Protein AF-A0A7Y5BXG5-F1 (afdb_monomer_lite)

Sequence (725 aa):
MNYRPAPFFRILPLLGALAFLAFAVLGFLVAVVEKDAFGWWFCGGALLPVGYFIFNAWQVAYTVTLHPEHLTVRRLGRETILPYTQITTATLRQNTLTLHASSLTSHVSRLTLYGDPPGLTALYAALRPRIPILQQAQQAARTRALPFVYRRNSTSETVSALAIMGLGVFMGFVPLMGWQTGSFENALDSWLMTLCLGGMGLLLLPLGFFMLGDVVRAITFDVDRITVQRLWRALTYSTLDLQTFDVQAETRRTRAGPRTFYTLHLKFDGTTLDIPPTFDDTFGTRQEQARLELEDLRATLLHNYPMVLIERPATTTYAPQNEWGRGWILRIFHIKPYHLTIQEEDYGEIHRSAASIHYVFSRPVVEGLTRLQTVDGALLYTPEGRYLIFHDMGQLIVFDLQEERAFHRETRDGYLRGVRLDGTTLHAQLLPLGKPASTFIDLPSIPLDHVADHLQPGTGIAPPTPRKAPPPPATPADRVNALLDHARSLGDRLPEEMETLRDTLGDLGPDAFPALHAAARLYSTARATQDHTLLELLVTVLVDSAYPPAFPDFVTWLDHPNDEIRYFCASALDQIADKRFGIDRMIDRGWVQHDQIRTTIPAIKDWWAKGGQHRVPTLATWHKHASAPPIPDLHKWFNFVELNPGWVKFGDGVVAQKERRFTLPRNQGTHIVGGQVWFADAGPVFAAFVMDSDLGWVREVYVKEEGKWEDVSARMARAEPNFRF

Foldseek 3Di:
DKFAFDPCLQPVLVVVLVVLLVVLVVLLVVCVVVVPPVSVVVSVVSVVVSVVSVVVSQLAAWMWDDDLFWIWIDRPPDIDTGGLAQFQDWDDDQQWIWTFGDDPPRDGDIDIHGHHRVRVVVVCVVSQVRRVNSVVVVVVVLVDLDWDKDFQPCVVLLVVLVVLLVQLCVLLVVLVVVVPVPDDPPPPVSVVSNCVSNVSSVVSNVVSVVSQQPAFGMWIHHLFWTWGDGPPDIDIDGLVQFPDWDWDWDFDQDPVGTATFTWTWGDGVVDIDTHGFNDDPPPRPCRVVRVVRSVVVVVVCCSSNVDPPPPDPDDDDDDDDDDDPKDWDWDWDDDDDFWTFTFIDIDDDDDDDSPRPGDGPDDDPDPDWDWDDDPFWIWGAAPVRQWIWTDGFFKTWIAGPVVRFIFMDGPPFFTWPDWDDDHQKIKTWGDGPPDDPVDIDIDPIAGNVCRPVVTHTDPDDPDPDPDDPDDPPQALLSVVVVLVVVLVVCPVCNVVCLVVSLVVQLPSFPRNLVNLLVVLVVVQPPPPDPPVVSNLSSLLSCLVLLQLVCLVVLLVQCPPPDLSSVLSSLNSLCVLVVVPLVSVVCQDPNDHVSVSSNVSSVVSNVCVVVCSSVSRDDNVRSNVVRPPPDDPVVVVLFVVCVVVQQWKQFLQGDIDGDDDDDAHAADSAWMKHKWWFAAPPDDTAIWIFTAGRHVFDTDWIWGQDPNDTDTCPPGTPDIDTPHGD

pLDDT: mean 75.02, std 19.27, range [23.25, 98.44]

Structure (mmCIF, N/CA/C/O backbone):
data_AF-A0A7Y5BXG5-F1
#
_entry.id   AF-A0A7Y5BXG5-F1
#
loop_
_atom_site.group_PDB
_atom_site.id
_atom_site.type_symbol
_atom_site.label_atom_id
_atom_site.label_alt_id
_atom_site.label_comp_id
_atom_site.label_asym_id
_atom_site.label_entity_id
_atom_site.label_seq_id
_atom_site.pdbx_PDB_ins_code
_atom_site.Cartn_x
_atom_site.Cartn_y
_atom_site.Cartn_z
_atom_site.occupancy
_atom_site.B_iso_or_equiv
_atom_site.auth_seq_id
_atom_site.auth_comp_id
_atom_site.auth_asym_id
_atom_site.auth_atom_id
_atom_site.pdbx_PDB_model_num
ATOM 1 N N . MET A 1 1 ? 20.177 25.056 31.584 1.00 78.56 1 MET A N 1
ATOM 2 C CA . MET A 1 1 ? 20.244 23.865 32.464 1.00 78.56 1 MET A CA 1
ATOM 3 C C . MET A 1 1 ? 21.585 23.190 32.231 1.00 78.56 1 MET A C 1
ATOM 5 O O . MET A 1 1 ? 21.919 22.961 31.072 1.00 78.56 1 MET A O 1
ATOM 9 N N . ASN A 1 2 ? 22.337 22.921 33.301 1.00 79.19 2 ASN A N 1
ATOM 10 C CA . ASN A 1 2 ? 23.610 22.199 33.247 1.00 79.19 2 ASN A CA 1
ATOM 11 C C . ASN A 1 2 ? 23.386 20.794 33.801 1.00 79.19 2 ASN A C 1
ATOM 13 O O . ASN A 1 2 ? 23.132 20.649 34.994 1.00 79.19 2 ASN A O 1
ATOM 17 N N . TYR A 1 3 ? 23.477 19.772 32.955 1.00 78.12 3 TYR A N 1
ATOM 18 C CA . TYR A 1 3 ? 23.412 18.383 33.396 1.00 78.12 3 TYR A CA 1
ATOM 19 C C . TYR A 1 3 ? 24.828 17.825 33.574 1.00 78.12 3 TYR A C 1
ATOM 21 O O . TYR A 1 3 ? 25.665 17.875 32.663 1.00 78.12 3 TYR A O 1
ATOM 29 N N . ARG A 1 4 ? 25.098 17.310 34.778 1.00 73.44 4 ARG A N 1
ATOM 30 C CA . ARG A 1 4 ? 26.331 16.607 35.140 1.00 73.44 4 ARG A CA 1
ATOM 31 C C . ARG A 1 4 ? 25.935 15.266 35.776 1.00 73.44 4 ARG A C 1
ATOM 33 O O . ARG A 1 4 ? 25.224 15.309 36.777 1.00 73.44 4 ARG A O 1
ATOM 40 N N . PRO A 1 5 ? 26.378 14.108 35.252 1.00 65.38 5 PRO A N 1
ATOM 41 C CA . PRO A 1 5 ? 26.165 12.831 35.931 1.00 65.38 5 PRO A CA 1
ATOM 42 C C . PRO A 1 5 ? 26.814 12.860 37.322 1.00 65.38 5 PRO A C 1
ATOM 44 O O . PRO A 1 5 ? 27.857 13.500 37.504 1.00 65.38 5 PRO A O 1
ATOM 47 N N . ALA A 1 6 ? 26.187 12.199 38.300 1.00 66.62 6 ALA A N 1
ATOM 48 C CA . ALA A 1 6 ? 26.596 12.265 39.703 1.00 66.62 6 ALA A CA 1
ATOM 49 C C . ALA A 1 6 ? 28.081 11.875 39.901 1.00 66.62 6 ALA A C 1
ATOM 51 O O . ALA A 1 6 ? 28.571 10.949 39.248 1.00 66.62 6 ALA A O 1
ATOM 52 N N . PRO A 1 7 ? 28.816 12.544 40.814 1.00 53.94 7 PRO A N 1
ATOM 53 C CA . PRO A 1 7 ? 30.262 12.354 40.987 1.00 53.94 7 PRO A CA 1
ATOM 54 C C . PRO A 1 7 ? 30.643 10.911 41.351 1.00 53.94 7 PRO A C 1
ATOM 56 O O . PRO A 1 7 ? 31.703 10.432 40.948 1.00 53.94 7 PRO A O 1
ATOM 59 N N . PHE A 1 8 ? 29.748 10.193 42.033 1.00 50.31 8 PHE A N 1
ATOM 60 C CA . PHE A 1 8 ? 29.939 8.796 42.421 1.00 50.31 8 PHE A CA 1
ATOM 61 C C . PHE A 1 8 ? 30.108 7.856 41.210 1.00 50.31 8 PHE A C 1
ATOM 63 O O . PHE A 1 8 ? 30.941 6.954 41.242 1.00 50.31 8 PHE A O 1
ATOM 70 N N . PHE A 1 9 ? 29.413 8.129 40.096 1.00 50.75 9 PHE A N 1
ATOM 71 C CA . PHE A 1 9 ? 29.525 7.356 38.850 1.00 50.75 9 PHE A CA 1
ATOM 72 C C . PHE A 1 9 ? 30.819 7.622 38.068 1.00 50.75 9 PHE A C 1
ATOM 74 O O . PHE A 1 9 ? 31.141 6.869 37.154 1.00 50.75 9 PHE A O 1
ATOM 81 N N . ARG A 1 10 ? 31.575 8.675 38.406 1.00 55.19 10 ARG A N 1
ATOM 82 C CA . ARG A 1 10 ? 32.816 9.036 37.699 1.00 55.19 10 ARG A CA 1
ATOM 83 C C . ARG A 1 10 ? 34.057 8.405 38.316 1.00 55.19 10 ARG A C 1
ATOM 85 O O . ARG A 1 10 ? 34.978 8.048 37.592 1.00 55.19 10 ARG A O 1
ATOM 92 N N . ILE A 1 11 ? 34.097 8.313 39.644 1.00 59.09 11 ILE A N 1
ATOM 93 C CA . ILE A 1 11 ? 35.336 8.023 40.375 1.00 59.09 11 ILE A CA 1
ATOM 94 C C . ILE A 1 11 ? 35.424 6.545 40.757 1.00 59.09 11 ILE A C 1
ATOM 96 O O . ILE A 1 11 ? 36.470 5.936 40.563 1.00 59.09 11 ILE A O 1
ATOM 100 N N . LEU A 1 12 ? 34.336 5.937 41.238 1.00 57.19 12 LEU A N 1
ATOM 101 C CA . LEU A 1 12 ? 34.374 4.561 41.744 1.00 57.19 12 LEU A CA 1
ATOM 102 C C . LEU A 1 12 ? 34.671 3.509 40.654 1.00 57.19 12 LEU A C 1
ATOM 104 O O . LEU A 1 12 ? 35.539 2.670 40.881 1.00 57.19 12 LEU A O 1
ATOM 108 N N . PRO A 1 13 ? 34.036 3.551 39.460 1.00 56.66 13 PRO A N 1
ATOM 109 C CA . PRO A 1 13 ? 34.332 2.595 38.391 1.00 56.66 13 PRO A CA 1
ATOM 110 C C . PRO A 1 13 ? 35.738 2.783 37.819 1.00 56.66 13 PRO A C 1
ATOM 112 O O . PRO A 1 13 ? 36.382 1.811 37.445 1.00 56.66 13 PRO A O 1
ATOM 115 N N . LEU A 1 14 ? 36.227 4.027 37.785 1.00 63.34 14 LEU A N 1
ATOM 116 C CA . LEU A 1 14 ? 37.578 4.345 37.334 1.00 63.34 14 LEU A CA 1
ATOM 117 C C . LEU A 1 14 ? 38.624 3.816 38.323 1.00 63.34 14 LEU A C 1
ATOM 119 O O . LEU A 1 14 ? 39.566 3.151 37.909 1.00 63.34 14 LEU A O 1
ATOM 123 N N . LEU A 1 15 ? 38.438 4.054 39.626 1.00 69.19 15 LEU A N 1
ATOM 124 C CA . LEU A 1 15 ? 39.307 3.504 40.670 1.00 69.19 15 LEU A CA 1
ATOM 125 C C . LEU A 1 15 ? 39.251 1.972 40.701 1.00 69.19 15 LEU A C 1
ATOM 127 O O . LEU A 1 15 ? 40.292 1.335 40.818 1.00 69.19 15 LEU A O 1
ATOM 131 N N . GLY A 1 16 ? 38.065 1.379 40.531 1.00 64.44 16 GLY A N 1
ATOM 132 C CA . GLY A 1 16 ? 37.893 -0.070 40.419 1.00 64.44 16 GLY A CA 1
ATOM 133 C C . GLY A 1 16 ? 38.600 -0.655 39.195 1.00 64.44 16 GLY A C 1
ATOM 134 O O . GLY A 1 16 ? 39.307 -1.650 39.318 1.00 64.44 16 GLY A O 1
ATOM 135 N N . ALA A 1 17 ? 38.488 -0.005 38.033 1.00 62.62 17 ALA A N 1
ATOM 136 C CA . ALA A 1 17 ? 39.186 -0.412 36.816 1.00 62.62 17 ALA A CA 1
ATOM 137 C C . ALA A 1 17 ? 40.709 -0.278 36.949 1.00 62.62 17 ALA A C 1
ATOM 139 O O . ALA A 1 17 ? 41.431 -1.166 36.510 1.00 62.62 17 ALA A O 1
ATOM 140 N N . LEU A 1 18 ? 41.199 0.793 37.584 1.00 72.19 18 LEU A N 1
ATOM 141 C CA . LEU A 1 18 ? 42.627 0.994 37.848 1.00 72.19 18 LEU A CA 1
ATOM 142 C C . LEU A 1 18 ? 43.177 -0.038 38.840 1.00 72.19 18 LEU A C 1
ATOM 144 O O . LEU A 1 18 ? 44.248 -0.589 38.605 1.00 72.19 18 LEU A O 1
ATOM 148 N N . ALA A 1 19 ? 42.440 -0.342 39.912 1.00 67.94 19 ALA A N 1
ATOM 149 C CA . ALA A 1 19 ? 42.818 -1.380 40.865 1.00 67.94 19 ALA A CA 1
ATOM 150 C C . ALA A 1 19 ? 42.841 -2.764 40.200 1.00 67.94 19 ALA A C 1
ATOM 152 O O . ALA A 1 19 ? 43.807 -3.506 40.348 1.00 67.94 19 ALA A O 1
ATOM 153 N N . PHE A 1 20 ? 41.817 -3.097 39.411 1.00 63.31 20 PHE A N 1
ATOM 154 C CA . PHE A 1 20 ? 41.755 -4.369 38.694 1.00 63.31 20 PHE A CA 1
ATOM 155 C C . PHE A 1 20 ? 42.847 -4.474 37.620 1.00 63.31 20 PHE A C 1
ATOM 157 O O . PHE A 1 20 ? 43.463 -5.526 37.486 1.00 63.31 20 PHE A O 1
ATOM 164 N N . LEU A 1 21 ? 43.150 -3.387 36.900 1.00 70.00 21 LEU A N 1
ATOM 165 C CA . LEU A 1 21 ? 44.285 -3.328 35.975 1.00 70.00 21 LEU A CA 1
ATOM 166 C C . LEU A 1 21 ? 45.603 -3.591 36.710 1.00 70.00 21 LEU A C 1
ATOM 168 O O . LEU A 1 21 ? 46.418 -4.367 36.224 1.00 70.00 21 LEU A O 1
ATOM 172 N N . ALA A 1 22 ? 45.798 -2.992 37.888 1.00 72.56 22 ALA A N 1
ATOM 173 C CA . ALA A 1 22 ? 46.984 -3.229 38.705 1.00 72.56 22 ALA A CA 1
ATOM 174 C C . ALA A 1 22 ? 47.098 -4.702 39.137 1.00 72.56 22 ALA A C 1
ATOM 176 O O . ALA A 1 22 ? 48.176 -5.280 39.021 1.00 72.56 22 ALA A O 1
ATOM 177 N N . PHE A 1 23 ? 45.995 -5.340 39.551 1.00 65.75 23 PHE A N 1
ATOM 178 C CA . PHE A 1 23 ? 45.973 -6.773 39.873 1.00 65.75 23 PHE A CA 1
ATOM 179 C C . PHE A 1 23 ? 46.204 -7.668 38.648 1.00 65.75 23 PHE A C 1
ATOM 181 O O . PHE A 1 23 ? 46.924 -8.657 38.756 1.00 65.75 23 PHE A O 1
ATOM 188 N N . ALA A 1 24 ? 45.654 -7.318 37.482 1.00 65.19 24 ALA A N 1
ATOM 189 C CA . ALA A 1 24 ? 45.875 -8.053 36.237 1.00 65.19 24 ALA A CA 1
ATOM 190 C C . ALA A 1 24 ? 47.337 -7.956 35.772 1.00 65.19 24 ALA A C 1
ATOM 192 O O . ALA A 1 24 ? 47.923 -8.957 35.373 1.00 65.19 24 ALA A O 1
ATOM 193 N N . VAL A 1 25 ? 47.952 -6.773 35.878 1.00 71.31 25 VAL A N 1
ATOM 194 C CA . VAL A 1 25 ? 49.383 -6.575 35.595 1.00 71.31 25 VAL A CA 1
ATOM 195 C C . VAL A 1 25 ? 50.248 -7.339 36.597 1.00 71.31 25 VAL A C 1
ATOM 197 O O . VAL A 1 25 ? 51.220 -7.972 36.195 1.00 71.31 25 VAL A O 1
ATOM 200 N N . LEU A 1 26 ? 49.891 -7.339 37.884 1.00 71.06 26 LEU A N 1
ATOM 201 C CA . LEU A 1 26 ? 50.608 -8.105 38.903 1.00 71.06 26 LEU A CA 1
ATOM 202 C C . LEU A 1 26 ? 50.527 -9.617 38.634 1.00 71.06 26 LEU A C 1
ATOM 204 O O . LEU A 1 26 ? 51.555 -10.286 38.639 1.00 71.06 26 LEU A O 1
ATOM 208 N N . GLY A 1 27 ? 49.335 -10.140 38.332 1.00 65.44 27 GLY A N 1
ATOM 209 C CA . GLY A 1 27 ? 49.137 -11.542 37.955 1.00 65.44 27 GLY A CA 1
ATOM 210 C C . GLY A 1 27 ? 49.893 -11.919 36.680 1.00 65.44 27 GLY A C 1
ATOM 211 O O . GLY A 1 27 ? 50.483 -12.994 36.610 1.00 65.44 27 GLY A O 1
ATOM 212 N N . PHE A 1 28 ? 49.962 -11.004 35.709 1.00 67.75 28 PHE A N 1
ATOM 213 C CA . PHE A 1 28 ? 50.733 -11.196 34.483 1.00 67.75 28 PHE A CA 1
ATOM 214 C C . PHE A 1 28 ? 52.229 -11.298 34.776 1.00 67.75 28 PHE A C 1
ATOM 216 O O . PHE A 1 28 ? 52.896 -12.198 34.276 1.00 67.75 28 PHE A O 1
ATOM 223 N N . LEU A 1 29 ? 52.757 -10.411 35.622 1.00 71.06 29 LEU A N 1
ATOM 224 C CA . LEU A 1 29 ? 54.161 -10.442 36.026 1.00 71.06 29 LEU A CA 1
ATOM 225 C C . LEU A 1 29 ? 54.509 -11.741 36.769 1.00 71.06 29 LEU A C 1
ATOM 227 O O . LEU A 1 29 ? 55.549 -12.326 36.483 1.00 71.06 29 LEU A O 1
ATOM 231 N N . VAL A 1 30 ? 53.632 -12.227 37.655 1.00 68.69 30 VAL A N 1
ATOM 232 C CA . VAL A 1 30 ? 53.808 -13.524 38.337 1.00 68.69 30 VAL A CA 1
ATOM 233 C C . VAL A 1 30 ? 53.799 -14.680 37.330 1.00 68.69 30 VAL A C 1
ATOM 235 O O . VAL A 1 30 ? 54.720 -15.492 37.329 1.00 68.69 30 VAL A O 1
ATOM 238 N N . ALA A 1 31 ? 52.842 -14.705 36.398 1.00 65.69 31 ALA A N 1
ATOM 239 C CA . ALA A 1 31 ? 52.743 -15.737 35.362 1.00 65.69 31 ALA A CA 1
ATOM 240 C C . ALA A 1 31 ? 53.964 -15.779 34.424 1.00 65.69 31 ALA A C 1
ATOM 242 O O . ALA A 1 31 ? 54.414 -16.851 34.015 1.00 65.69 31 ALA A O 1
ATOM 243 N N . VAL A 1 32 ? 54.523 -14.612 34.087 1.00 68.62 32 VAL A N 1
ATOM 244 C CA . VAL A 1 32 ? 55.759 -14.493 33.299 1.00 68.62 32 VAL A CA 1
ATOM 245 C C . VAL A 1 32 ? 56.951 -15.075 34.063 1.00 68.62 32 VAL A C 1
ATOM 247 O O . VAL A 1 32 ? 57.770 -15.772 33.464 1.00 68.62 32 VAL A O 1
ATOM 250 N N . VAL A 1 33 ? 57.047 -14.810 35.369 1.00 73.94 33 VAL A N 1
ATOM 251 C CA . VAL A 1 33 ? 58.129 -15.319 36.228 1.00 73.94 33 VAL A CA 1
ATOM 252 C C . VAL A 1 33 ? 58.031 -16.836 36.407 1.00 73.94 33 VAL A C 1
ATOM 254 O O . VAL A 1 33 ? 59.045 -17.525 36.309 1.00 73.94 33 VAL A O 1
ATOM 257 N N . GLU A 1 34 ? 56.824 -17.365 36.601 1.00 73.88 34 GLU A N 1
ATOM 258 C CA . GLU A 1 34 ? 56.589 -18.795 36.845 1.00 73.88 34 GLU A CA 1
ATOM 259 C C . GLU A 1 34 ? 56.484 -19.636 35.560 1.00 73.88 34 GLU A C 1
ATOM 261 O O . GLU A 1 34 ? 56.480 -20.863 35.626 1.00 73.88 34 GLU A O 1
ATOM 266 N N . LYS A 1 35 ? 56.467 -18.997 34.379 1.00 77.19 35 LYS A N 1
ATOM 267 C CA . LYS A 1 35 ? 56.277 -19.638 33.060 1.00 77.19 35 LYS A CA 1
ATOM 268 C C . LYS A 1 35 ? 54.992 -20.473 32.966 1.00 77.19 35 LYS A C 1
ATOM 270 O O . LYS A 1 35 ? 54.933 -21.440 32.207 1.00 77.19 35 LYS A O 1
ATOM 275 N N . ASP A 1 36 ? 53.958 -20.082 33.702 1.00 69.00 36 ASP A N 1
ATOM 276 C CA . ASP A 1 36 ? 52.681 -20.787 33.727 1.00 69.00 36 ASP A CA 1
ATOM 277 C C . ASP A 1 36 ? 51.752 -20.284 32.612 1.00 69.00 36 ASP A C 1
ATOM 279 O O . ASP A 1 36 ? 51.281 -19.143 32.624 1.00 69.00 36 ASP A O 1
ATOM 283 N N . ALA A 1 37 ? 51.465 -21.155 31.642 1.00 59.31 37 ALA A N 1
ATOM 284 C CA . ALA A 1 37 ? 50.555 -20.874 30.534 1.00 59.31 37 ALA A CA 1
ATOM 285 C C . ALA A 1 37 ? 49.125 -20.545 31.006 1.00 59.31 37 ALA A C 1
ATOM 287 O O . ALA A 1 37 ? 48.418 -19.797 30.326 1.00 59.31 37 ALA A O 1
ATOM 288 N N . PHE A 1 38 ? 48.704 -21.046 32.173 1.00 62.03 38 PHE A N 1
ATOM 289 C CA . PHE A 1 38 ? 47.398 -20.738 32.756 1.00 62.03 38 PHE A CA 1
ATOM 290 C C . PHE A 1 38 ? 47.305 -19.266 33.190 1.00 62.03 38 PHE A C 1
ATOM 292 O O . PHE A 1 38 ? 46.308 -18.594 32.911 1.00 62.03 38 PHE A O 1
ATOM 299 N N . GLY A 1 39 ? 48.380 -18.715 33.760 1.00 61.09 39 GLY A N 1
ATOM 300 C CA . GLY A 1 39 ? 48.456 -17.305 34.141 1.00 61.09 39 GLY A CA 1
ATOM 301 C C . GLY A 1 39 ? 48.354 -16.334 32.954 1.00 61.09 39 GLY A C 1
ATOM 302 O O . GLY A 1 39 ? 47.710 -15.289 33.070 1.00 61.09 39 GLY A O 1
ATOM 303 N N . TRP A 1 40 ? 48.881 -16.695 31.778 1.00 60.75 40 TRP A N 1
ATOM 304 C CA . TRP A 1 40 ? 48.741 -15.888 30.552 1.00 60.75 40 TRP A CA 1
ATOM 305 C C . TRP A 1 40 ? 47.286 -15.785 30.078 1.00 60.75 40 TRP A C 1
ATOM 307 O O . TRP A 1 40 ? 46.823 -14.698 29.720 1.00 60.75 40 TRP A O 1
ATOM 317 N N . TRP A 1 41 ? 46.544 -16.894 30.126 1.00 60.91 41 TRP A N 1
ATOM 318 C CA . TRP A 1 41 ? 45.124 -16.923 29.767 1.00 60.91 41 TRP A CA 1
ATOM 319 C C . TRP A 1 41 ? 44.251 -16.197 30.786 1.00 60.91 41 TRP A C 1
ATOM 321 O O . TRP A 1 41 ? 43.355 -15.448 30.394 1.00 60.91 41 TRP A O 1
ATOM 331 N N . PHE A 1 42 ? 44.542 -16.347 32.081 1.00 62.62 42 PHE A N 1
ATOM 332 C CA . PHE A 1 42 ? 43.831 -15.628 33.135 1.00 62.62 42 PHE A CA 1
ATOM 333 C C . PHE A 1 42 ? 44.004 -14.107 32.992 1.00 62.62 42 PHE A C 1
ATOM 335 O O . PHE A 1 42 ? 43.032 -13.357 33.084 1.00 62.62 42 PHE A O 1
ATOM 342 N N . CYS A 1 43 ? 45.212 -13.644 32.660 1.00 61.91 43 CYS A N 1
ATOM 343 C CA . CYS A 1 43 ? 45.486 -12.223 32.437 1.00 61.91 43 CYS A CA 1
ATOM 344 C C . CYS A 1 43 ? 44.836 -11.689 31.152 1.00 61.91 43 CYS A C 1
ATOM 346 O O . CYS A 1 43 ? 44.254 -10.605 31.169 1.00 61.91 43 CYS A O 1
ATOM 348 N N . GLY A 1 44 ? 44.852 -12.460 30.058 1.00 59.28 44 GLY A N 1
ATOM 349 C CA . GLY A 1 44 ? 44.128 -12.111 28.829 1.00 59.28 44 GLY A CA 1
ATOM 350 C C . GLY A 1 44 ? 42.610 -12.023 29.039 1.00 59.28 44 GLY A C 1
ATOM 351 O O . GLY A 1 44 ? 41.970 -11.081 28.569 1.00 59.28 44 GLY A O 1
ATOM 352 N N . GLY A 1 45 ? 42.046 -12.952 29.818 1.00 59.75 45 GLY A N 1
ATOM 353 C CA . GLY A 1 45 ? 40.635 -12.952 30.211 1.00 59.75 45 GLY A CA 1
ATOM 354 C C . GLY A 1 45 ? 40.261 -11.809 31.158 1.00 59.75 45 GLY A C 1
ATOM 355 O O . GLY A 1 45 ? 39.153 -11.289 31.070 1.00 59.75 45 GLY A O 1
ATOM 356 N N . ALA A 1 46 ? 41.187 -11.368 32.014 1.00 58.78 46 ALA A N 1
ATOM 357 C CA . ALA A 1 46 ? 41.003 -10.265 32.958 1.00 58.78 46 ALA A CA 1
ATOM 358 C C . ALA A 1 46 ? 41.101 -8.871 32.299 1.00 58.78 46 ALA A C 1
ATOM 360 O O . ALA A 1 46 ? 40.409 -7.936 32.708 1.00 58.78 46 ALA A O 1
ATOM 361 N N . LEU A 1 47 ? 41.906 -8.711 31.244 1.00 60.81 47 LEU A N 1
ATOM 362 C CA . LEU A 1 47 ? 42.068 -7.425 30.550 1.00 60.81 47 LEU A CA 1
ATOM 363 C C . LEU A 1 47 ? 40.829 -7.004 29.741 1.00 60.81 47 LEU A C 1
ATOM 365 O O . LEU A 1 47 ? 40.571 -5.808 29.599 1.00 60.81 47 LEU A O 1
ATOM 369 N N . LEU A 1 48 ? 40.028 -7.959 29.258 1.00 57.22 48 LEU A N 1
ATOM 370 C CA . LEU A 1 48 ? 38.775 -7.687 28.540 1.00 57.22 48 LEU A CA 1
ATOM 371 C C . LEU A 1 48 ? 37.732 -6.947 29.411 1.00 57.22 48 LEU A C 1
ATOM 373 O O . LEU A 1 48 ? 37.260 -5.887 28.986 1.00 57.22 48 LEU A O 1
ATOM 377 N N . PRO A 1 49 ? 37.409 -7.409 30.637 1.00 56.56 49 PRO A N 1
ATOM 378 C CA . PRO A 1 49 ? 36.588 -6.670 31.593 1.00 56.56 49 PRO A CA 1
ATOM 379 C C . PRO A 1 49 ? 37.124 -5.269 31.889 1.00 56.56 49 PRO A C 1
ATOM 381 O O . PRO A 1 49 ? 36.348 -4.319 31.905 1.00 56.56 49 PRO A O 1
ATOM 384 N N . VAL A 1 50 ? 38.439 -5.102 32.073 1.00 61.16 50 VAL A N 1
ATOM 385 C CA . VAL A 1 50 ? 39.040 -3.785 32.361 1.00 61.16 50 VAL A CA 1
ATOM 386 C C . VAL A 1 50 ? 38.889 -2.831 31.189 1.00 61.16 50 VAL A C 1
ATOM 388 O O . VAL A 1 50 ? 38.455 -1.697 31.381 1.00 61.16 50 VAL A O 1
ATOM 391 N N . GLY A 1 51 ? 39.207 -3.284 29.974 1.00 61.28 51 GLY A N 1
ATOM 392 C CA . GLY A 1 51 ? 39.009 -2.496 28.761 1.00 61.28 51 GLY A CA 1
ATOM 393 C C . GLY A 1 51 ? 37.547 -2.079 28.603 1.00 61.28 51 GLY A C 1
ATOM 394 O O . GLY A 1 51 ? 37.261 -0.919 28.309 1.00 61.28 51 GLY A O 1
ATOM 395 N N . TYR A 1 52 ? 36.618 -2.989 28.907 1.00 60.75 52 TYR A N 1
ATOM 396 C CA . TYR A 1 52 ? 35.186 -2.706 28.937 1.00 60.75 52 TYR A CA 1
ATOM 397 C C . TYR A 1 52 ? 34.810 -1.680 30.022 1.00 60.75 52 TYR A C 1
ATOM 399 O O . TYR A 1 52 ? 34.054 -0.748 29.746 1.00 60.75 52 TYR A O 1
ATOM 407 N N . PHE A 1 53 ? 35.356 -1.775 31.237 1.00 59.81 53 PHE A N 1
ATOM 408 C CA . PHE A 1 53 ? 35.104 -0.810 32.315 1.00 59.81 53 PHE A CA 1
ATOM 409 C C . PHE A 1 53 ? 35.665 0.582 32.004 1.00 59.81 53 PHE A C 1
ATOM 411 O O . PHE A 1 53 ? 34.963 1.573 32.203 1.00 59.81 53 PHE A O 1
ATOM 418 N N . ILE A 1 54 ? 36.886 0.673 31.469 1.00 64.44 54 ILE A N 1
ATOM 419 C CA . ILE A 1 54 ? 37.503 1.941 31.050 1.00 64.44 54 ILE A CA 1
ATOM 420 C C . ILE A 1 54 ? 36.698 2.567 29.908 1.00 64.44 54 ILE A C 1
ATOM 422 O O . ILE A 1 54 ? 36.397 3.761 29.950 1.00 64.44 54 ILE A O 1
ATOM 426 N N . PHE A 1 55 ? 36.285 1.766 28.921 1.00 62.81 55 PHE A N 1
ATOM 427 C CA . PHE A 1 55 ? 35.427 2.225 27.831 1.00 62.81 55 PHE A CA 1
ATOM 428 C C . PHE A 1 55 ? 34.094 2.779 28.357 1.00 62.81 55 PHE A C 1
ATOM 430 O O . PHE A 1 55 ? 33.685 3.870 27.960 1.00 62.81 55 PHE A O 1
ATOM 437 N N . ASN A 1 56 ? 33.447 2.096 29.306 1.00 59.62 56 ASN A N 1
ATOM 438 C CA . ASN A 1 56 ? 32.212 2.580 29.926 1.00 59.62 56 ASN A CA 1
ATOM 439 C C . ASN A 1 56 ? 32.428 3.850 30.764 1.00 59.62 56 ASN A C 1
ATOM 441 O O . ASN A 1 56 ? 31.644 4.791 30.650 1.00 59.62 56 ASN A O 1
ATOM 445 N N . ALA A 1 57 ? 33.506 3.934 31.550 1.00 63.19 57 ALA A N 1
ATOM 446 C CA . ALA A 1 57 ? 33.841 5.139 32.311 1.00 63.19 57 ALA A CA 1
ATOM 447 C C . ALA A 1 57 ? 34.061 6.348 31.384 1.00 63.19 57 ALA A C 1
ATOM 449 O O . ALA A 1 57 ? 33.591 7.454 31.665 1.00 63.19 57 ALA A O 1
ATOM 450 N N . TRP A 1 58 ? 34.706 6.126 30.235 1.00 67.31 58 TRP A N 1
ATOM 451 C CA . TRP A 1 58 ? 34.909 7.149 29.212 1.00 67.31 58 TRP A CA 1
ATOM 452 C C . TRP A 1 58 ? 33.591 7.623 28.576 1.00 67.31 58 TRP A C 1
ATOM 454 O O . TRP A 1 58 ? 33.410 8.822 28.359 1.00 67.31 58 TRP A O 1
ATOM 464 N N . GLN A 1 59 ? 32.627 6.723 28.350 1.00 63.09 59 GLN A N 1
ATOM 465 C CA . GLN A 1 59 ? 31.304 7.067 27.802 1.00 63.09 59 GLN A CA 1
ATOM 466 C C . GLN A 1 59 ? 30.436 7.920 28.749 1.00 63.09 59 GLN A C 1
ATOM 468 O O . GLN A 1 59 ? 29.558 8.650 28.282 1.00 63.09 59 GLN A O 1
ATOM 473 N N . VAL A 1 60 ? 30.682 7.866 30.062 1.00 63.56 60 VAL A N 1
ATOM 474 C CA . VAL A 1 60 ? 29.878 8.554 31.097 1.00 63.56 60 VAL A CA 1
ATOM 475 C C . VAL A 1 60 ? 30.478 9.920 31.496 1.00 63.56 60 VAL A C 1
ATOM 477 O O . VAL A 1 60 ? 29.825 10.751 32.133 1.00 63.56 60 VAL A O 1
ATOM 480 N N . ALA A 1 61 ? 31.712 10.226 31.082 1.00 72.69 61 ALA A N 1
ATOM 481 C CA . ALA A 1 61 ? 32.413 11.463 31.433 1.00 72.69 61 ALA A CA 1
ATOM 482 C C . ALA A 1 61 ? 32.082 12.639 30.488 1.00 72.69 61 ALA A C 1
ATOM 484 O O . ALA A 1 61 ? 32.904 13.065 29.673 1.00 72.69 61 ALA A O 1
ATOM 485 N N . TYR A 1 62 ? 30.880 13.208 30.622 1.00 81.00 62 TYR A N 1
ATOM 486 C CA . TYR A 1 62 ? 30.473 14.399 29.868 1.00 81.00 62 TYR A CA 1
ATOM 487 C C . TYR A 1 62 ? 29.724 15.442 30.710 1.00 81.00 62 TYR A C 1
ATOM 489 O O . TYR A 1 62 ? 29.244 15.167 31.814 1.00 81.00 62 TYR A O 1
ATOM 497 N N . THR A 1 63 ? 29.630 16.667 30.189 1.00 84.88 63 THR A N 1
ATOM 498 C CA . THR A 1 63 ? 28.730 17.717 30.687 1.00 84.88 63 THR A CA 1
ATOM 499 C C . THR A 1 63 ? 27.872 18.247 29.553 1.00 84.88 63 THR A C 1
ATOM 501 O O . THR A 1 63 ? 28.394 18.527 28.472 1.00 84.88 63 THR A O 1
ATOM 504 N N . VAL A 1 64 ? 26.577 18.404 29.814 1.00 87.12 64 VAL A N 1
ATOM 505 C CA . VAL A 1 64 ? 25.612 18.910 28.836 1.00 87.12 64 VAL A CA 1
ATOM 506 C C . VAL A 1 64 ? 25.099 20.273 29.275 1.00 87.12 64 VAL A C 1
ATOM 508 O O . VAL A 1 64 ? 24.595 20.415 30.391 1.00 87.12 64 VAL A O 1
ATOM 511 N N . THR A 1 65 ? 25.189 21.251 28.381 1.00 90.50 65 THR A N 1
ATOM 512 C CA . THR A 1 65 ? 24.681 22.609 28.580 1.00 90.50 65 THR A CA 1
ATOM 513 C C . THR A 1 65 ? 23.608 22.896 27.538 1.00 90.50 65 THR A C 1
ATOM 515 O O . THR A 1 65 ? 23.851 22.803 26.336 1.00 90.50 65 THR A O 1
ATOM 518 N N . LEU A 1 66 ? 22.405 23.239 28.001 1.00 90.50 66 LEU A N 1
ATOM 519 C CA . LEU A 1 66 ? 21.297 23.641 27.135 1.00 90.50 66 LEU A CA 1
ATOM 520 C C . LEU A 1 66 ? 21.280 25.161 26.930 1.00 90.50 66 LEU A C 1
ATOM 522 O O . LEU A 1 66 ? 20.937 25.888 27.868 1.00 90.50 66 LEU A O 1
ATOM 526 N N . HIS A 1 67 ? 21.568 25.618 25.710 1.00 91.00 67 HIS A N 1
ATOM 527 C CA . HIS A 1 67 ? 21.409 27.012 25.275 1.00 91.00 67 HIS A CA 1
ATOM 528 C C . HIS A 1 67 ? 20.025 27.230 24.625 1.00 91.00 67 HIS A C 1
ATOM 530 O O . HIS A 1 67 ? 19.307 26.250 24.397 1.00 91.00 67 HIS A O 1
ATOM 536 N N . PRO A 1 68 ? 19.596 28.481 24.358 1.00 90.38 68 PRO A N 1
ATOM 537 C CA . PRO A 1 68 ? 18.319 28.754 23.688 1.00 90.38 68 PRO A CA 1
ATOM 538 C C . PRO A 1 68 ? 18.218 28.182 22.267 1.00 90.38 68 PRO A C 1
ATOM 540 O O . PRO A 1 68 ? 17.148 27.730 21.883 1.00 90.38 68 PRO A O 1
ATOM 543 N N . GLU A 1 69 ? 19.329 28.129 21.526 1.00 92.06 69 GLU A N 1
ATOM 544 C CA . GLU A 1 69 ? 19.339 27.744 20.100 1.00 92.06 69 GLU A CA 1
ATOM 545 C C . GLU A 1 69 ? 20.042 26.403 19.821 1.00 92.06 69 GLU A C 1
ATOM 547 O O . GLU A 1 69 ? 19.875 25.804 18.757 1.00 92.06 69 GLU A O 1
ATOM 552 N N . HIS A 1 70 ? 20.840 25.913 20.772 1.00 90.81 70 HIS A N 1
ATOM 553 C CA . HIS A 1 70 ? 21.657 24.718 20.591 1.00 90.81 70 HIS A CA 1
ATOM 554 C C . HIS A 1 70 ? 21.926 23.969 21.902 1.00 90.81 70 HIS A C 1
ATOM 556 O O . HIS A 1 70 ? 21.745 24.474 23.014 1.00 90.81 70 HIS A O 1
ATOM 562 N N . LEU A 1 71 ? 22.403 22.740 21.748 1.00 92.88 71 LEU A N 1
ATOM 563 C CA . LEU A 1 71 ? 22.901 21.859 22.790 1.00 92.88 71 LEU A CA 1
ATOM 564 C C . LEU A 1 71 ? 24.429 21.804 22.720 1.00 92.88 71 LEU A C 1
ATOM 566 O O . LEU A 1 71 ? 24.982 21.483 21.672 1.00 92.88 71 LEU A O 1
ATOM 570 N N . THR A 1 72 ? 25.109 22.018 23.841 1.00 91.25 72 THR A N 1
ATOM 571 C CA . THR A 1 72 ? 26.565 21.853 23.935 1.00 91.25 72 THR A CA 1
ATOM 572 C C . THR A 1 72 ? 26.888 20.632 24.783 1.00 91.25 72 THR A C 1
ATOM 574 O O . THR A 1 72 ? 26.466 20.538 25.938 1.00 91.25 72 THR A O 1
ATOM 577 N N . VAL A 1 73 ? 27.660 19.692 24.236 1.00 90.50 73 VAL A N 1
ATOM 578 C CA . VAL A 1 73 ? 28.138 18.500 24.946 1.00 90.50 73 VAL A CA 1
ATOM 579 C C . VAL A 1 73 ? 29.656 18.516 25.003 1.00 90.50 73 VAL A C 1
ATOM 581 O O . VAL A 1 73 ? 30.329 18.433 23.980 1.00 90.50 73 VAL A O 1
ATOM 584 N N . ARG A 1 74 ? 30.207 18.595 26.216 1.00 86.94 74 ARG A N 1
ATOM 585 C CA . ARG A 1 74 ? 31.653 18.527 26.459 1.00 86.94 74 ARG A CA 1
ATOM 586 C C . ARG A 1 74 ? 32.028 17.147 26.989 1.00 86.94 74 ARG A C 1
ATOM 588 O O . ARG A 1 74 ? 31.525 16.745 28.037 1.00 86.94 74 ARG A O 1
ATOM 595 N N . ARG A 1 75 ? 32.911 16.439 26.284 1.00 84.00 75 ARG A N 1
ATOM 596 C CA . ARG A 1 75 ? 33.517 15.147 26.661 1.00 84.00 75 ARG A CA 1
ATOM 597 C C . ARG A 1 75 ? 35.023 15.335 26.727 1.00 84.00 75 ARG A C 1
ATOM 599 O O . ARG A 1 75 ? 35.587 15.641 25.689 1.00 84.00 75 ARG A O 1
ATOM 606 N N . LEU A 1 76 ? 35.646 15.178 27.900 1.00 71.94 76 LEU A N 1
ATOM 607 C CA . LEU A 1 76 ? 37.111 15.157 28.119 1.00 71.94 76 LEU A CA 1
ATOM 608 C C . LEU A 1 76 ? 37.953 15.770 26.966 1.00 71.94 76 LEU A C 1
ATOM 610 O O . LEU A 1 76 ? 38.554 15.049 26.176 1.00 71.94 76 LEU A O 1
ATOM 614 N N . GLY A 1 77 ? 37.948 17.105 26.840 1.00 69.31 77 GLY A N 1
ATOM 615 C CA . GLY A 1 77 ? 38.750 17.847 25.849 1.00 69.31 77 GLY A CA 1
ATOM 616 C C . GLY A 1 77 ? 38.114 18.089 24.469 1.00 69.31 77 GLY A C 1
ATOM 617 O O . GLY A 1 77 ? 38.692 18.813 23.666 1.00 69.31 77 GLY A O 1
ATOM 618 N N . ARG A 1 78 ? 36.927 17.543 24.182 1.00 77.25 78 ARG A N 1
ATOM 619 C CA . ARG A 1 78 ? 36.137 17.821 22.970 1.00 77.25 78 ARG A CA 1
ATOM 620 C C . ARG A 1 78 ? 34.802 18.470 23.320 1.00 77.25 78 ARG A C 1
ATOM 622 O O . ARG A 1 78 ? 34.079 17.996 24.197 1.00 77.25 78 ARG A O 1
ATOM 629 N N . GLU A 1 79 ? 34.468 19.536 22.606 1.00 87.12 79 GLU A N 1
ATOM 630 C CA . GLU A 1 79 ? 33.189 20.239 22.689 1.00 87.12 79 GLU A CA 1
ATOM 631 C C . GLU A 1 79 ? 32.413 20.020 21.389 1.00 87.12 79 GLU A C 1
ATOM 633 O O . GLU A 1 79 ? 32.938 20.229 20.298 1.00 87.12 79 GLU A O 1
ATOM 638 N N . THR A 1 80 ? 31.175 19.544 21.498 1.00 87.31 80 THR A N 1
ATOM 639 C CA . THR A 1 80 ? 30.269 19.333 20.365 1.00 87.31 80 THR A CA 1
ATOM 640 C C . THR A 1 80 ? 29.061 20.241 20.533 1.00 87.31 80 THR A C 1
ATOM 642 O O . THR A 1 80 ? 28.348 20.133 21.531 1.00 87.31 80 THR A O 1
ATOM 645 N N . ILE A 1 81 ? 28.839 21.125 19.562 1.00 90.31 81 ILE A N 1
ATOM 646 C CA . ILE A 1 81 ? 27.705 22.051 19.518 1.00 90.31 81 ILE A CA 1
ATOM 647 C C . ILE A 1 81 ? 26.697 21.512 18.499 1.00 90.31 81 ILE A C 1
ATOM 649 O O . ILE A 1 81 ? 27.054 21.266 17.350 1.00 90.31 81 ILE A O 1
ATOM 653 N N . LEU A 1 82 ? 25.451 21.309 18.923 1.00 89.19 82 LEU A N 1
ATOM 654 C CA . LEU A 1 82 ? 24.360 20.749 18.123 1.00 89.19 82 LEU A CA 1
ATOM 655 C C . LEU A 1 82 ? 23.171 21.723 18.104 1.00 89.19 82 LEU A C 1
ATOM 657 O O . LEU A 1 82 ? 22.435 21.790 19.093 1.00 89.19 82 LEU A O 1
ATOM 661 N N . PRO A 1 83 ? 22.961 22.481 17.013 1.00 92.00 83 PRO A N 1
ATOM 662 C CA . PRO A 1 83 ? 21.751 23.279 16.816 1.00 92.00 83 PRO A CA 1
ATOM 663 C C . PRO A 1 83 ? 20.490 22.415 16.912 1.00 92.00 83 PRO A C 1
ATOM 665 O O . PRO A 1 83 ? 20.456 21.318 16.353 1.00 92.00 83 PRO A O 1
ATOM 668 N N . TYR A 1 84 ? 19.431 22.897 17.575 1.00 91.12 84 TYR A N 1
ATOM 669 C CA . TYR A 1 84 ? 18.199 22.103 17.722 1.00 91.12 84 TYR A CA 1
ATOM 670 C C . TYR A 1 84 ? 17.535 21.781 16.378 1.00 91.12 84 TYR A C 1
ATOM 672 O O . TYR A 1 84 ? 16.933 20.720 16.235 1.00 91.12 84 TYR A O 1
ATOM 680 N N . THR A 1 85 ? 17.702 22.657 15.385 1.00 87.88 85 THR A N 1
ATOM 681 C CA . THR A 1 85 ? 17.220 22.470 14.007 1.00 87.88 85 THR A CA 1
ATOM 682 C C . THR A 1 85 ? 17.897 21.312 13.278 1.00 87.88 85 THR A C 1
ATOM 684 O O . THR A 1 85 ? 17.331 20.788 12.327 1.00 87.88 85 THR A O 1
ATOM 687 N N . GLN A 1 86 ? 19.086 20.893 13.717 1.00 88.75 86 GLN A N 1
ATOM 688 C CA . GLN A 1 86 ? 19.806 19.766 13.125 1.00 88.75 86 GLN A CA 1
ATOM 689 C C . GLN A 1 86 ? 19.453 18.433 13.785 1.00 88.75 86 GLN A C 1
ATOM 691 O O . GLN A 1 86 ? 19.785 17.393 13.225 1.00 88.75 86 GLN A O 1
ATOM 696 N N . ILE A 1 87 ? 18.808 18.430 14.958 1.00 89.50 87 ILE A N 1
ATOM 697 C CA . ILE A 1 87 ? 18.441 17.200 15.667 1.00 89.50 87 ILE A CA 1
ATOM 698 C C . ILE A 1 87 ? 17.183 16.619 15.018 1.00 89.50 87 ILE A C 1
ATOM 700 O O . ILE A 1 87 ? 16.072 17.091 15.250 1.00 89.50 87 ILE A O 1
ATOM 704 N N . THR A 1 88 ? 17.366 15.572 14.217 1.00 84.31 88 THR A N 1
ATOM 705 C CA . THR A 1 88 ? 16.286 14.904 13.483 1.00 84.31 88 THR A CA 1
ATOM 706 C C . THR A 1 88 ? 15.510 13.936 14.362 1.00 84.31 88 THR A C 1
ATOM 708 O O . THR A 1 88 ? 14.303 13.796 14.207 1.00 84.31 88 THR A O 1
ATOM 711 N N . THR A 1 89 ? 16.170 13.268 15.312 1.00 83.44 89 THR A N 1
ATOM 712 C CA . THR A 1 89 ? 15.487 12.405 16.285 1.00 83.44 89 THR A CA 1
ATOM 713 C C . THR A 1 89 ? 16.182 12.423 17.642 1.00 83.44 89 THR A C 1
ATOM 715 O O . THR A 1 89 ? 17.405 12.545 17.744 1.00 83.44 89 THR A O 1
ATOM 718 N N . ALA A 1 90 ? 15.394 12.266 18.705 1.00 85.62 90 ALA A N 1
ATOM 719 C CA . ALA A 1 90 ? 15.889 12.068 20.060 1.00 85.62 90 ALA A CA 1
ATOM 720 C C . ALA A 1 90 ? 15.160 10.887 20.701 1.00 85.62 90 ALA A C 1
ATOM 722 O O . ALA A 1 90 ? 13.938 10.905 20.845 1.00 85.62 90 ALA A O 1
ATOM 723 N N . THR A 1 91 ? 15.911 9.867 21.103 1.00 81.62 91 THR A N 1
ATOM 724 C CA . THR A 1 91 ? 15.379 8.671 21.761 1.00 81.62 91 THR A CA 1
ATOM 725 C C . THR A 1 91 ? 15.982 8.523 23.149 1.00 81.62 91 THR A C 1
ATOM 727 O O . THR A 1 91 ? 17.192 8.360 23.304 1.00 81.62 91 THR A O 1
ATOM 730 N N . LEU A 1 92 ? 15.126 8.569 24.169 1.00 78.81 92 LEU A N 1
ATOM 731 C CA . LEU A 1 92 ? 15.485 8.252 25.547 1.00 78.81 92 LEU A CA 1
ATOM 732 C C . LEU A 1 92 ? 15.205 6.765 25.810 1.00 78.81 92 LEU A C 1
ATOM 734 O O . LEU A 1 92 ? 14.103 6.282 25.561 1.00 78.81 92 LEU A O 1
ATOM 738 N N . ARG A 1 93 ? 16.203 6.029 26.300 1.00 72.62 93 ARG A N 1
ATOM 739 C CA . ARG A 1 93 ? 16.097 4.626 26.727 1.00 72.62 93 ARG A CA 1
ATOM 740 C C . ARG A 1 93 ? 16.838 4.453 28.051 1.00 72.62 93 ARG A C 1
ATOM 742 O O . ARG A 1 93 ? 18.060 4.419 28.035 1.00 72.62 93 ARG A O 1
ATOM 749 N N . GLN A 1 94 ? 16.112 4.352 29.170 1.00 69.81 94 GLN A N 1
ATOM 750 C CA . GLN A 1 94 ? 16.622 4.236 30.554 1.00 69.81 94 GLN A CA 1
ATOM 751 C C . GLN A 1 94 ? 17.849 5.104 30.886 1.00 69.81 94 GLN A C 1
ATOM 753 O O . GLN A 1 94 ? 17.697 6.214 31.384 1.00 69.81 94 GLN A O 1
ATOM 758 N N . ASN A 1 95 ? 19.053 4.593 30.613 1.00 71.81 95 ASN A N 1
ATOM 759 C CA . ASN A 1 95 ? 20.334 5.210 30.957 1.00 71.81 95 ASN A CA 1
ATOM 760 C C . ASN A 1 95 ? 20.997 5.874 29.748 1.00 71.81 95 ASN A C 1
ATOM 762 O O . ASN A 1 95 ? 22.176 6.215 29.805 1.00 71.81 95 ASN A O 1
ATOM 766 N N . THR A 1 96 ? 20.283 5.997 28.630 1.00 76.88 96 THR A N 1
ATOM 767 C CA . THR A 1 96 ? 20.838 6.448 27.362 1.00 76.88 96 THR A CA 1
ATOM 768 C C . THR A 1 96 ? 19.904 7.418 26.651 1.00 76.88 96 THR A C 1
ATOM 770 O O . THR A 1 96 ? 18.784 7.066 26.294 1.00 76.88 96 THR A O 1
ATOM 773 N N . LEU A 1 97 ? 20.382 8.628 26.374 1.00 85.69 97 LEU A N 1
ATOM 774 C CA . LEU A 1 97 ? 19.729 9.580 25.479 1.00 85.69 97 LEU A CA 1
ATOM 775 C C . LEU A 1 97 ? 20.505 9.632 24.160 1.00 85.69 97 LEU A C 1
ATOM 777 O O . LEU A 1 97 ? 21.640 10.103 24.123 1.00 85.69 97 LEU A O 1
ATOM 781 N N . THR A 1 98 ? 19.905 9.130 23.081 1.00 86.44 98 THR A N 1
ATOM 782 C CA . THR A 1 98 ? 20.494 9.161 21.735 1.00 86.44 98 THR A CA 1
ATOM 783 C C . THR A 1 98 ? 19.896 10.310 20.935 1.00 86.44 98 THR A C 1
ATOM 785 O O . THR A 1 98 ? 18.682 10.384 20.775 1.00 86.44 98 THR A O 1
ATOM 788 N N . LEU A 1 99 ? 20.749 11.188 20.421 1.00 88.75 99 LEU A N 1
ATOM 789 C CA . LEU A 1 99 ? 20.403 12.296 19.541 1.00 88.75 99 LEU A CA 1
ATOM 790 C C . LEU A 1 99 ? 20.988 12.006 18.160 1.00 88.75 99 LEU A C 1
ATOM 792 O O . LEU A 1 99 ? 22.197 11.805 18.031 1.00 88.75 99 LEU A O 1
ATOM 796 N N . HIS A 1 100 ? 20.141 11.967 17.140 1.00 84.69 100 HIS A N 1
ATOM 797 C CA . HIS A 1 100 ? 20.575 11.911 15.751 1.00 84.69 100 HIS A CA 1
ATOM 798 C C . HIS A 1 100 ? 20.507 13.316 15.181 1.00 84.69 100 HIS A C 1
ATOM 800 O O . HIS A 1 100 ? 19.463 13.962 15.269 1.00 84.69 100 HIS A O 1
ATOM 806 N N . ALA A 1 101 ? 21.615 13.779 14.615 1.00 85.69 101 ALA A N 1
ATOM 807 C CA . ALA A 1 101 ? 21.678 15.068 13.957 1.00 85.69 101 ALA A CA 1
ATOM 808 C C . ALA A 1 101 ? 22.088 14.919 12.493 1.00 85.69 101 ALA A C 1
ATOM 810 O O . ALA A 1 101 ? 23.037 14.196 12.187 1.00 85.69 101 ALA A O 1
ATOM 811 N N . SER A 1 102 ? 21.392 15.600 11.587 1.00 78.50 102 SER A N 1
ATOM 812 C CA . SER A 1 102 ? 21.823 15.731 10.197 1.00 78.50 102 SER A CA 1
ATOM 813 C C . SER A 1 102 ? 22.894 16.817 10.125 1.00 78.50 102 SER A C 1
ATOM 815 O O . SER A 1 102 ? 22.585 17.993 10.334 1.00 78.50 102 SER A O 1
ATOM 817 N N . SER A 1 103 ? 24.152 16.458 9.851 1.00 68.38 103 SER A N 1
ATOM 818 C CA . SER A 1 103 ? 25.122 17.479 9.449 1.00 68.38 103 SER A CA 1
ATOM 819 C C . SER A 1 103 ? 24.834 17.908 8.005 1.00 68.38 103 SER A C 1
ATOM 821 O O . SER A 1 103 ? 24.338 17.121 7.200 1.00 68.38 103 SER A O 1
ATOM 823 N N . LEU A 1 104 ? 25.203 19.143 7.654 1.00 51.28 104 LEU A N 1
ATOM 824 C CA . LEU A 1 104 ? 25.240 19.624 6.261 1.00 51.28 104 LEU A CA 1
ATOM 825 C C . LEU A 1 104 ? 26.196 18.800 5.370 1.00 51.28 104 LEU A C 1
ATOM 827 O O . LEU A 1 104 ? 26.173 18.920 4.152 1.00 51.28 104 LEU A O 1
ATOM 831 N N . THR A 1 105 ? 27.033 17.958 5.975 1.00 49.31 105 THR A N 1
ATOM 832 C CA . THR A 1 105 ? 28.046 17.119 5.333 1.00 49.31 105 THR A CA 1
ATOM 833 C C . THR A 1 105 ? 27.670 15.638 5.428 1.00 49.31 105 THR A C 1
ATOM 835 O O . THR A 1 105 ? 28.405 14.859 6.023 1.00 49.31 105 THR A O 1
ATOM 838 N N . SER A 1 106 ? 26.498 15.261 4.899 1.00 40.59 106 SER A N 1
ATOM 839 C CA . SER A 1 106 ? 26.065 13.882 4.558 1.00 40.59 106 SER A CA 1
ATOM 840 C C . SER A 1 106 ? 26.229 12.755 5.602 1.00 40.59 106 SER A C 1
ATOM 842 O O . SER A 1 106 ? 25.955 11.594 5.301 1.00 40.59 106 SER A O 1
ATOM 844 N N . HIS A 1 107 ? 26.626 13.045 6.839 1.00 47.75 107 HIS A N 1
ATOM 845 C CA . HIS A 1 107 ? 26.805 12.060 7.896 1.00 47.75 107 HIS A CA 1
ATOM 846 C C . HIS A 1 107 ? 25.855 12.377 9.045 1.00 47.75 107 HIS A C 1
ATOM 848 O O . HIS A 1 107 ? 25.985 13.384 9.745 1.00 47.75 107 HIS A O 1
ATOM 854 N N . VAL A 1 108 ? 24.890 11.477 9.258 1.00 51.28 108 VAL A N 1
ATOM 855 C CA . VAL A 1 108 ? 24.042 11.502 10.450 1.00 51.28 108 VAL A CA 1
ATOM 856 C C . VAL A 1 108 ? 24.944 11.301 11.663 1.00 51.28 108 VAL A C 1
ATOM 858 O O . VAL A 1 108 ? 25.452 10.211 11.927 1.00 51.28 108 VAL A O 1
ATOM 861 N N . SER A 1 109 ? 25.163 12.380 12.402 1.00 72.00 109 SER A N 1
ATOM 862 C CA . SER A 1 109 ? 25.970 12.381 13.610 1.00 72.00 109 SER A CA 1
ATOM 863 C C . SER A 1 109 ? 25.123 11.803 14.739 1.00 72.00 109 SER A C 1
ATOM 865 O O . SER A 1 109 ? 24.128 12.400 15.149 1.00 72.00 109 SER A O 1
ATOM 867 N N . ARG A 1 110 ? 25.486 10.614 15.229 1.00 84.50 110 ARG A N 1
ATOM 868 C CA . ARG A 1 110 ? 24.819 9.969 16.368 1.00 84.50 110 ARG A CA 1
ATOM 869 C C . ARG A 1 110 ? 25.542 10.327 17.664 1.00 84.50 110 ARG A C 1
ATOM 871 O O . ARG A 1 110 ? 26.653 9.861 17.905 1.00 84.50 110 ARG A O 1
ATOM 878 N N . LEU A 1 111 ? 24.890 11.089 18.538 1.00 84.25 111 LEU A N 1
ATOM 879 C CA . LEU A 1 111 ? 25.383 11.394 19.879 1.00 84.25 111 LEU A CA 1
ATOM 880 C C . LEU A 1 111 ? 24.620 10.573 20.920 1.00 84.25 111 LEU A C 1
ATOM 882 O O . LEU A 1 111 ? 23.412 10.704 21.057 1.00 84.25 111 LEU A O 1
ATOM 886 N N . THR A 1 112 ? 25.326 9.735 21.677 1.00 83.69 112 THR A N 1
ATOM 887 C CA . THR A 1 112 ? 24.719 8.842 22.679 1.00 83.69 112 THR A CA 1
ATOM 888 C C . THR A 1 112 ? 25.194 9.227 24.078 1.00 83.69 112 THR A C 1
ATOM 890 O O . THR A 1 112 ? 26.378 9.086 24.372 1.00 83.69 112 THR A O 1
ATOM 893 N N . LEU A 1 113 ? 24.307 9.759 24.917 1.00 82.81 113 LEU A N 1
ATOM 894 C CA . LEU A 1 113 ? 24.593 10.254 26.267 1.00 82.81 113 LEU A CA 1
ATOM 895 C C . LEU A 1 113 ? 24.213 9.201 27.314 1.00 82.81 113 LEU A C 1
ATOM 897 O O . LEU A 1 113 ? 23.055 8.798 27.347 1.00 82.81 113 LEU A O 1
ATOM 901 N N . TYR A 1 114 ? 25.158 8.788 28.163 1.00 79.62 114 TYR A N 1
ATOM 902 C CA . TYR A 1 114 ? 24.948 7.815 29.243 1.00 79.62 114 TYR A CA 1
ATOM 903 C C . TYR A 1 114 ? 24.906 8.453 30.635 1.00 79.62 114 TYR A C 1
ATOM 905 O O . TYR A 1 114 ? 25.887 9.047 31.078 1.00 79.62 114 TYR A O 1
ATOM 913 N N . GLY A 1 115 ? 23.805 8.301 31.362 1.00 77.38 115 GLY A N 1
ATOM 914 C CA . GLY A 1 115 ? 23.612 8.996 32.632 1.00 77.38 115 GLY A CA 1
ATOM 915 C C . GLY A 1 115 ? 22.566 8.351 33.525 1.00 77.38 115 GLY A C 1
ATOM 916 O O . GLY A 1 115 ? 21.953 7.345 33.169 1.00 77.38 115 GLY A O 1
ATOM 917 N N . ASP A 1 116 ? 22.375 8.939 34.703 1.00 73.88 116 ASP A N 1
ATOM 918 C CA . ASP A 1 116 ? 21.307 8.532 35.605 1.00 73.88 116 ASP A CA 1
ATOM 919 C C . ASP A 1 116 ? 19.934 8.831 34.968 1.00 73.88 116 ASP A C 1
ATOM 921 O O . ASP A 1 116 ? 19.749 9.911 34.395 1.00 73.88 116 ASP A O 1
ATOM 925 N N . PRO A 1 117 ? 18.959 7.907 35.061 1.00 69.88 117 PRO A N 1
ATOM 926 C CA . PRO A 1 117 ? 17.648 8.097 34.452 1.00 69.88 117 PRO A CA 1
ATOM 927 C C . PRO A 1 117 ? 16.944 9.401 34.829 1.00 69.88 117 PRO A C 1
ATOM 929 O O . PRO A 1 117 ? 16.418 10.036 33.918 1.00 69.88 117 PRO A O 1
ATOM 932 N N . PRO A 1 118 ? 16.936 9.864 36.099 1.00 72.44 118 PRO A N 1
ATOM 933 C CA . PRO A 1 118 ? 16.292 11.130 36.450 1.00 72.44 118 PRO A CA 1
ATOM 934 C C . PRO A 1 118 ? 16.927 12.310 35.718 1.00 72.44 118 PRO A C 1
ATOM 936 O O . PRO A 1 118 ? 16.231 13.128 35.120 1.00 72.44 118 PRO A O 1
ATOM 939 N N . GLY A 1 119 ? 18.256 12.354 35.694 1.00 75.31 119 GLY A N 1
ATOM 940 C CA . GLY A 1 119 ? 19.032 13.352 34.985 1.00 75.31 119 GLY A CA 1
ATOM 941 C C . GLY A 1 119 ? 18.795 13.371 33.479 1.00 75.31 119 GLY A C 1
ATOM 942 O O . GLY A 1 119 ? 18.552 14.432 32.900 1.00 75.31 119 GLY A O 1
ATOM 943 N N . LEU A 1 120 ? 18.814 12.199 32.840 1.00 80.25 120 LEU A N 1
ATOM 944 C CA . LEU A 1 120 ? 18.534 12.073 31.409 1.00 80.25 120 LEU A CA 1
ATOM 945 C C . LEU A 1 120 ? 17.070 12.351 31.063 1.00 80.25 120 LEU A C 1
ATOM 947 O O . LEU A 1 120 ? 16.803 12.939 30.019 1.00 80.25 120 LEU A O 1
ATOM 951 N N . THR A 1 121 ? 16.134 11.978 31.933 1.00 73.56 121 THR A N 1
ATOM 952 C CA . THR A 1 121 ? 14.703 12.267 31.770 1.00 73.56 121 THR A CA 1
ATOM 953 C C . THR A 1 121 ? 14.449 13.763 31.878 1.00 73.56 121 THR A C 1
ATOM 955 O O . THR A 1 121 ? 13.783 14.330 31.017 1.00 73.56 121 THR A O 1
ATOM 958 N N . ALA A 1 122 ? 15.047 14.434 32.866 1.00 77.50 122 ALA A N 1
ATOM 959 C CA . ALA A 1 122 ? 14.968 15.884 33.006 1.00 77.50 122 ALA A CA 1
ATOM 960 C C . ALA A 1 122 ? 15.609 16.602 31.806 1.00 77.50 122 ALA A C 1
ATOM 962 O O . ALA A 1 122 ? 15.052 17.568 31.285 1.00 77.50 122 ALA A O 1
ATOM 963 N N . LEU A 1 123 ? 16.750 16.101 31.319 1.00 85.00 123 LEU A N 1
ATOM 964 C CA . LEU A 1 123 ? 17.398 16.611 30.113 1.00 85.00 123 LEU A CA 1
ATOM 965 C C . LEU A 1 123 ? 16.516 16.421 28.868 1.00 85.00 123 LEU A C 1
ATOM 967 O O . LEU A 1 123 ? 16.362 17.355 28.085 1.00 85.00 123 LEU A O 1
ATOM 971 N N . TYR A 1 124 ? 15.911 15.244 28.694 1.00 88.06 124 TYR A N 1
ATOM 972 C CA . TYR A 1 124 ? 15.003 14.955 27.585 1.00 88.06 124 TYR A CA 1
ATOM 973 C C . TYR A 1 124 ? 13.743 15.823 27.643 1.00 88.06 124 TYR A C 1
ATOM 975 O O . TYR A 1 124 ? 13.371 16.421 26.638 1.00 88.06 124 TYR A O 1
ATOM 983 N N . ALA A 1 125 ? 13.134 15.977 28.821 1.00 81.12 125 ALA A N 1
ATOM 984 C CA . ALA A 1 125 ? 11.983 16.849 29.035 1.00 81.12 125 ALA A CA 1
ATOM 985 C C . ALA A 1 125 ? 12.305 18.318 28.715 1.00 81.12 125 ALA A C 1
ATOM 987 O O . ALA A 1 125 ? 11.490 19.002 28.103 1.00 81.12 125 ALA A O 1
ATOM 988 N N . ALA A 1 126 ? 13.508 18.789 29.056 1.00 86.12 126 ALA A N 1
ATOM 989 C CA . ALA A 1 126 ? 13.963 20.138 28.724 1.00 86.12 126 ALA A CA 1
ATOM 990 C C . ALA A 1 126 ? 14.291 20.326 27.228 1.00 86.12 126 ALA A C 1
ATOM 992 O O . ALA A 1 126 ? 14.154 21.435 26.707 1.00 86.12 126 ALA A O 1
ATOM 993 N N . LEU A 1 127 ? 14.713 19.260 26.536 1.00 88.31 127 LEU A N 1
ATOM 994 C CA . LEU A 1 127 ? 14.974 19.246 25.091 1.00 88.31 127 LEU A CA 1
ATOM 995 C C . LEU A 1 127 ? 13.693 19.176 24.257 1.00 88.31 127 LEU A C 1
ATOM 997 O O . LEU A 1 127 ? 13.608 19.811 23.209 1.00 88.31 127 LEU A O 1
ATOM 1001 N N . ARG A 1 128 ? 12.693 18.429 24.729 1.00 83.81 128 ARG A N 1
ATOM 1002 C CA . ARG A 1 128 ? 11.434 18.151 24.029 1.00 83.81 128 ARG A CA 1
ATOM 1003 C C . ARG A 1 128 ? 10.736 19.398 23.459 1.00 83.81 128 ARG A C 1
ATOM 1005 O O . ARG A 1 128 ? 10.405 19.363 22.279 1.00 83.81 128 ARG A O 1
ATOM 1012 N N . PRO A 1 129 ? 10.554 20.513 24.198 1.00 84.25 129 PRO A N 1
ATOM 1013 C CA . PRO A 1 129 ? 9.913 21.712 23.652 1.00 84.25 129 PRO A CA 1
ATOM 1014 C C . PRO A 1 129 ? 10.827 22.563 22.755 1.00 84.25 129 PRO A C 1
ATOM 1016 O O . PRO A 1 129 ? 10.378 23.565 22.216 1.00 84.25 129 PRO A O 1
ATOM 1019 N N . ARG A 1 130 ? 12.113 22.221 22.627 1.00 88.69 130 ARG A N 1
ATOM 1020 C CA . ARG A 1 130 ? 13.100 23.000 21.858 1.00 88.69 130 ARG A CA 1
ATOM 1021 C C . ARG A 1 130 ? 13.414 22.385 20.500 1.00 88.69 130 ARG A C 1
ATOM 1023 O O . ARG A 1 130 ? 14.049 23.037 19.681 1.00 88.69 130 ARG A O 1
ATOM 1030 N N . ILE A 1 131 ? 12.994 21.140 20.275 1.00 87.12 131 ILE A N 1
ATOM 1031 C CA . ILE A 1 131 ? 13.233 20.391 19.042 1.00 87.12 131 ILE A CA 1
ATOM 1032 C C . ILE A 1 131 ? 11.907 20.321 18.259 1.00 87.12 131 ILE A C 1
ATOM 1034 O O . ILE A 1 131 ? 11.022 19.553 18.649 1.00 87.12 131 ILE A O 1
ATOM 1038 N N . PRO A 1 132 ? 11.756 21.075 17.150 1.00 77.06 132 PRO A N 1
ATOM 1039 C CA . PRO A 1 132 ? 10.486 21.194 16.424 1.00 77.06 132 PRO A CA 1
ATOM 1040 C C . PRO A 1 132 ? 9.906 19.852 15.959 1.00 77.06 132 PRO A C 1
ATOM 1042 O O . PRO A 1 132 ? 8.705 19.613 16.068 1.00 77.06 132 PRO A O 1
ATOM 1045 N N . ILE A 1 133 ? 10.764 18.931 15.510 1.00 72.19 133 ILE A N 1
ATOM 1046 C CA . ILE A 1 133 ? 10.325 17.630 14.988 1.00 72.19 133 ILE A CA 1
ATOM 1047 C C . ILE A 1 133 ? 9.760 16.714 16.085 1.00 72.19 133 ILE A C 1
ATOM 1049 O O . ILE A 1 133 ? 8.859 15.921 15.830 1.00 72.19 133 ILE A O 1
ATOM 1053 N N . LEU A 1 134 ? 10.221 16.855 17.336 1.00 71.56 134 LEU A N 1
ATOM 1054 C CA . LEU A 1 134 ? 9.665 16.109 18.470 1.00 71.56 134 LEU A CA 1
ATOM 1055 C C . LEU A 1 134 ? 8.306 16.662 18.900 1.00 71.56 134 LEU A C 1
ATOM 1057 O O . LEU A 1 134 ? 7.456 15.893 19.345 1.00 71.56 134 LEU A O 1
ATOM 1061 N N . GLN A 1 135 ? 8.087 17.972 18.750 1.00 73.06 135 GLN A N 1
ATOM 1062 C CA . GLN A 1 135 ? 6.778 18.583 18.981 1.00 73.06 135 GLN A CA 1
ATOM 1063 C C . GLN A 1 135 ? 5.763 18.092 17.946 1.00 73.06 135 GLN A C 1
ATOM 1065 O O . GLN A 1 135 ? 4.679 17.652 18.322 1.00 73.06 135 GLN A O 1
ATOM 1070 N N . GLN A 1 136 ? 6.150 18.068 16.666 1.00 68.31 136 GLN A N 1
ATOM 1071 C CA . GLN A 1 136 ? 5.323 17.526 15.585 1.00 68.31 136 GLN A CA 1
ATOM 1072 C C . GLN A 1 136 ? 5.026 16.035 15.786 1.00 68.31 136 GLN A C 1
ATOM 1074 O O . GLN A 1 136 ? 3.867 15.633 15.731 1.00 68.31 136 GLN A O 1
ATOM 1079 N N . ALA A 1 137 ? 6.037 15.220 16.107 1.00 56.97 137 ALA A N 1
ATOM 1080 C CA . ALA A 1 137 ? 5.853 13.792 16.371 1.00 56.97 137 ALA A CA 1
ATOM 1081 C C . ALA A 1 137 ? 4.943 13.524 17.581 1.00 56.97 137 ALA A C 1
ATOM 1083 O O . ALA A 1 137 ? 4.170 12.573 17.572 1.00 56.97 137 ALA A O 1
ATOM 1084 N N . GLN A 1 138 ? 4.990 14.362 18.619 1.00 60.16 138 GLN A N 1
ATOM 1085 C CA . GLN A 1 138 ? 4.099 14.243 19.773 1.00 60.16 138 GLN A CA 1
ATOM 1086 C C . GLN A 1 138 ? 2.666 14.666 19.447 1.00 60.16 138 GLN A C 1
ATOM 1088 O O . GLN A 1 138 ? 1.723 14.060 19.950 1.00 60.16 138 GLN A O 1
ATOM 1093 N N . GLN A 1 139 ? 2.493 15.696 18.623 1.00 55.88 139 GLN A N 1
ATOM 1094 C CA . GLN A 1 139 ? 1.177 16.127 18.168 1.00 55.88 139 GLN A CA 1
ATOM 1095 C C . GLN A 1 139 ? 0.548 15.074 17.242 1.00 55.88 139 GLN A C 1
ATOM 1097 O O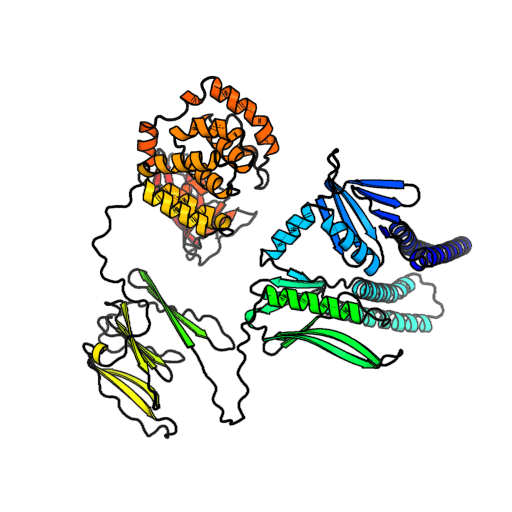 . GLN A 1 139 ? -0.637 14.786 17.380 1.00 55.88 139 GLN A O 1
ATOM 1102 N N . ALA A 1 140 ? 1.361 14.410 16.414 1.00 52.56 140 ALA A N 1
ATOM 1103 C CA . ALA A 1 140 ? 0.973 13.247 15.615 1.00 52.56 140 ALA A CA 1
ATOM 1104 C C . ALA A 1 140 ? 0.680 11.999 16.475 1.00 52.56 140 ALA A C 1
ATOM 1106 O O . ALA A 1 140 ? -0.291 11.294 16.243 1.00 52.56 140 ALA A O 1
ATOM 1107 N N . ALA A 1 141 ? 1.478 11.724 17.511 1.00 50.31 141 ALA A N 1
ATOM 1108 C CA . ALA A 1 141 ? 1.246 10.589 18.410 1.00 50.31 141 ALA A CA 1
ATOM 1109 C C . ALA A 1 141 ? 0.008 10.776 19.303 1.00 50.31 141 ALA A C 1
ATOM 1111 O O . ALA A 1 141 ? -0.622 9.799 19.677 1.00 50.31 141 ALA A O 1
ATOM 1112 N N . ARG A 1 142 ? -0.357 12.021 19.635 1.00 50.06 142 ARG A N 1
ATOM 1113 C CA . ARG A 1 142 ? -1.602 12.345 20.354 1.00 50.06 142 ARG A CA 1
ATOM 1114 C C . ARG A 1 142 ? -2.851 12.262 19.479 1.00 50.06 142 ARG A C 1
ATOM 1116 O O . ARG A 1 142 ? -3.947 12.247 20.016 1.00 50.06 142 ARG A O 1
ATOM 1123 N N . THR A 1 143 ? -2.690 12.272 18.159 1.00 45.34 143 THR A N 1
ATOM 1124 C CA . THR A 1 143 ? -3.799 12.230 17.195 1.00 45.34 143 THR A CA 1
ATOM 1125 C C . THR A 1 143 ? -3.987 10.852 16.565 1.00 45.34 143 THR A C 1
ATOM 1127 O O . THR A 1 143 ? -4.992 10.635 15.902 1.00 45.34 143 THR A O 1
ATOM 1130 N N . ARG A 1 144 ? -3.075 9.900 16.806 1.00 47.44 144 ARG A N 1
ATOM 1131 C CA . ARG A 1 144 ? -3.141 8.539 16.264 1.00 47.44 144 ARG A CA 1
ATOM 1132 C C . ARG A 1 144 ? -3.280 7.496 17.374 1.00 47.44 144 ARG A C 1
ATOM 1134 O O . ARG A 1 144 ? -2.501 7.510 18.323 1.00 47.44 144 ARG A O 1
ATOM 1141 N N . ALA A 1 145 ? -4.152 6.510 17.175 1.00 48.69 145 ALA A N 1
ATOM 1142 C CA . ALA A 1 145 ? -4.159 5.246 17.918 1.00 48.69 145 ALA A CA 1
ATOM 1143 C C . ALA A 1 145 ? -3.011 4.325 17.443 1.00 48.69 145 ALA A C 1
ATOM 1145 O O . ALA A 1 145 ? -3.233 3.223 16.953 1.00 48.69 145 ALA A O 1
ATOM 1146 N N . LEU A 1 146 ? -1.763 4.807 17.487 1.00 50.66 146 LEU A N 1
ATOM 1147 C CA . LEU A 1 146 ? -0.607 4.000 17.086 1.00 50.66 146 LEU A CA 1
ATOM 1148 C C . LEU A 1 146 ? -0.292 2.927 18.137 1.00 50.66 146 LEU A C 1
ATOM 1150 O O . LEU A 1 146 ? -0.467 3.179 19.334 1.00 50.66 146 LEU A O 1
ATOM 1154 N N . PRO A 1 147 ? 0.290 1.787 17.719 1.00 54.62 147 PRO A N 1
ATOM 1155 C CA . PRO A 1 147 ? 0.750 0.773 18.647 1.00 54.62 147 PRO A CA 1
ATOM 1156 C C . PRO A 1 147 ? 1.803 1.355 19.602 1.00 54.62 147 PRO A C 1
ATOM 1158 O O . PRO A 1 147 ? 2.876 1.815 19.196 1.00 54.62 147 PRO A O 1
ATOM 1161 N N . PHE A 1 148 ? 1.493 1.346 20.895 1.00 73.94 148 PHE A N 1
ATOM 1162 C CA . PHE A 1 148 ? 2.348 1.869 21.954 1.00 73.94 148 PHE A CA 1
ATOM 1163 C C . PHE A 1 148 ? 3.266 0.757 22.471 1.00 73.94 148 PHE A C 1
ATOM 1165 O O . PHE A 1 148 ? 2.804 -0.295 22.902 1.00 73.94 148 PHE A O 1
ATOM 1172 N N . VAL A 1 149 ? 4.587 0.960 22.443 1.00 76.44 149 VAL A N 1
ATOM 1173 C CA . VAL A 1 149 ? 5.556 -0.048 22.910 1.00 76.44 149 VAL A CA 1
ATOM 1174 C C . VAL A 1 149 ? 6.171 0.378 24.240 1.00 76.44 149 VAL A C 1
ATOM 1176 O O . VAL A 1 149 ? 7.087 1.200 24.281 1.00 76.44 149 VAL A O 1
ATOM 1179 N N . TYR A 1 150 ? 5.738 -0.255 25.325 1.00 78.50 150 TYR A N 1
ATOM 1180 C CA . TYR A 1 150 ? 6.362 -0.159 26.638 1.00 78.50 150 TYR A CA 1
ATOM 1181 C C . TYR A 1 150 ? 7.567 -1.101 26.717 1.00 78.50 150 TYR A C 1
ATOM 1183 O O . TYR A 1 150 ? 7.426 -2.322 26.729 1.00 78.50 150 TYR A O 1
ATOM 1191 N N . ARG 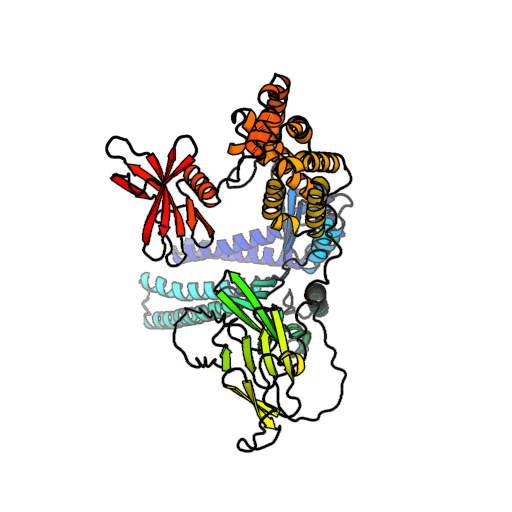A 1 151 ? 8.792 -0.569 26.742 1.00 71.75 151 ARG A N 1
ATOM 1192 C CA . ARG A 1 151 ? 10.006 -1.396 26.854 1.00 71.75 151 ARG A CA 1
ATOM 1193 C C . ARG A 1 151 ? 10.517 -1.402 28.283 1.00 71.75 151 ARG A C 1
ATOM 1195 O O . ARG A 1 151 ? 11.111 -0.419 28.720 1.00 71.75 151 ARG A O 1
ATOM 1202 N N . ARG A 1 152 ? 10.380 -2.539 28.967 1.00 68.50 152 ARG A N 1
ATOM 1203 C CA . ARG A 1 152 ? 11.093 -2.788 30.222 1.00 68.50 152 ARG A CA 1
ATOM 1204 C C . ARG A 1 152 ? 12.564 -2.975 29.883 1.00 68.50 152 ARG A C 1
ATOM 1206 O O . ARG A 1 152 ? 12.920 -3.899 29.154 1.00 68.50 152 ARG A O 1
ATOM 1213 N N . ASN A 1 153 ? 13.433 -2.088 30.358 1.00 57.97 153 ASN A N 1
ATOM 1214 C CA . ASN A 1 153 ? 14.857 -2.295 30.147 1.00 57.97 153 ASN A CA 1
ATOM 1215 C C . ASN A 1 153 ? 15.429 -3.151 31.284 1.00 57.97 153 ASN A C 1
ATOM 1217 O O . ASN A 1 153 ? 15.858 -2.706 32.344 1.00 57.97 153 ASN A O 1
ATOM 1221 N N . SER A 1 154 ? 15.384 -4.446 31.012 1.00 57.94 154 SER A N 1
ATOM 1222 C CA . SER A 1 154 ? 15.915 -5.524 31.826 1.00 57.94 154 SER A CA 1
ATOM 1223 C C . SER A 1 154 ? 17.434 -5.661 31.702 1.00 57.94 154 SER A C 1
ATOM 1225 O O . SER A 1 154 ? 17.959 -6.749 31.912 1.00 57.94 154 SER A O 1
ATOM 1227 N N . THR A 1 155 ? 18.180 -4.606 31.337 1.00 56.34 155 THR A N 1
ATOM 1228 C CA . THR A 1 155 ? 19.643 -4.705 31.187 1.00 56.34 155 THR A CA 1
ATOM 1229 C C . THR A 1 155 ? 20.327 -5.247 32.436 1.00 56.34 155 THR A C 1
ATOM 1231 O O . THR A 1 155 ? 21.252 -6.030 32.287 1.00 56.34 155 THR A O 1
ATOM 1234 N N . SER A 1 156 ? 19.875 -4.907 33.647 1.00 57.28 156 SER A N 1
ATOM 1235 C CA . SER A 1 156 ? 20.429 -5.484 34.879 1.00 57.28 156 SER A CA 1
ATOM 1236 C C . SER A 1 156 ? 20.124 -6.977 34.996 1.00 57.28 156 SER A C 1
ATOM 1238 O O . SER A 1 156 ? 21.049 -7.755 35.170 1.00 57.28 156 SER A O 1
ATOM 1240 N N . GLU A 1 157 ? 18.868 -7.394 34.821 1.00 60.66 157 GLU A N 1
ATOM 1241 C CA . GLU A 1 157 ? 18.452 -8.807 34.875 1.00 60.66 157 GLU A CA 1
ATOM 1242 C C . GLU A 1 157 ? 19.134 -9.645 33.782 1.00 60.66 157 GLU A C 1
ATOM 1244 O O . GLU A 1 157 ? 19.623 -10.739 34.043 1.00 60.66 157 GLU A O 1
ATOM 1249 N N . THR A 1 158 ? 19.247 -9.098 32.569 1.00 62.91 158 THR A N 1
ATOM 1250 C CA . THR A 1 158 ? 19.900 -9.739 31.420 1.00 62.91 158 THR A CA 1
ATOM 1251 C C . THR A 1 158 ? 21.407 -9.843 31.637 1.00 62.91 158 THR A C 1
ATOM 1253 O O . THR A 1 158 ? 21.984 -10.892 31.375 1.00 62.91 158 THR A O 1
ATOM 1256 N N . VAL A 1 159 ? 22.059 -8.789 32.146 1.00 66.56 159 VAL A N 1
ATOM 1257 C CA . VAL A 1 159 ? 23.495 -8.812 32.474 1.00 66.56 159 VAL A CA 1
ATOM 1258 C C . VAL A 1 159 ? 23.768 -9.753 33.642 1.00 66.56 159 VAL A C 1
ATOM 1260 O O . VAL A 1 159 ? 24.718 -10.522 33.568 1.00 66.56 159 VAL A O 1
ATOM 1263 N N . SER A 1 160 ? 22.936 -9.756 34.685 1.00 62.25 160 SER A N 1
ATOM 1264 C CA . SER A 1 160 ? 23.050 -10.692 35.806 1.00 62.25 160 SER A CA 1
ATOM 1265 C C . SER A 1 160 ? 22.862 -12.136 35.348 1.00 62.25 160 SER A C 1
ATOM 1267 O O . SER A 1 160 ? 23.667 -12.986 35.712 1.00 62.25 160 SER A O 1
ATOM 1269 N N . ALA A 1 161 ? 21.873 -12.422 34.500 1.00 66.00 161 ALA A N 1
ATOM 1270 C CA . ALA A 1 161 ? 21.665 -13.765 33.973 1.00 66.00 161 ALA A CA 1
ATOM 1271 C C . ALA A 1 161 ? 22.789 -14.203 33.020 1.00 66.00 161 ALA A C 1
ATOM 1273 O O . ALA A 1 161 ? 23.264 -15.331 33.117 1.00 66.00 161 ALA A O 1
ATOM 1274 N N . LEU A 1 162 ? 23.284 -13.309 32.154 1.00 68.31 162 LEU A N 1
ATOM 1275 C CA . LEU A 1 162 ? 24.462 -13.567 31.317 1.00 68.31 162 LEU A CA 1
ATOM 1276 C C . LEU A 1 162 ? 25.726 -13.775 32.157 1.00 68.31 162 LEU A C 1
ATOM 1278 O O . LEU A 1 162 ? 26.531 -14.635 31.821 1.00 68.31 162 LEU A O 1
ATOM 1282 N N . ALA A 1 163 ? 25.896 -13.035 33.254 1.00 69.25 163 ALA A N 1
ATOM 1283 C CA . ALA A 1 163 ? 27.010 -13.215 34.179 1.00 69.25 163 ALA A CA 1
ATOM 1284 C C . ALA A 1 163 ? 26.913 -14.552 34.927 1.00 69.25 163 ALA A C 1
ATOM 1286 O O . ALA A 1 163 ? 27.920 -15.240 35.054 1.00 69.25 163 ALA A O 1
ATOM 1287 N N . ILE A 1 164 ? 25.714 -14.957 35.362 1.00 69.12 164 ILE A N 1
ATOM 1288 C CA . ILE A 1 164 ? 25.466 -16.265 35.989 1.00 69.12 164 ILE A CA 1
ATOM 1289 C C . ILE A 1 164 ? 25.735 -17.400 34.995 1.00 69.12 164 ILE A C 1
ATOM 1291 O O . ILE A 1 164 ? 26.416 -18.361 35.344 1.00 69.12 164 ILE A O 1
ATOM 1295 N N . MET A 1 165 ? 25.270 -17.281 33.748 1.00 67.88 165 MET A N 1
ATOM 1296 C CA . MET A 1 165 ? 25.561 -18.267 32.703 1.00 67.88 165 MET A CA 1
ATOM 1297 C C . MET A 1 165 ? 27.047 -18.291 32.348 1.00 67.88 165 MET A C 1
ATOM 1299 O O . MET A 1 165 ? 27.618 -19.368 32.233 1.00 67.88 165 MET A O 1
ATOM 1303 N N . GLY A 1 166 ? 27.696 -17.131 32.223 1.00 69.12 166 GLY A N 1
ATOM 1304 C CA . GLY A 1 166 ? 29.133 -17.028 31.973 1.00 69.12 166 GLY A CA 1
ATOM 1305 C C . GLY A 1 166 ? 29.959 -17.653 33.097 1.00 69.12 166 GLY A C 1
ATOM 1306 O O . GLY A 1 166 ? 30.896 -18.397 32.820 1.00 69.12 166 GLY A O 1
ATOM 1307 N N . LEU A 1 167 ? 29.565 -17.432 34.355 1.00 70.94 167 LEU A N 1
ATOM 1308 C CA . LEU A 1 167 ? 30.158 -18.088 35.519 1.00 70.94 167 LEU A CA 1
ATOM 1309 C C . LEU A 1 167 ? 29.911 -19.601 35.492 1.00 70.94 167 LEU A C 1
ATOM 1311 O O . LEU A 1 167 ? 30.830 -20.361 35.767 1.00 70.94 167 LEU A O 1
ATOM 1315 N N . GLY A 1 168 ? 28.707 -20.040 35.114 1.00 69.06 168 GLY A N 1
ATOM 1316 C CA . GLY A 1 168 ? 28.363 -21.455 34.971 1.00 69.06 168 GLY A CA 1
ATOM 1317 C C . GLY A 1 168 ? 29.181 -22.161 33.887 1.00 69.06 168 GLY A C 1
ATOM 1318 O O . GLY A 1 168 ? 29.731 -23.231 34.139 1.00 69.06 168 GLY A O 1
ATOM 1319 N N . VAL A 1 169 ? 29.339 -21.538 32.712 1.00 69.88 169 VAL A N 1
ATOM 1320 C CA . VAL A 1 169 ? 30.214 -22.032 31.634 1.00 69.88 169 VAL A CA 1
ATOM 1321 C C . VAL A 1 169 ? 31.661 -22.069 32.108 1.00 69.88 169 VAL A C 1
ATOM 1323 O O . VAL A 1 169 ? 32.319 -23.089 31.948 1.00 69.88 169 VAL A O 1
ATOM 1326 N N . PHE A 1 170 ? 32.154 -20.999 32.736 1.00 71.56 170 PHE A N 1
ATOM 1327 C CA . PHE A 1 170 ? 33.521 -20.939 33.252 1.00 71.56 170 PHE A CA 1
ATOM 1328 C C . PHE A 1 170 ? 33.788 -22.040 34.289 1.00 71.56 170 PHE A C 1
ATOM 1330 O O . PHE A 1 170 ? 34.755 -22.788 34.157 1.00 71.56 170 PHE A O 1
ATOM 1337 N N . MET A 1 171 ? 32.898 -22.204 35.272 1.00 70.12 171 MET A N 1
ATOM 1338 C CA . MET A 1 171 ? 33.003 -23.242 36.303 1.00 70.12 171 MET A CA 1
ATOM 1339 C C . MET A 1 171 ? 32.861 -24.661 35.741 1.00 70.12 171 MET A C 1
ATOM 1341 O O . MET A 1 171 ? 33.482 -25.575 36.273 1.00 70.12 171 MET A O 1
ATOM 1345 N N . GLY A 1 172 ? 32.102 -24.851 34.658 1.00 68.69 172 GLY A N 1
ATOM 1346 C CA . GLY A 1 172 ? 32.019 -26.131 33.954 1.00 68.69 172 GLY A CA 1
ATOM 1347 C C . GLY A 1 172 ? 33.248 -26.440 33.090 1.00 68.69 172 GLY A C 1
ATOM 1348 O O . GLY A 1 172 ? 33.634 -27.599 32.972 1.00 68.69 172 GLY A O 1
ATOM 1349 N N . PHE A 1 173 ? 33.885 -25.422 32.503 1.00 68.62 173 PHE A N 1
ATOM 1350 C CA . PHE A 1 173 ? 34.966 -25.596 31.524 1.00 68.62 173 PHE A CA 1
ATOM 1351 C C . PHE A 1 173 ? 36.362 -25.694 32.159 1.00 68.62 173 PHE A C 1
ATOM 1353 O O . PHE A 1 173 ? 37.208 -26.442 31.672 1.00 68.62 173 PHE A O 1
ATOM 1360 N N . VAL A 1 174 ? 36.609 -24.978 33.263 1.00 67.25 174 VAL A N 1
ATOM 1361 C CA . VAL A 1 174 ? 37.903 -24.992 33.978 1.00 67.25 174 VAL A CA 1
ATOM 1362 C C . VAL A 1 174 ? 38.320 -26.406 34.429 1.00 67.25 174 VAL A C 1
ATOM 1364 O O . VAL A 1 174 ? 39.464 -26.784 34.168 1.00 67.25 174 VAL A O 1
ATOM 1367 N N . PRO A 1 175 ? 37.435 -27.237 35.015 1.00 62.22 175 PRO A N 1
ATOM 1368 C CA . PRO A 1 175 ? 37.786 -28.606 35.398 1.00 62.22 175 PRO A CA 1
ATOM 1369 C C . PRO A 1 175 ? 38.073 -29.524 34.200 1.00 62.22 175 PRO A C 1
ATOM 1371 O O . PRO A 1 175 ? 38.990 -30.340 34.242 1.00 62.22 175 PRO A O 1
ATOM 1374 N N . LEU A 1 176 ? 37.326 -29.354 33.102 1.00 62.91 176 LEU A N 1
ATOM 1375 C CA . LEU A 1 176 ? 37.495 -30.111 31.854 1.00 62.91 176 LEU A CA 1
ATOM 1376 C C . LEU A 1 176 ? 38.869 -29.870 31.210 1.00 62.91 176 LEU A C 1
ATOM 1378 O O . LEU A 1 176 ? 39.469 -30.795 30.667 1.00 62.91 176 LEU A O 1
ATOM 1382 N N . MET A 1 177 ? 39.387 -28.644 31.314 1.00 61.62 177 MET A N 1
ATOM 1383 C CA . MET A 1 177 ? 40.718 -28.276 30.820 1.00 61.62 177 MET A CA 1
ATOM 1384 C C . MET A 1 177 ? 41.838 -28.739 31.765 1.00 61.62 177 MET A C 1
ATOM 1386 O O . MET A 1 177 ? 42.881 -29.191 31.296 1.00 61.62 177 MET A O 1
ATOM 1390 N N . GLY A 1 178 ? 41.615 -28.696 33.085 1.00 61.47 178 GLY A N 1
ATOM 1391 C CA . GLY A 1 178 ? 42.561 -29.220 34.083 1.00 61.47 178 GLY A CA 1
ATOM 1392 C C . GLY A 1 178 ? 42.784 -30.733 33.981 1.00 61.47 178 GLY A C 1
ATOM 1393 O O . GLY A 1 178 ? 43.854 -31.229 34.324 1.00 61.47 178 GLY A O 1
ATOM 1394 N N . TRP A 1 179 ? 41.813 -31.471 33.434 1.00 60.28 179 TRP A N 1
ATOM 1395 C CA . TRP A 1 179 ? 41.961 -32.900 33.150 1.00 60.28 179 TRP A CA 1
ATOM 1396 C C . TRP A 1 179 ? 42.983 -33.181 32.029 1.00 60.28 179 TRP A C 1
ATOM 1398 O O . TRP A 1 179 ? 43.626 -34.230 32.030 1.00 60.28 179 TRP A O 1
ATOM 1408 N N . GLN A 1 180 ? 43.194 -32.248 31.093 1.00 57.56 180 GLN A N 1
ATOM 1409 C CA . GLN A 1 180 ? 44.104 -32.451 29.958 1.00 57.56 180 GLN A CA 1
ATOM 1410 C C . GLN A 1 180 ? 45.580 -32.166 30.268 1.00 57.56 180 GLN A C 1
ATOM 1412 O O . GLN A 1 180 ? 46.447 -32.673 29.559 1.00 57.56 180 GLN A O 1
ATOM 1417 N N . THR A 1 181 ? 45.899 -31.387 31.305 1.00 57.91 181 THR A N 1
ATOM 1418 C CA . THR A 1 181 ? 47.286 -30.955 31.571 1.00 57.91 181 THR A CA 1
ATOM 1419 C C . THR A 1 181 ? 48.111 -31.940 32.405 1.00 57.91 181 THR A C 1
ATOM 1421 O O . THR A 1 181 ? 49.298 -31.711 32.614 1.00 57.91 181 THR A O 1
ATOM 1424 N N . GLY A 1 182 ? 47.535 -33.071 32.827 1.00 53.84 182 GLY A N 1
ATOM 1425 C CA . GLY A 1 182 ? 48.281 -34.260 33.267 1.00 53.84 182 GLY A CA 1
ATOM 1426 C C . GLY A 1 182 ? 49.094 -34.149 34.566 1.00 53.84 182 GLY A C 1
ATOM 1427 O O . GLY A 1 182 ? 49.705 -35.137 34.964 1.00 53.84 182 GLY A O 1
ATOM 1428 N N . SER A 1 183 ? 49.104 -33.008 35.259 1.00 54.53 183 SER A N 1
ATOM 1429 C CA . SER A 1 183 ? 49.868 -32.823 36.499 1.00 54.53 183 SER A CA 1
ATOM 1430 C C . SER A 1 183 ? 48.964 -32.838 37.736 1.00 54.53 183 SER A C 1
ATOM 1432 O O . SER A 1 183 ? 48.632 -31.782 38.267 1.00 54.53 183 SER A O 1
ATOM 1434 N N . PHE A 1 184 ? 48.550 -34.012 38.216 1.00 49.94 184 PHE A N 1
ATOM 1435 C CA . PHE A 1 184 ? 47.865 -34.114 39.513 1.00 49.94 184 PHE A CA 1
ATOM 1436 C C . PHE A 1 184 ? 48.213 -35.420 40.234 1.00 49.94 184 PHE A C 1
ATOM 1438 O O . PHE A 1 184 ? 47.601 -36.458 39.999 1.00 49.94 184 PHE A O 1
ATOM 1445 N N . GLU A 1 185 ? 49.159 -35.350 41.173 1.00 51.09 185 GLU A N 1
ATOM 1446 C CA . GLU A 1 185 ? 49.451 -36.436 42.124 1.00 51.09 185 GLU A CA 1
ATOM 1447 C C . GLU A 1 185 ? 48.331 -36.644 43.168 1.00 51.09 185 GLU A C 1
ATOM 1449 O O . GLU A 1 185 ? 48.313 -37.667 43.842 1.00 51.09 185 GLU A O 1
ATOM 1454 N N . ASN A 1 186 ? 47.319 -35.766 43.228 1.00 55.94 186 ASN A N 1
ATOM 1455 C CA . ASN A 1 186 ? 46.117 -35.938 44.057 1.00 55.94 186 ASN A CA 1
ATOM 1456 C C . ASN A 1 186 ? 44.859 -36.063 43.185 1.00 55.94 186 ASN A C 1
ATOM 1458 O O . ASN A 1 186 ? 44.046 -35.143 43.081 1.00 55.94 186 ASN A O 1
ATOM 1462 N N . ALA A 1 187 ? 44.693 -37.218 42.537 1.00 55.72 187 ALA A N 1
ATOM 1463 C CA . ALA A 1 187 ? 43.538 -37.486 41.680 1.00 55.72 187 ALA A CA 1
ATOM 1464 C C . ALA A 1 187 ? 42.202 -37.353 42.442 1.00 55.72 187 ALA A C 1
ATOM 1466 O O . ALA A 1 187 ? 41.247 -36.790 41.917 1.00 55.72 187 ALA A O 1
ATOM 1467 N N . LEU A 1 188 ? 42.129 -37.805 43.696 1.00 56.16 188 LEU A N 1
ATOM 1468 C CA . LEU A 1 188 ? 40.867 -37.865 44.442 1.00 56.16 188 LEU A CA 1
ATOM 1469 C C . LEU A 1 188 ? 40.296 -36.472 44.783 1.00 56.16 188 LEU A C 1
ATOM 1471 O O . LEU A 1 188 ? 39.096 -36.252 44.623 1.00 56.16 188 LEU A O 1
ATOM 1475 N N . ASP A 1 189 ? 41.155 -35.512 45.138 1.00 58.84 189 ASP A N 1
ATOM 1476 C CA . ASP A 1 189 ? 40.750 -34.122 45.406 1.00 58.84 189 ASP A CA 1
ATOM 1477 C C . ASP A 1 189 ? 40.342 -33.383 44.120 1.00 58.84 189 ASP A C 1
ATOM 1479 O O . ASP A 1 189 ? 39.396 -32.591 44.116 1.00 58.84 189 ASP A O 1
ATOM 1483 N N . SER A 1 190 ? 41.008 -33.689 43.001 1.00 59.31 190 SER A N 1
ATOM 1484 C CA . SER A 1 190 ? 40.715 -33.102 41.688 1.00 59.31 190 SER A CA 1
ATOM 1485 C C . SER A 1 190 ? 39.379 -33.593 41.114 1.00 59.31 190 SER A C 1
ATOM 1487 O O . SER A 1 190 ? 38.599 -32.801 40.577 1.00 59.31 190 SER A O 1
ATOM 1489 N N . TRP A 1 191 ? 39.043 -34.875 41.304 1.00 66.25 191 TRP A N 1
ATOM 1490 C CA . TRP A 1 191 ? 37.736 -35.423 40.924 1.00 66.25 191 TRP A CA 1
ATOM 1491 C C . TRP A 1 191 ? 36.596 -34.810 41.740 1.00 66.25 191 TRP A C 1
ATOM 1493 O O . TRP A 1 191 ? 35.556 -34.466 41.174 1.00 66.25 191 TRP A O 1
ATOM 1503 N N . LEU A 1 192 ? 36.792 -34.617 43.049 1.00 66.94 192 LEU A N 1
ATOM 1504 C CA . LEU A 1 192 ? 35.779 -34.008 43.911 1.00 66.94 192 LEU A CA 1
ATOM 1505 C C . LEU A 1 192 ? 35.553 -32.532 43.552 1.00 66.94 192 LEU A C 1
ATOM 1507 O O . LEU A 1 192 ? 34.411 -32.098 43.429 1.00 66.94 192 LEU A O 1
ATOM 1511 N N . MET A 1 193 ? 36.625 -31.774 43.296 1.00 64.44 193 MET A N 1
ATOM 1512 C CA . MET A 1 193 ? 36.534 -30.397 42.794 1.00 64.44 193 MET A CA 1
ATOM 1513 C C . MET A 1 193 ? 35.866 -30.319 41.417 1.00 64.44 193 MET A C 1
ATOM 1515 O O . MET A 1 193 ? 35.034 -29.442 41.196 1.00 64.44 193 MET A O 1
ATOM 1519 N N . THR A 1 194 ? 36.166 -31.256 40.516 1.00 70.88 194 THR A N 1
ATOM 1520 C CA . THR A 1 194 ? 35.551 -31.334 39.182 1.00 70.88 194 THR A CA 1
ATOM 1521 C C . THR A 1 194 ? 34.056 -31.624 39.263 1.00 70.88 194 THR A C 1
ATOM 1523 O O . THR A 1 194 ? 33.266 -30.959 38.595 1.00 70.88 194 THR A O 1
ATOM 1526 N N . LEU A 1 195 ? 33.645 -32.561 40.119 1.00 72.56 195 LEU A N 1
ATOM 1527 C CA . LEU A 1 195 ? 32.233 -32.862 40.359 1.00 72.56 195 LEU A CA 1
ATOM 1528 C C . LEU A 1 195 ? 31.505 -31.694 41.034 1.00 72.56 195 LEU A C 1
ATOM 1530 O O . LEU A 1 195 ? 30.390 -31.368 40.634 1.00 72.56 195 LEU A O 1
ATOM 1534 N N . CYS A 1 196 ? 32.130 -31.026 42.007 1.00 71.56 196 CYS A N 1
ATOM 1535 C CA . CYS A 1 196 ? 31.535 -29.879 42.693 1.00 71.56 196 CYS A CA 1
ATOM 1536 C C . CYS A 1 196 ? 31.387 -28.662 41.766 1.00 71.56 196 CYS A C 1
ATOM 1538 O O . CYS A 1 196 ? 30.298 -28.101 41.668 1.00 71.56 196 CYS A O 1
ATOM 1540 N N . LEU A 1 197 ? 32.445 -28.265 41.051 1.00 70.00 197 LEU A N 1
ATOM 1541 C CA . LEU A 1 197 ? 32.422 -27.103 40.153 1.00 70.00 197 LEU A CA 1
ATOM 1542 C C . LEU A 1 197 ? 31.623 -27.378 38.875 1.00 70.00 197 LEU A C 1
ATOM 1544 O O . LEU A 1 197 ? 30.822 -26.539 38.463 1.00 70.00 197 LEU A O 1
ATOM 1548 N N . GLY A 1 198 ? 31.767 -28.572 38.294 1.00 72.25 198 GLY A N 1
ATOM 1549 C CA . GLY A 1 198 ? 30.968 -29.018 37.153 1.00 72.25 198 GLY A CA 1
ATOM 1550 C C . GLY A 1 198 ? 29.487 -29.157 37.508 1.00 72.25 198 GLY A C 1
ATOM 1551 O O . GLY A 1 198 ? 28.631 -28.700 36.752 1.00 72.25 198 GLY A O 1
ATOM 1552 N N . GLY A 1 199 ? 29.177 -29.697 38.691 1.00 73.75 199 GLY A N 1
ATOM 1553 C CA . GLY A 1 199 ? 27.818 -29.777 39.229 1.00 73.75 199 GLY A CA 1
ATOM 1554 C C . GLY A 1 199 ? 27.204 -28.400 39.491 1.00 73.75 199 GLY A C 1
ATOM 1555 O O . GLY A 1 199 ? 26.063 -28.155 39.102 1.00 73.75 199 GLY A O 1
ATOM 1556 N N . MET A 1 200 ? 27.963 -27.462 40.068 1.00 69.38 200 MET A N 1
ATOM 1557 C CA . MET A 1 200 ? 27.519 -26.071 40.226 1.00 69.38 200 MET A CA 1
ATOM 1558 C C . MET A 1 200 ? 27.296 -25.385 38.872 1.00 69.38 200 MET A C 1
ATOM 1560 O O . MET A 1 200 ? 26.275 -24.726 38.697 1.00 69.38 200 MET A O 1
ATOM 1564 N N . GLY A 1 201 ? 28.184 -25.577 37.892 1.00 71.25 201 GLY A N 1
ATOM 1565 C CA . GLY A 1 201 ? 28.009 -25.052 36.534 1.00 71.25 201 GLY A CA 1
ATOM 1566 C C . GLY A 1 201 ? 26.742 -25.582 35.853 1.00 71.25 201 GLY A C 1
ATOM 1567 O O . GLY A 1 201 ? 25.962 -24.804 35.298 1.00 71.25 201 GLY A O 1
ATOM 1568 N N . LEU A 1 202 ? 26.483 -26.888 35.979 1.00 75.31 202 LEU A N 1
ATOM 1569 C CA . LEU A 1 202 ? 25.270 -27.549 35.484 1.00 75.31 202 LEU A CA 1
ATOM 1570 C C . LEU A 1 202 ? 23.986 -27.079 36.176 1.00 75.31 202 LEU A C 1
ATOM 1572 O O . LEU A 1 202 ? 22.932 -27.139 35.555 1.00 75.31 202 LEU A O 1
ATOM 1576 N N . LEU A 1 203 ? 24.050 -26.599 37.421 1.00 74.31 203 LEU A N 1
ATOM 1577 C CA . LEU A 1 203 ? 22.900 -26.024 38.130 1.00 74.31 203 LEU A CA 1
ATOM 1578 C C . LEU A 1 203 ? 22.684 -24.539 37.799 1.00 74.31 203 LEU A C 1
ATOM 1580 O O . LEU A 1 203 ? 21.542 -24.087 37.684 1.00 74.31 203 LEU A O 1
ATOM 1584 N N . LEU A 1 204 ? 23.764 -23.776 37.611 1.00 70.50 204 LEU A N 1
ATOM 1585 C CA . LEU A 1 204 ? 23.701 -22.344 37.301 1.00 70.50 204 LEU A CA 1
ATOM 1586 C C . LEU A 1 204 ? 23.209 -22.067 35.875 1.00 70.50 204 LEU A C 1
ATOM 1588 O O . LEU A 1 204 ? 22.564 -21.045 35.647 1.00 70.50 204 LEU A O 1
ATOM 1592 N N . LEU A 1 205 ? 23.464 -22.972 34.925 1.00 71.94 205 LEU A N 1
ATOM 1593 C CA . LEU A 1 205 ? 23.012 -22.830 33.538 1.00 71.94 205 LEU A CA 1
ATOM 1594 C C . LEU A 1 205 ? 21.475 -22.866 33.394 1.00 71.94 205 LEU A C 1
ATOM 1596 O O . LEU A 1 205 ? 20.925 -21.896 32.867 1.00 71.94 205 LEU A O 1
ATOM 1600 N N . PRO A 1 206 ? 20.748 -23.889 33.896 1.00 73.75 206 PRO A N 1
ATOM 1601 C CA . PRO A 1 206 ? 19.290 -23.885 33.932 1.00 73.75 206 PRO A CA 1
ATOM 1602 C C . PRO A 1 206 ? 18.744 -22.702 34.723 1.00 73.75 206 PRO A C 1
ATOM 1604 O O . PRO A 1 206 ? 17.784 -22.085 34.283 1.00 73.75 206 PRO A O 1
ATOM 1607 N N . LEU A 1 207 ? 19.362 -22.340 35.854 1.00 74.06 207 LEU A N 1
ATOM 1608 C CA . LEU A 1 207 ? 18.914 -21.203 36.660 1.00 74.06 207 LEU A CA 1
ATOM 1609 C C . LEU A 1 207 ? 18.991 -19.883 35.876 1.00 74.06 207 LEU A C 1
ATOM 1611 O O . LEU A 1 207 ? 18.016 -19.134 35.843 1.00 74.06 207 LEU A O 1
ATOM 1615 N N . GLY A 1 208 ? 20.113 -19.618 35.199 1.00 71.31 208 GLY A N 1
ATOM 1616 C CA . GLY A 1 208 ? 20.264 -18.458 34.319 1.00 71.31 208 GLY A CA 1
ATOM 1617 C C . GLY A 1 208 ? 19.290 -18.491 33.138 1.00 71.31 208 GLY A C 1
ATOM 1618 O O . GLY A 1 208 ? 18.714 -17.463 32.783 1.00 71.31 208 GLY A O 1
ATOM 1619 N N . PHE A 1 209 ? 19.037 -19.678 32.581 1.00 74.06 209 PHE A N 1
ATOM 1620 C CA . PHE A 1 209 ? 18.074 -19.881 31.500 1.00 74.06 209 PHE A CA 1
ATOM 1621 C C . PHE A 1 209 ? 16.624 -19.608 31.939 1.00 74.06 209 PHE A C 1
ATOM 1623 O O . PHE A 1 209 ? 15.904 -18.880 31.256 1.00 74.06 209 PHE A O 1
ATOM 1630 N N . PHE A 1 210 ? 16.208 -20.119 33.103 1.00 76.81 210 PHE A N 1
ATOM 1631 C CA . PHE A 1 210 ? 14.890 -19.856 33.688 1.00 76.81 210 PHE A CA 1
ATOM 1632 C C . PHE A 1 210 ? 14.717 -18.378 34.031 1.00 76.81 210 PHE A C 1
ATOM 1634 O O . PHE A 1 210 ? 13.695 -17.795 33.679 1.00 76.81 210 PHE A O 1
ATOM 1641 N N . MET A 1 211 ? 15.739 -17.743 34.618 1.00 72.44 211 MET A N 1
ATOM 1642 C CA . MET A 1 211 ? 15.703 -16.304 34.885 1.00 72.44 211 MET A CA 1
ATOM 1643 C C . MET A 1 211 ? 15.527 -15.490 33.601 1.00 72.44 211 MET A C 1
ATOM 1645 O O . MET A 1 211 ? 14.742 -14.550 33.596 1.00 72.44 211 MET A O 1
ATOM 1649 N N . LEU A 1 212 ? 16.166 -15.876 32.492 1.00 71.38 212 LEU A N 1
ATOM 1650 C CA . LEU A 1 212 ? 15.969 -15.234 31.185 1.00 71.38 212 LEU A CA 1
ATOM 1651 C C . LEU A 1 212 ? 14.579 -15.476 30.578 1.00 71.38 212 LEU A C 1
ATOM 1653 O O . LEU A 1 212 ? 14.101 -14.646 29.805 1.00 71.38 212 LEU A O 1
ATOM 1657 N N . GLY A 1 213 ? 13.931 -16.593 30.917 1.00 72.75 213 GLY A N 1
ATOM 1658 C CA . GLY A 1 213 ? 12.585 -16.958 30.465 1.00 72.75 213 GLY A CA 1
ATOM 1659 C C . GLY A 1 213 ? 11.498 -15.959 30.854 1.00 72.75 213 GLY A C 1
ATOM 1660 O O . GLY A 1 213 ? 10.578 -15.697 30.070 1.00 72.75 213 GLY A O 1
ATOM 1661 N N . ASP A 1 214 ? 11.637 -15.364 32.035 1.00 73.81 214 ASP A N 1
ATOM 1662 C CA . ASP A 1 214 ? 10.656 -14.439 32.604 1.00 73.81 214 ASP A CA 1
ATOM 1663 C C . ASP A 1 214 ? 10.978 -12.964 32.364 1.00 73.81 214 ASP A C 1
ATOM 1665 O O . ASP A 1 214 ? 10.153 -12.092 32.647 1.00 73.81 214 ASP A O 1
ATOM 1669 N N . VAL A 1 215 ? 12.122 -12.668 31.744 1.00 74.06 215 VAL A N 1
ATOM 1670 C CA . VAL A 1 215 ? 12.485 -11.301 31.374 1.00 74.06 215 VAL A CA 1
ATOM 1671 C C . VAL A 1 215 ? 11.560 -10.792 30.268 1.00 74.06 215 VAL A C 1
ATOM 1673 O O . VAL A 1 215 ? 11.693 -11.142 29.091 1.00 74.06 215 VAL A O 1
ATOM 1676 N N . VAL A 1 216 ? 10.632 -9.913 30.648 1.00 77.00 216 VAL A N 1
ATOM 1677 C CA . VAL A 1 216 ? 9.833 -9.109 29.717 1.00 77.00 216 VAL A CA 1
ATOM 1678 C C . VAL A 1 216 ? 10.741 -8.072 29.056 1.00 77.00 216 VAL A C 1
ATOM 1680 O O . VAL A 1 216 ? 11.321 -7.224 29.731 1.00 77.00 216 VAL A O 1
ATOM 1683 N N . ARG A 1 217 ? 10.863 -8.138 27.729 1.00 78.19 217 ARG A N 1
ATOM 1684 C CA . ARG A 1 217 ? 11.672 -7.235 26.896 1.00 78.19 217 ARG A CA 1
ATOM 1685 C C . ARG A 1 217 ? 10.862 -6.037 26.406 1.00 78.19 217 ARG A C 1
ATOM 1687 O O . ARG A 1 217 ? 11.370 -4.917 26.342 1.00 78.19 217 ARG A O 1
ATOM 1694 N N . ALA A 1 218 ? 9.620 -6.281 26.008 1.00 82.94 218 ALA A N 1
ATOM 1695 C CA . ALA A 1 218 ? 8.709 -5.255 25.529 1.00 82.94 218 ALA A CA 1
ATOM 1696 C C . ALA A 1 218 ? 7.259 -5.696 25.718 1.00 82.94 218 ALA A C 1
ATOM 1698 O O . ALA A 1 218 ? 6.951 -6.880 25.633 1.00 82.94 218 ALA A O 1
ATOM 1699 N N . ILE A 1 219 ? 6.377 -4.732 25.936 1.00 85.75 219 ILE A N 1
ATOM 1700 C CA . ILE A 1 219 ? 4.931 -4.889 25.905 1.00 85.75 219 ILE A CA 1
ATOM 1701 C C . ILE A 1 219 ? 4.436 -3.949 24.813 1.00 85.75 219 ILE A C 1
ATOM 1703 O O . ILE A 1 219 ? 4.692 -2.749 24.858 1.00 85.75 219 ILE A O 1
ATOM 1707 N N . THR A 1 220 ? 3.825 -4.499 23.776 1.00 86.38 220 THR A N 1
ATOM 1708 C CA . THR A 1 220 ? 3.253 -3.741 22.663 1.00 86.38 220 THR A CA 1
ATOM 1709 C C . THR A 1 220 ? 1.747 -3.731 22.816 1.00 86.38 220 THR A C 1
ATOM 1711 O O . THR A 1 220 ? 1.139 -4.793 22.850 1.00 86.38 220 THR A O 1
ATOM 1714 N N . PHE A 1 221 ? 1.171 -2.545 22.929 1.00 82.56 221 PHE A N 1
ATOM 1715 C CA . PHE A 1 221 ? -0.261 -2.306 22.974 1.00 82.56 221 PHE A CA 1
ATOM 1716 C C . PHE A 1 221 ? -0.691 -1.895 21.572 1.00 82.56 221 PHE A C 1
ATOM 1718 O O . PHE A 1 221 ? -0.324 -0.815 21.118 1.00 82.56 221 PHE A O 1
ATOM 1725 N N . ASP A 1 222 ? -1.384 -2.789 20.893 1.00 80.31 222 ASP A N 1
ATOM 1726 C CA . ASP A 1 222 ? -2.002 -2.618 19.582 1.00 80.31 222 ASP A CA 1
ATOM 1727 C C . ASP A 1 222 ? -3.521 -2.492 19.771 1.00 80.31 222 ASP A C 1
ATOM 1729 O O . ASP A 1 222 ? -4.030 -2.887 20.822 1.00 80.31 222 ASP A O 1
ATOM 1733 N N . VAL A 1 223 ? -4.243 -1.997 18.762 1.00 73.62 223 VAL A N 1
ATOM 1734 C CA . VAL A 1 223 ? -5.700 -1.771 18.835 1.00 73.62 223 VAL A CA 1
ATOM 1735 C C . VAL A 1 223 ? -6.432 -3.042 19.282 1.00 73.62 223 VAL A C 1
ATOM 1737 O O . VAL A 1 223 ? -7.263 -2.987 20.188 1.00 73.62 223 VAL A O 1
ATOM 1740 N N . ASP A 1 224 ? -6.024 -4.191 18.741 1.00 77.44 224 ASP A N 1
ATOM 1741 C CA . ASP A 1 224 ? -6.692 -5.479 18.963 1.00 77.44 224 ASP A CA 1
ATOM 1742 C C . ASP A 1 224 ? -5.979 -6.385 19.984 1.00 77.44 224 ASP A C 1
ATOM 1744 O O . ASP A 1 224 ? -6.501 -7.428 20.382 1.00 77.44 224 ASP A O 1
ATOM 1748 N N . ARG A 1 225 ? -4.746 -6.049 20.393 1.00 88.56 225 ARG A N 1
ATOM 1749 C CA . ARG A 1 225 ? -3.907 -6.974 21.175 1.00 88.56 225 ARG A CA 1
ATOM 1750 C C . ARG A 1 225 ? -2.829 -6.309 22.022 1.00 88.56 225 ARG A C 1
ATOM 1752 O O . ARG A 1 225 ? -2.129 -5.397 21.599 1.00 88.56 225 ARG A O 1
ATOM 1759 N N . ILE A 1 226 ? -2.575 -6.885 23.189 1.00 87.25 226 ILE A N 1
ATOM 1760 C CA . ILE A 1 226 ? -1.443 -6.579 24.061 1.00 87.25 226 ILE A CA 1
ATOM 1761 C C . ILE A 1 226 ? -0.441 -7.730 23.953 1.00 87.25 226 ILE A C 1
ATOM 1763 O O . ILE A 1 226 ? -0.686 -8.839 24.419 1.00 87.25 226 ILE A O 1
ATOM 1767 N N . THR A 1 227 ? 0.708 -7.488 23.324 1.00 88.81 227 THR A N 1
ATOM 1768 C CA . THR A 1 227 ? 1.766 -8.492 23.148 1.00 88.81 227 THR A CA 1
ATOM 1769 C C . THR A 1 227 ? 2.910 -8.262 24.127 1.00 88.81 227 THR A C 1
ATOM 1771 O O . THR A 1 227 ? 3.659 -7.295 24.011 1.00 88.81 227 THR A O 1
ATOM 1774 N N . VAL A 1 228 ? 3.098 -9.189 25.059 1.00 88.44 228 VAL A N 1
ATOM 1775 C CA . VAL A 1 228 ? 4.225 -9.248 25.992 1.00 88.44 228 VAL A CA 1
ATOM 1776 C C . VAL A 1 228 ? 5.336 -10.092 25.373 1.00 88.44 228 VAL A C 1
ATOM 1778 O O . VAL A 1 228 ? 5.319 -11.324 25.417 1.00 88.44 228 VAL A O 1
ATOM 1781 N N . GLN A 1 229 ? 6.336 -9.430 24.801 1.00 84.44 229 GLN A N 1
ATOM 1782 C CA . GLN A 1 229 ? 7.556 -10.071 24.326 1.00 84.44 229 GLN A CA 1
ATOM 1783 C C . GLN A 1 229 ? 8.469 -10.391 25.510 1.00 84.44 229 GLN A C 1
ATOM 1785 O O . GLN A 1 229 ? 9.066 -9.494 26.110 1.00 84.44 229 GLN A O 1
ATOM 1790 N N . ARG A 1 230 ? 8.615 -11.678 25.822 1.00 84.44 230 ARG A N 1
ATOM 1791 C CA . ARG A 1 230 ? 9.688 -12.205 26.675 1.00 84.44 230 ARG A CA 1
ATOM 1792 C C . ARG A 1 230 ? 10.875 -12.625 25.810 1.00 84.44 230 ARG A C 1
ATOM 1794 O O . ARG A 1 230 ? 10.790 -12.599 24.583 1.00 84.44 230 ARG A O 1
ATOM 1801 N N . LEU A 1 231 ? 11.993 -13.003 26.427 1.00 75.31 231 LEU A N 1
ATOM 1802 C CA . LEU A 1 231 ? 13.223 -13.293 25.681 1.00 75.31 231 LEU A CA 1
ATOM 1803 C C . LEU A 1 231 ? 13.069 -14.435 24.652 1.00 75.31 231 LEU A C 1
ATOM 1805 O O . LEU A 1 231 ? 13.656 -14.352 23.578 1.00 75.31 231 LEU A O 1
ATOM 1809 N N . TRP A 1 232 ? 12.250 -15.451 24.956 1.00 78.56 232 TRP A N 1
ATOM 1810 C CA . TRP A 1 232 ? 12.085 -16.656 24.120 1.00 78.56 232 TRP A CA 1
ATOM 1811 C C . TRP A 1 232 ? 10.636 -16.955 23.707 1.00 78.56 232 TRP A C 1
ATOM 1813 O O . TRP A 1 232 ? 10.392 -17.916 22.985 1.00 78.56 232 TRP A O 1
ATOM 1823 N N . ARG A 1 233 ? 9.661 -16.168 24.180 1.00 82.00 233 ARG A N 1
ATOM 1824 C CA . ARG A 1 233 ? 8.238 -16.336 23.847 1.00 82.00 233 ARG A CA 1
ATOM 1825 C C . ARG A 1 233 ? 7.522 -14.994 23.810 1.00 82.00 233 ARG A C 1
ATOM 1827 O O . ARG A 1 233 ? 7.851 -14.101 24.588 1.00 82.00 233 ARG A O 1
ATOM 1834 N N . ALA A 1 234 ? 6.520 -14.874 22.952 1.00 86.31 234 ALA A N 1
ATOM 1835 C CA . ALA A 1 234 ? 5.558 -13.781 22.997 1.00 86.31 234 ALA A CA 1
ATOM 1836 C C . ALA A 1 234 ? 4.251 -14.313 23.591 1.00 86.31 234 ALA A C 1
ATOM 1838 O O . ALA A 1 234 ? 3.769 -15.360 23.166 1.00 86.31 234 ALA A O 1
ATOM 1839 N N . LEU A 1 235 ? 3.715 -13.622 24.595 1.00 89.31 235 LEU A N 1
ATOM 1840 C CA . LEU A 1 235 ? 2.353 -13.845 25.075 1.00 89.31 235 LEU A CA 1
ATOM 1841 C C . LEU A 1 235 ? 1.484 -12.739 24.491 1.00 89.31 235 LEU A C 1
ATOM 1843 O O . LEU A 1 235 ? 1.841 -11.569 24.608 1.00 89.31 235 LEU A O 1
ATOM 1847 N N . THR A 1 236 ? 0.377 -13.098 23.858 1.00 89.44 236 THR A N 1
ATOM 1848 C CA . THR A 1 236 ? -0.545 -12.137 23.254 1.00 89.44 236 THR A CA 1
ATOM 1849 C C . THR A 1 236 ? -1.883 -12.247 23.961 1.00 89.44 236 THR A C 1
ATOM 1851 O O . THR A 1 236 ? -2.424 -13.341 24.079 1.00 89.44 236 THR A O 1
ATOM 1854 N N . TYR A 1 237 ? -2.380 -11.113 24.437 1.00 89.12 237 TYR A N 1
ATOM 1855 C CA . TYR A 1 237 ? -3.677 -10.958 25.083 1.00 89.12 237 TYR A CA 1
ATOM 1856 C C . TYR A 1 237 ? -4.560 -10.108 24.172 1.00 89.12 237 TYR A C 1
ATOM 1858 O O . TYR A 1 237 ? -4.057 -9.152 23.582 1.00 89.12 237 TYR A O 1
ATOM 1866 N N . SER A 1 238 ? -5.843 -10.432 24.031 1.00 84.06 238 SER A N 1
ATOM 1867 C CA . SER A 1 238 ? -6.777 -9.560 23.311 1.00 84.06 238 SER A CA 1
ATOM 1868 C C . SER A 1 238 ? -7.026 -8.294 24.130 1.00 84.06 238 SER A C 1
ATOM 1870 O O . SER A 1 238 ? -7.176 -8.369 25.350 1.00 84.06 238 SER A O 1
ATOM 1872 N N . THR A 1 239 ? -7.083 -7.124 23.491 1.00 79.56 239 THR A N 1
ATOM 1873 C CA . THR A 1 239 ? -7.546 -5.899 24.173 1.00 79.56 239 THR A CA 1
ATOM 1874 C C . THR A 1 239 ? -9.026 -5.981 24.539 1.00 79.56 239 THR A C 1
ATOM 1876 O O . THR A 1 239 ? -9.433 -5.334 25.498 1.00 79.56 239 THR A O 1
ATOM 1879 N N . LEU A 1 240 ? -9.812 -6.809 23.838 1.00 76.81 240 LEU A N 1
ATOM 1880 C CA . LEU A 1 240 ? -11.226 -7.054 24.146 1.00 76.81 240 LEU A CA 1
ATOM 1881 C C . LEU A 1 240 ? -11.421 -7.825 25.458 1.00 76.81 240 LEU A C 1
ATOM 1883 O O . LEU A 1 240 ? -12.422 -7.619 26.135 1.00 76.81 240 LEU A O 1
ATOM 1887 N N . ASP A 1 241 ? -10.452 -8.663 25.840 1.00 81.19 241 ASP A N 1
ATOM 1888 C CA . ASP A 1 241 ? -10.513 -9.441 27.085 1.00 81.19 241 ASP A CA 1
ATOM 1889 C C . ASP A 1 241 ? -10.089 -8.604 28.301 1.00 81.19 241 ASP A C 1
ATOM 1891 O O . ASP A 1 241 ? -10.164 -9.078 29.434 1.00 81.19 241 ASP A O 1
ATOM 1895 N N . LEU A 1 242 ? -9.589 -7.379 28.091 1.00 82.38 242 LEU A N 1
ATOM 1896 C CA . LEU A 1 242 ? -9.084 -6.519 29.153 1.00 82.38 242 LEU A CA 1
ATOM 1897 C C . LEU A 1 242 ? -10.249 -5.965 29.988 1.00 82.38 242 LEU A C 1
ATOM 1899 O O . LEU A 1 242 ? -10.939 -5.036 29.585 1.00 82.38 242 LEU A O 1
ATOM 1903 N N . GLN A 1 243 ? -10.440 -6.518 31.184 1.00 85.06 243 GLN A N 1
ATOM 1904 C CA . GLN A 1 243 ? -11.531 -6.162 32.096 1.00 85.06 243 GLN A CA 1
ATOM 1905 C C . GLN A 1 243 ? -11.223 -4.894 32.892 1.00 85.06 243 GLN A C 1
ATOM 1907 O O . GLN A 1 243 ? -12.068 -4.019 33.074 1.00 85.06 243 GLN A O 1
ATOM 1912 N N . THR A 1 244 ? -10.012 -4.822 33.442 1.00 85.69 244 THR A N 1
ATOM 1913 C CA . THR A 1 244 ? -9.591 -3.717 34.305 1.00 85.69 244 THR A CA 1
ATOM 1914 C C . THR A 1 244 ? -8.109 -3.483 34.167 1.00 85.69 244 THR A C 1
ATOM 1916 O O . THR A 1 244 ? -7.344 -4.437 34.015 1.00 85.69 244 THR A O 1
ATOM 1919 N N . PHE A 1 245 ? -7.688 -2.236 34.343 1.00 86.44 245 PHE A N 1
ATOM 1920 C CA . PHE A 1 245 ? -6.287 -1.952 34.572 1.00 86.44 245 PHE A CA 1
ATOM 1921 C C . PHE A 1 245 ? -6.076 -0.859 35.606 1.00 86.44 245 PHE A C 1
ATOM 1923 O O . PHE A 1 245 ? -6.523 0.281 35.453 1.00 86.44 245 PHE A O 1
ATOM 1930 N N . ASP A 1 246 ? -5.422 -1.245 36.695 1.00 92.19 246 ASP A N 1
ATOM 1931 C CA . ASP A 1 246 ? -5.285 -0.413 37.881 1.00 92.19 246 ASP A CA 1
ATOM 1932 C C . ASP A 1 246 ? -3.872 -0.485 38.448 1.00 92.19 246 ASP A C 1
ATOM 1934 O O . ASP A 1 246 ? -3.184 -1.504 38.340 1.00 92.19 246 ASP A O 1
ATOM 1938 N N . VAL A 1 247 ? -3.433 0.622 39.038 1.00 91.75 247 VAL A N 1
ATOM 1939 C CA . VAL A 1 247 ? -2.129 0.700 39.691 1.00 91.75 247 VAL A CA 1
ATOM 1940 C C . VAL A 1 247 ? -2.320 0.263 41.136 1.00 91.75 247 VAL A C 1
ATOM 1942 O O . VAL A 1 247 ? -2.844 1.016 41.954 1.00 91.75 247 VAL A O 1
ATOM 1945 N N . GLN A 1 248 ? -1.893 -0.954 41.466 1.00 92.75 248 GLN A N 1
ATOM 1946 C CA . GLN A 1 248 ? -1.953 -1.453 42.835 1.00 92.75 248 GLN A CA 1
ATOM 1947 C C . GLN A 1 248 ? -0.664 -1.147 43.582 1.00 92.75 248 GLN A C 1
ATOM 1949 O O . GLN A 1 248 ? 0.434 -1.189 43.027 1.00 92.75 248 GLN A O 1
ATOM 1954 N N . ALA A 1 249 ? -0.822 -0.853 44.867 1.00 91.81 249 ALA A N 1
ATOM 1955 C CA . ALA A 1 249 ? 0.258 -0.622 45.804 1.00 91.81 249 ALA A CA 1
ATOM 1956 C C . ALA A 1 249 ? 0.349 -1.810 46.770 1.00 91.81 249 ALA A C 1
ATOM 1958 O O . ALA A 1 249 ? -0.568 -2.051 47.554 1.00 91.81 249 ALA A O 1
ATOM 1959 N N . GLU A 1 250 ? 1.461 -2.539 46.748 1.00 91.06 250 GLU A N 1
ATOM 1960 C CA . GLU A 1 250 ? 1.720 -3.655 47.654 1.00 91.06 250 GLU A CA 1
ATOM 1961 C C . GLU A 1 250 ? 2.835 -3.288 48.639 1.00 91.06 250 GLU A C 1
ATOM 1963 O O . GLU A 1 250 ? 3.987 -3.066 48.259 1.00 91.06 250 GLU A O 1
ATOM 1968 N N . THR A 1 251 ? 2.516 -3.237 49.933 1.00 90.25 251 THR A N 1
ATOM 1969 C CA . THR A 1 251 ? 3.523 -2.996 50.975 1.00 90.25 251 THR A CA 1
ATOM 1970 C C . THR A 1 251 ? 4.205 -4.307 51.357 1.00 90.25 251 THR A C 1
ATOM 1972 O O . THR A 1 251 ? 3.637 -5.124 52.079 1.00 90.25 251 THR A O 1
ATOM 1975 N N . ARG A 1 252 ? 5.458 -4.498 50.934 1.00 87.62 252 ARG A N 1
ATOM 1976 C CA . ARG A 1 252 ? 6.278 -5.667 51.288 1.00 87.62 252 ARG A CA 1
ATOM 1977 C C . ARG A 1 252 ? 7.297 -5.318 52.366 1.00 87.62 252 ARG A C 1
ATOM 1979 O O . ARG A 1 252 ? 7.928 -4.260 52.343 1.00 87.62 252 ARG A O 1
ATOM 1986 N N . ARG A 1 253 ? 7.516 -6.233 53.314 1.00 83.88 253 ARG A N 1
ATOM 1987 C CA . ARG A 1 253 ? 8.548 -6.081 54.350 1.00 83.88 253 ARG A CA 1
ATOM 1988 C C . ARG A 1 253 ? 9.901 -6.529 53.794 1.00 83.88 253 ARG A C 1
ATOM 1990 O O . ARG A 1 253 ? 10.138 -7.715 53.602 1.00 83.88 253 ARG A O 1
ATOM 1997 N N . THR A 1 254 ? 10.789 -5.576 53.530 1.00 81.50 254 THR A N 1
ATOM 1998 C CA . THR A 1 254 ? 12.163 -5.837 53.067 1.00 81.50 254 THR A CA 1
ATOM 1999 C C . THR A 1 254 ? 13.149 -5.807 54.238 1.00 81.50 254 THR A C 1
ATOM 2001 O O . THR A 1 254 ? 12.804 -5.369 55.338 1.00 81.50 254 THR A O 1
ATOM 2004 N N . ARG A 1 255 ? 14.412 -6.204 54.012 1.00 72.00 255 ARG A N 1
ATOM 2005 C CA . ARG A 1 255 ? 15.490 -6.041 55.013 1.00 72.00 255 ARG A CA 1
ATOM 2006 C C . ARG A 1 255 ? 15.684 -4.583 55.458 1.00 72.00 255 ARG A C 1
ATOM 2008 O O . ARG A 1 255 ? 16.172 -4.354 56.555 1.00 72.00 255 ARG A O 1
ATOM 2015 N N . ALA A 1 256 ? 15.280 -3.617 54.631 1.00 76.94 256 ALA A N 1
ATOM 2016 C CA . ALA A 1 256 ? 15.356 -2.187 54.919 1.00 76.94 256 ALA A CA 1
ATOM 2017 C C . ALA A 1 256 ? 14.059 -1.608 55.529 1.00 76.94 256 ALA A C 1
ATOM 2019 O O . ALA A 1 256 ? 13.927 -0.391 55.616 1.00 76.94 256 ALA A O 1
ATOM 2020 N N . GLY A 1 257 ? 13.096 -2.454 55.922 1.00 81.56 257 GLY A N 1
ATOM 2021 C CA . GLY A 1 257 ? 11.786 -2.041 56.437 1.00 81.56 257 GLY A CA 1
ATOM 2022 C C . GLY A 1 257 ? 10.630 -2.249 55.444 1.00 81.56 257 GLY A C 1
ATOM 2023 O O . GLY A 1 257 ? 10.838 -2.792 54.350 1.00 81.56 257 GLY A O 1
ATOM 2024 N N . PRO A 1 258 ? 9.392 -1.883 55.830 1.00 82.12 258 PRO A N 1
ATOM 2025 C CA . PRO A 1 258 ? 8.229 -1.931 54.945 1.00 82.12 258 PRO A CA 1
ATOM 2026 C C . PRO A 1 258 ? 8.407 -0.960 53.773 1.00 82.12 258 PRO A C 1
ATOM 2028 O O . PRO A 1 258 ? 8.808 0.186 53.964 1.00 82.12 258 PRO A O 1
ATOM 2031 N N . ARG A 1 259 ? 8.134 -1.430 52.555 1.00 81.81 259 ARG A N 1
ATOM 2032 C CA . ARG A 1 259 ? 8.231 -0.649 51.319 1.00 81.81 259 ARG A CA 1
ATOM 2033 C C . ARG A 1 259 ? 7.032 -0.918 50.426 1.00 81.81 259 ARG A C 1
ATOM 2035 O O . ARG A 1 259 ? 6.656 -2.073 50.257 1.00 81.81 259 ARG A O 1
ATOM 2042 N N . THR A 1 260 ? 6.484 0.137 49.839 1.00 85.38 260 THR A N 1
ATOM 2043 C CA . THR A 1 260 ? 5.386 0.064 48.875 1.00 85.38 260 THR A CA 1
ATOM 2044 C C . THR A 1 260 ? 5.943 -0.136 47.472 1.00 85.38 260 THR A C 1
ATOM 2046 O O . THR A 1 260 ? 6.798 0.631 47.025 1.00 85.38 260 THR A O 1
ATOM 2049 N N . PHE A 1 261 ? 5.468 -1.171 46.792 1.00 85.62 261 PHE A N 1
ATOM 2050 C CA . PHE A 1 261 ? 5.757 -1.471 45.397 1.00 85.62 261 PHE A CA 1
ATOM 2051 C C . PHE A 1 261 ? 4.503 -1.186 44.582 1.00 85.62 261 PHE A C 1
ATOM 2053 O O . PHE A 1 261 ? 3.418 -1.605 44.973 1.00 85.62 261 PHE A O 1
ATOM 2060 N N . TYR A 1 262 ? 4.651 -0.462 43.478 1.00 88.31 262 TYR A N 1
ATOM 2061 C CA . TYR A 1 262 ? 3.544 -0.183 42.572 1.00 88.31 262 TYR A CA 1
ATOM 2062 C C . TYR A 1 262 ? 3.621 -1.116 41.369 1.00 88.31 262 TYR A C 1
ATOM 2064 O O . TYR A 1 262 ? 4.705 -1.309 40.819 1.00 88.31 262 TYR A O 1
ATOM 2072 N N . THR A 1 263 ? 2.481 -1.658 40.960 1.00 90.75 263 THR A N 1
ATOM 2073 C CA . THR A 1 263 ? 2.350 -2.547 39.802 1.00 90.75 263 THR A CA 1
ATOM 2074 C C . THR A 1 263 ? 1.100 -2.148 39.034 1.00 90.75 263 THR A C 1
ATOM 2076 O O . THR A 1 263 ? 0.050 -1.937 39.637 1.00 90.75 263 THR A O 1
ATOM 2079 N N . LEU A 1 264 ? 1.186 -2.036 37.710 1.00 92.56 264 LEU A N 1
ATOM 2080 C CA . LEU A 1 264 ? 0.003 -1.899 36.866 1.00 92.56 264 LEU A CA 1
ATOM 2081 C C . LEU A 1 264 ? -0.539 -3.301 36.579 1.00 92.56 264 LEU A C 1
ATOM 2083 O O . LEU A 1 264 ? 0.078 -4.067 35.841 1.00 92.56 264 LEU A O 1
ATOM 2087 N N . HIS A 1 265 ? -1.676 -3.633 37.177 1.00 92.50 265 HIS A N 1
ATOM 2088 C CA . HIS A 1 265 ? -2.366 -4.897 36.950 1.00 92.50 265 HIS A CA 1
ATOM 2089 C C . HIS A 1 265 ? -3.276 -4.747 35.743 1.00 92.50 265 HIS A C 1
ATOM 2091 O O . HIS A 1 265 ? -4.207 -3.956 35.801 1.00 92.50 265 HIS A O 1
ATOM 2097 N N . LEU A 1 266 ? -3.037 -5.505 34.678 1.00 91.81 266 LEU A N 1
ATOM 2098 C CA . LEU A 1 266 ? -3.965 -5.679 33.562 1.00 91.81 266 LEU A CA 1
ATOM 2099 C C . LEU A 1 266 ? -4.705 -6.999 33.794 1.00 91.81 266 LEU A C 1
ATOM 2101 O O . LEU A 1 266 ? -4.102 -8.071 33.730 1.00 91.81 266 LEU A O 1
ATOM 2105 N N . LYS A 1 267 ? -5.995 -6.932 34.112 1.00 90.75 267 LYS A N 1
ATOM 2106 C CA . LYS A 1 267 ? -6.821 -8.119 34.327 1.00 90.75 267 LYS A CA 1
ATOM 2107 C C . LYS A 1 267 ? -7.524 -8.483 33.028 1.00 90.75 267 LYS A C 1
ATOM 2109 O O . LYS A 1 267 ? -8.269 -7.666 32.496 1.00 90.75 267 LYS A O 1
ATOM 2114 N N . PHE A 1 268 ? -7.296 -9.701 32.568 1.00 89.25 268 PHE A N 1
ATOM 2115 C CA . PHE A 1 268 ? -7.987 -10.328 31.452 1.00 89.25 268 PHE A CA 1
ATOM 2116 C C . PHE A 1 268 ? -8.914 -11.428 31.973 1.00 89.25 268 PHE A C 1
ATOM 2118 O O . PHE A 1 268 ? -8.800 -11.833 33.137 1.00 89.25 268 PHE A O 1
ATOM 2125 N N . ASP A 1 269 ? -9.810 -11.943 31.133 1.00 80.88 269 ASP A N 1
ATOM 2126 C CA . ASP A 1 269 ? -10.598 -13.111 31.523 1.00 80.88 269 ASP A CA 1
ATOM 2127 C C . ASP A 1 269 ? -9.676 -14.300 31.873 1.00 80.88 269 ASP A C 1
ATOM 2129 O O . ASP A 1 269 ? -8.768 -14.678 31.130 1.00 80.88 269 ASP A O 1
ATOM 2133 N N . GLY A 1 270 ? -9.825 -14.813 33.095 1.00 80.88 270 GLY A N 1
ATOM 2134 C CA . GLY A 1 270 ? -9.013 -15.899 33.653 1.00 80.88 270 GLY A CA 1
ATOM 2135 C C . GLY A 1 270 ? -7.523 -15.619 33.925 1.00 80.88 270 GLY A C 1
ATOM 2136 O O . GLY A 1 270 ? -6.866 -16.479 34.516 1.00 80.88 270 GLY A O 1
ATOM 2137 N N . THR A 1 271 ? -6.951 -14.465 33.550 1.00 89.12 271 THR A N 1
ATOM 2138 C CA . THR A 1 271 ? -5.510 -14.187 33.745 1.00 89.12 271 THR A CA 1
ATOM 2139 C C . THR A 1 271 ? -5.209 -12.742 34.138 1.00 89.12 271 THR A C 1
ATOM 2141 O O . THR A 1 271 ? -5.862 -11.807 33.696 1.00 89.12 271 THR A O 1
ATOM 2144 N N . THR A 1 272 ? -4.172 -12.536 34.953 1.00 90.38 272 THR A N 1
ATOM 2145 C CA . THR A 1 272 ? -3.683 -11.194 35.307 1.00 90.38 272 THR A CA 1
ATOM 2146 C C . THR A 1 272 ? -2.261 -11.023 34.792 1.00 90.38 272 THR A C 1
ATOM 2148 O O . THR A 1 272 ? -1.407 -11.889 34.996 1.00 90.38 272 THR A O 1
ATOM 2151 N N . LEU A 1 273 ? -2.006 -9.905 34.120 1.00 90.19 273 LEU A N 1
ATOM 2152 C CA . LEU A 1 273 ? -0.680 -9.479 33.707 1.00 90.19 273 LEU A CA 1
ATOM 2153 C C . LEU A 1 273 ? -0.230 -8.311 34.580 1.00 90.19 273 LEU A C 1
ATOM 2155 O O . LEU A 1 273 ? -0.769 -7.208 34.507 1.00 90.19 273 LEU A O 1
ATOM 2159 N N . ASP A 1 274 ? 0.816 -8.558 35.352 1.00 90.75 274 ASP A N 1
ATOM 2160 C CA . ASP A 1 274 ? 1.399 -7.578 36.253 1.00 90.75 274 ASP A CA 1
ATOM 2161 C C . ASP A 1 274 ? 2.565 -6.866 35.560 1.00 90.75 274 ASP A C 1
ATOM 2163 O O . ASP A 1 274 ? 3.571 -7.486 35.200 1.00 90.75 274 ASP A O 1
ATOM 2167 N N . ILE A 1 275 ? 2.433 -5.554 35.358 1.00 87.25 275 ILE A N 1
ATOM 2168 C CA . ILE A 1 275 ? 3.474 -4.705 34.778 1.00 87.25 275 ILE A CA 1
ATOM 2169 C C . ILE A 1 275 ? 4.156 -3.914 35.903 1.00 87.25 275 ILE A C 1
ATOM 2171 O O . ILE A 1 275 ? 3.578 -2.950 36.415 1.00 87.25 275 ILE A O 1
ATOM 2175 N N . PRO A 1 276 ? 5.390 -4.278 36.297 1.00 84.19 276 PRO A N 1
ATOM 2176 C CA . PRO A 1 276 ? 6.180 -3.463 37.211 1.00 84.19 276 PRO A CA 1
ATOM 2177 C C . PRO A 1 276 ? 6.707 -2.202 36.495 1.00 84.19 276 PRO A C 1
ATOM 2179 O O . PRO A 1 276 ? 6.792 -2.186 35.264 1.00 84.19 276 PRO A O 1
ATOM 2182 N N . PRO A 1 277 ? 7.123 -1.162 37.237 1.00 81.31 277 PRO A N 1
ATOM 2183 C CA . PRO A 1 277 ? 7.656 0.068 36.657 1.00 81.31 277 PRO A CA 1
ATOM 2184 C C . PRO A 1 277 ? 8.970 -0.151 35.880 1.00 81.31 277 PRO A C 1
ATOM 2186 O O . PRO A 1 277 ? 9.738 -1.080 36.144 1.00 81.31 277 PRO A O 1
ATOM 2189 N N . THR A 1 278 ? 9.264 0.805 34.989 1.00 68.00 278 THR A N 1
ATOM 2190 C CA . THR A 1 278 ? 10.575 1.240 34.472 1.00 68.00 278 THR A CA 1
ATOM 2191 C C . THR A 1 278 ? 11.829 0.698 35.122 1.00 68.00 278 THR A C 1
ATOM 2193 O O . THR A 1 278 ? 12.755 0.161 34.499 1.00 68.00 278 THR A O 1
ATOM 2196 N N . PHE A 1 279 ? 11.884 1.016 36.406 1.00 66.19 279 PHE A N 1
ATOM 2197 C CA . PHE A 1 279 ? 13.088 1.105 37.192 1.00 66.19 279 PHE A CA 1
ATOM 2198 C C . PHE A 1 279 ? 12.868 0.328 38.475 1.00 66.19 279 PHE A C 1
ATOM 2200 O O . PHE A 1 279 ? 11.868 0.505 39.167 1.00 66.19 279 PHE A O 1
ATOM 2207 N N . ASP A 1 280 ? 13.837 -0.517 38.792 1.00 59.06 280 ASP A N 1
ATOM 2208 C CA . ASP A 1 280 ? 13.823 -1.302 40.010 1.00 59.06 280 ASP A CA 1
ATOM 2209 C C . ASP A 1 280 ? 14.198 -0.391 41.193 1.00 59.06 280 ASP A C 1
ATOM 2211 O O . ASP A 1 280 ? 15.355 0.016 41.335 1.00 59.06 280 ASP A O 1
ATOM 2215 N N . ASP A 1 281 ? 13.223 -0.005 42.025 1.00 55.09 281 ASP A N 1
ATOM 2216 C CA . ASP A 1 281 ? 13.456 0.809 43.229 1.00 55.09 281 ASP A CA 1
ATOM 2217 C C . ASP A 1 281 ? 13.966 -0.055 44.394 1.00 55.09 281 ASP A C 1
ATOM 2219 O O . ASP A 1 281 ? 13.463 -0.026 45.521 1.00 55.09 281 ASP A O 1
ATOM 2223 N N . THR A 1 282 ? 15.023 -0.827 44.134 1.00 51.41 282 THR A N 1
ATOM 2224 C CA . THR A 1 282 ? 15.686 -1.687 45.127 1.00 51.41 282 THR A CA 1
ATOM 2225 C C . THR A 1 282 ? 16.196 -0.902 46.340 1.00 51.41 282 THR A C 1
ATOM 2227 O O . THR A 1 282 ? 16.429 -1.489 47.399 1.00 51.41 282 THR A O 1
ATOM 2230 N N . PHE A 1 283 ? 16.287 0.432 46.260 1.00 52.84 283 PHE A N 1
ATOM 2231 C CA . PHE A 1 283 ? 16.743 1.306 47.346 1.00 52.84 283 PHE A CA 1
ATOM 2232 C C . PHE A 1 283 ? 15.658 2.201 47.970 1.00 52.84 283 PHE A C 1
ATOM 2234 O O . PHE A 1 283 ? 15.947 2.840 48.978 1.00 52.84 283 PHE A O 1
ATOM 2241 N N . GLY A 1 284 ? 14.413 2.176 47.481 1.00 54.22 284 GLY A N 1
ATOM 2242 C CA . GLY A 1 284 ? 13.273 2.880 48.089 1.00 54.22 284 GLY A CA 1
ATOM 2243 C C . GLY A 1 284 ? 13.310 4.405 47.948 1.00 54.22 284 GLY A C 1
ATOM 2244 O O . GLY A 1 284 ? 12.698 5.104 48.748 1.00 54.22 284 GLY A O 1
ATOM 2245 N N . THR A 1 285 ? 14.058 4.936 46.980 1.00 60.22 285 THR A N 1
ATOM 2246 C CA . THR A 1 285 ? 14.232 6.393 46.796 1.00 60.22 285 THR A CA 1
ATOM 2247 C C . THR A 1 285 ? 13.325 6.973 45.713 1.00 60.22 285 THR A C 1
ATOM 2249 O O . THR A 1 285 ? 13.337 8.184 45.499 1.00 60.22 285 THR A O 1
ATOM 2252 N N . ARG A 1 286 ? 12.557 6.132 45.005 1.00 71.56 286 ARG A N 1
ATOM 2253 C CA . ARG A 1 286 ? 11.813 6.517 43.795 1.00 71.56 286 ARG A CA 1
ATOM 2254 C C . ARG A 1 286 ? 10.376 5.988 43.747 1.00 71.56 286 ARG A C 1
ATOM 2256 O O . ARG A 1 286 ? 9.780 5.987 42.675 1.00 71.56 286 ARG A O 1
ATOM 2263 N N . GLN A 1 287 ? 9.799 5.605 44.886 1.00 77.62 287 GLN A N 1
ATOM 2264 C CA . GLN A 1 287 ? 8.430 5.075 44.977 1.00 77.62 287 GLN A CA 1
ATOM 2265 C C . GLN A 1 287 ? 7.391 5.975 44.295 1.00 77.62 287 GLN A C 1
ATOM 2267 O O . GLN A 1 287 ? 6.570 5.493 43.521 1.00 77.62 287 GLN A O 1
ATOM 2272 N N . GLU A 1 288 ? 7.469 7.287 44.517 1.00 76.75 288 GLU A N 1
ATOM 2273 C CA . GLU A 1 288 ? 6.535 8.240 43.910 1.00 76.75 288 GLU A CA 1
ATOM 2274 C C . GLU A 1 288 ? 6.716 8.352 42.390 1.00 76.75 288 GLU A C 1
ATOM 2276 O O . GLU A 1 288 ? 5.750 8.472 41.645 1.00 76.75 288 GLU A O 1
ATOM 2281 N N . GLN A 1 289 ? 7.952 8.241 41.904 1.00 74.81 289 GLN A N 1
ATOM 2282 C CA . GLN A 1 289 ? 8.232 8.259 40.471 1.00 74.81 289 GLN A CA 1
ATOM 2283 C C . GLN A 1 289 ? 7.729 6.982 39.783 1.00 74.81 289 GLN A C 1
ATOM 2285 O O . GLN A 1 289 ? 7.213 7.062 38.673 1.00 74.81 289 GLN A O 1
ATOM 2290 N N . ALA A 1 290 ? 7.833 5.829 40.453 1.00 78.12 290 ALA A N 1
ATOM 2291 C CA . ALA A 1 290 ? 7.256 4.572 39.982 1.00 78.12 290 ALA A CA 1
ATOM 2292 C C . ALA A 1 290 ? 5.722 4.644 39.902 1.00 78.12 290 ALA A C 1
ATOM 2294 O O . ALA A 1 290 ? 5.149 4.218 38.902 1.00 78.12 290 ALA A O 1
ATOM 2295 N N . ARG A 1 291 ? 5.066 5.235 40.913 1.00 87.38 291 ARG A N 1
ATOM 2296 C CA . ARG A 1 291 ? 3.616 5.487 40.898 1.00 87.38 291 ARG A CA 1
ATOM 2297 C C . ARG A 1 291 ? 3.217 6.364 39.711 1.00 87.38 291 ARG A C 1
ATOM 2299 O O . ARG A 1 291 ? 2.367 5.963 38.925 1.00 87.38 291 ARG A O 1
ATOM 2306 N N . LEU A 1 292 ? 3.868 7.519 39.550 1.00 78.19 292 LEU A N 1
ATOM 2307 C CA . LEU A 1 292 ? 3.572 8.473 38.475 1.00 78.19 292 LEU A CA 1
ATOM 2308 C C . LEU A 1 292 ? 3.809 7.887 37.076 1.00 78.19 292 LEU A C 1
ATOM 2310 O O . LEU A 1 292 ? 3.037 8.166 36.167 1.00 78.19 292 LEU A O 1
ATOM 2314 N N . GLU A 1 293 ? 4.848 7.066 36.893 1.00 81.75 293 GLU A N 1
ATOM 2315 C CA . GLU A 1 293 ? 5.099 6.377 35.621 1.00 81.75 293 GLU A CA 1
ATOM 2316 C C . GLU A 1 293 ? 3.955 5.419 35.259 1.00 81.75 293 GLU A C 1
ATOM 2318 O O . GLU A 1 293 ? 3.467 5.429 34.128 1.00 81.75 293 GLU A O 1
ATOM 2323 N N . LEU A 1 294 ? 3.517 4.597 36.216 1.00 86.31 294 LEU A N 1
ATOM 2324 C CA . LEU A 1 294 ? 2.434 3.641 35.995 1.00 86.31 294 LEU A CA 1
ATOM 2325 C C . LEU A 1 294 ? 1.077 4.336 35.836 1.00 86.31 294 LEU A C 1
ATOM 2327 O O . LEU A 1 294 ? 0.244 3.869 35.062 1.00 86.31 294 LEU A O 1
ATOM 2331 N N . GLU A 1 295 ? 0.858 5.462 36.516 1.00 84.19 295 GLU A N 1
ATOM 2332 C CA . GLU A 1 295 ? -0.336 6.292 36.338 1.00 84.19 295 GLU A CA 1
ATOM 2333 C C . GLU A 1 295 ? -0.377 6.981 34.969 1.00 84.19 295 GLU A C 1
ATOM 2335 O O . GLU A 1 295 ? -1.441 7.018 34.354 1.00 84.19 295 GLU A O 1
ATOM 2340 N N . ASP A 1 296 ? 0.756 7.465 34.451 1.00 79.19 296 ASP A N 1
ATOM 2341 C CA . ASP A 1 296 ? 0.850 8.027 33.093 1.00 79.19 296 ASP A CA 1
ATOM 2342 C C . ASP A 1 296 ? 0.610 6.947 32.026 1.00 79.19 296 ASP A C 1
ATOM 2344 O O . ASP A 1 296 ? -0.133 7.156 31.061 1.00 79.19 296 ASP A O 1
ATOM 2348 N N . LEU A 1 297 ? 1.160 5.746 32.244 1.00 82.12 297 LEU A N 1
ATOM 2349 C CA . LEU A 1 297 ? 0.879 4.580 31.410 1.00 82.12 297 LEU A CA 1
ATOM 2350 C C . LEU A 1 297 ? -0.614 4.228 31.445 1.00 82.12 297 LEU A C 1
ATOM 2352 O O . LEU A 1 297 ? -1.230 4.083 30.392 1.00 82.12 297 LEU A O 1
ATOM 2356 N N . ARG A 1 298 ? -1.223 4.157 32.634 1.00 88.50 298 ARG A N 1
ATOM 2357 C CA . ARG A 1 298 ? -2.664 3.920 32.802 1.00 88.50 298 ARG A CA 1
ATOM 2358 C C . ARG A 1 298 ? -3.500 4.987 32.096 1.00 88.50 298 ARG A C 1
ATOM 2360 O O . ARG A 1 298 ? -4.438 4.637 31.391 1.00 88.50 298 ARG A O 1
ATOM 2367 N N . ALA A 1 299 ? -3.173 6.267 32.247 1.00 78.44 299 ALA A N 1
ATOM 2368 C CA . ALA A 1 299 ? -3.895 7.355 31.589 1.00 78.44 299 ALA A CA 1
ATOM 2369 C C . ALA A 1 299 ? -3.798 7.259 30.058 1.00 78.44 299 ALA A C 1
ATOM 2371 O O . ALA A 1 299 ? -4.794 7.441 29.361 1.00 78.44 299 ALA A O 1
ATOM 2372 N N . THR A 1 300 ? -2.618 6.907 29.542 1.00 77.44 300 THR A N 1
ATOM 2373 C CA . THR A 1 300 ? -2.400 6.665 28.109 1.00 77.44 300 THR A CA 1
ATOM 2374 C C . THR A 1 300 ? -3.250 5.495 27.608 1.00 77.44 300 THR A C 1
ATOM 2376 O O . THR A 1 300 ? -3.865 5.591 26.548 1.00 77.44 300 THR A O 1
ATOM 2379 N N . LEU A 1 301 ? -3.332 4.408 28.381 1.00 79.38 301 LEU A N 1
ATOM 2380 C CA . LEU A 1 301 ? -4.174 3.262 28.045 1.00 79.38 301 LEU A CA 1
ATOM 2381 C C . LEU A 1 301 ? -5.668 3.610 28.103 1.00 79.38 301 LEU A C 1
ATOM 2383 O O . LEU A 1 301 ? -6.379 3.285 27.165 1.00 79.38 301 LEU A O 1
ATOM 2387 N N . LEU A 1 302 ? -6.142 4.339 29.119 1.00 79.12 302 LEU A N 1
ATOM 2388 C CA . LEU A 1 302 ? -7.540 4.803 29.197 1.00 79.12 302 LEU A CA 1
ATOM 2389 C C . LEU A 1 302 ? -7.931 5.695 28.017 1.00 79.12 302 LEU A C 1
ATOM 2391 O O . LEU A 1 302 ? -9.065 5.638 27.550 1.00 79.12 302 LEU A O 1
ATOM 2395 N N . HIS A 1 303 ? -7.005 6.532 27.552 1.00 72.56 303 HIS A N 1
ATOM 2396 C CA . HIS A 1 303 ? -7.254 7.424 26.428 1.00 72.56 303 HIS A CA 1
ATOM 2397 C C . HIS A 1 303 ? -7.361 6.671 25.097 1.00 72.56 303 HIS A C 1
ATOM 2399 O O . HIS A 1 303 ? -8.255 6.958 24.306 1.00 72.56 303 HIS A O 1
ATOM 2405 N N . ASN A 1 304 ? -6.462 5.711 24.861 1.00 64.62 304 ASN A N 1
ATOM 2406 C CA . ASN A 1 304 ? -6.395 4.968 23.600 1.00 64.62 304 ASN A CA 1
ATOM 2407 C C . ASN A 1 304 ? -7.373 3.787 23.542 1.00 64.62 304 ASN A C 1
ATOM 2409 O O . ASN A 1 304 ? -7.784 3.386 22.459 1.00 64.62 304 ASN A O 1
ATOM 2413 N N . TYR A 1 305 ? -7.746 3.249 24.701 1.00 69.12 305 TYR A N 1
ATOM 2414 C CA . TYR A 1 305 ? -8.662 2.127 24.858 1.00 69.12 305 TYR A CA 1
ATOM 2415 C C . TYR A 1 305 ? -9.779 2.559 25.814 1.00 69.12 305 TYR A C 1
ATOM 2417 O O . TYR A 1 305 ? -9.759 2.177 26.990 1.00 69.12 305 TYR A O 1
ATOM 2425 N N . PRO A 1 306 ? -10.724 3.410 25.359 1.00 57.50 306 PRO A N 1
ATOM 2426 C CA . PRO A 1 306 ? -11.840 3.838 26.185 1.00 57.50 306 PRO A CA 1
ATOM 2427 C C . PRO A 1 306 ? -12.703 2.615 26.490 1.00 57.50 306 PRO A C 1
ATOM 2429 O O . PRO A 1 306 ? -13.573 2.231 25.711 1.00 57.50 306 PRO A O 1
ATOM 2432 N N . MET A 1 307 ? -12.443 1.974 27.629 1.00 53.69 307 MET A N 1
ATOM 2433 C CA . MET A 1 307 ? -13.346 0.964 28.150 1.00 53.69 307 MET A CA 1
ATOM 2434 C C . MET A 1 307 ? -14.677 1.664 28.386 1.00 53.69 307 MET A C 1
ATOM 2436 O O . MET A 1 307 ? -14.745 2.636 29.144 1.00 53.69 307 MET A O 1
ATOM 2440 N N . VAL A 1 308 ? -15.734 1.193 27.726 1.00 40.31 308 VAL A N 1
ATOM 2441 C CA . VAL A 1 308 ? -17.093 1.572 28.097 1.00 40.31 308 VAL A CA 1
ATOM 2442 C C . VAL A 1 308 ? -17.310 0.978 29.481 1.00 40.31 308 VAL A C 1
ATOM 2444 O O . VAL A 1 308 ? -17.667 -0.188 29.631 1.00 40.31 308 VAL A O 1
ATOM 2447 N N . LEU A 1 309 ? -17.006 1.772 30.506 1.00 32.47 309 LEU A N 1
ATOM 2448 C CA . LEU A 1 309 ? -17.357 1.475 31.880 1.00 32.47 309 LEU A CA 1
ATOM 2449 C C . LEU A 1 309 ? -18.885 1.470 31.915 1.00 32.47 309 LEU A C 1
ATOM 2451 O O . LEU A 1 309 ? -19.529 2.510 32.038 1.00 32.47 309 LEU A O 1
ATOM 2455 N N . ILE A 1 310 ? -19.484 0.294 31.741 1.00 32.50 310 ILE A N 1
ATOM 2456 C CA . ILE A 1 310 ? -20.877 0.085 32.107 1.00 32.50 310 ILE A CA 1
ATOM 2457 C C . ILE A 1 310 ? -20.876 0.109 33.635 1.00 32.50 310 ILE A C 1
ATOM 2459 O O . ILE A 1 310 ? -20.731 -0.923 34.291 1.00 32.50 310 ILE A O 1
ATOM 2463 N N . GLU A 1 311 ? -20.959 1.309 34.210 1.00 25.83 311 GLU A N 1
ATOM 2464 C CA . GLU A 1 311 ? -21.251 1.495 35.624 1.00 25.83 311 GLU A CA 1
ATOM 2465 C C . GLU A 1 311 ? -22.614 0.854 35.894 1.00 25.83 311 GLU A C 1
ATOM 2467 O O . GLU A 1 311 ? -23.668 1.438 35.646 1.00 25.83 311 GLU A O 1
ATOM 2472 N N . ARG A 1 312 ? -22.610 -0.396 36.366 1.00 28.53 312 ARG A N 1
ATOM 2473 C CA . ARG A 1 312 ? -23.810 -1.009 36.932 1.00 28.53 312 ARG A CA 1
ATOM 2474 C C . ARG A 1 312 ? -24.100 -0.283 38.251 1.00 28.53 312 ARG A C 1
ATOM 2476 O O . ARG A 1 312 ? -23.264 -0.358 39.156 1.00 28.53 312 ARG A O 1
ATOM 2483 N N . PRO A 1 313 ? -25.246 0.405 38.403 1.00 27.22 313 PRO A N 1
ATOM 2484 C CA . PRO A 1 313 ? -25.596 1.008 39.676 1.00 27.22 313 PRO A CA 1
ATOM 2485 C C . PRO A 1 313 ? -25.796 -0.094 40.717 1.00 27.22 313 PRO A C 1
ATOM 2487 O O . PRO A 1 313 ? -26.435 -1.116 40.458 1.00 27.22 313 PRO A O 1
ATOM 2490 N N . ALA A 1 314 ? -25.242 0.126 41.907 1.00 31.34 314 ALA A N 1
ATOM 2491 C CA . ALA A 1 314 ? -25.352 -0.771 43.044 1.00 31.34 314 ALA A CA 1
ATOM 2492 C C . ALA A 1 314 ? -26.824 -1.055 43.391 1.00 31.34 314 ALA A C 1
ATOM 2494 O O . ALA A 1 314 ? -27.535 -0.165 43.846 1.00 31.34 314 ALA A O 1
ATOM 2495 N N . THR A 1 315 ? -27.276 -2.300 43.224 1.00 27.97 315 THR A N 1
ATOM 2496 C CA . THR A 1 315 ? -28.457 -2.828 43.924 1.00 27.97 315 THR A CA 1
ATOM 2497 C C . THR A 1 315 ? -28.281 -4.313 44.239 1.00 27.97 315 THR A C 1
ATOM 2499 O O . THR A 1 315 ? -28.136 -5.158 43.366 1.00 27.97 315 THR A O 1
ATOM 2502 N N . THR A 1 316 ? -28.218 -4.555 45.546 1.00 25.64 316 THR A N 1
ATOM 2503 C CA . THR A 1 316 ? -28.700 -5.690 46.340 1.00 25.64 316 THR A CA 1
ATOM 2504 C C . THR A 1 316 ? -28.813 -7.070 45.686 1.00 25.64 316 THR A C 1
ATOM 2506 O O . THR A 1 316 ? -29.647 -7.335 44.827 1.00 25.64 316 THR A O 1
ATOM 2509 N N . THR A 1 317 ? -28.031 -7.989 46.246 1.00 24.61 317 THR A N 1
ATOM 2510 C CA . THR A 1 317 ? -28.050 -9.437 46.061 1.00 24.61 317 THR A CA 1
ATOM 2511 C C . THR A 1 317 ? -29.461 -10.034 46.120 1.00 24.61 317 THR A C 1
ATOM 2513 O O . THR A 1 317 ? -30.091 -10.024 47.174 1.00 24.61 317 THR A O 1
ATOM 2516 N N . TYR A 1 318 ? -29.892 -10.658 45.023 1.00 23.25 318 TYR A N 1
ATOM 2517 C CA . TYR A 1 318 ? -30.650 -11.910 45.045 1.00 23.25 318 TYR A CA 1
ATOM 2518 C C . TYR A 1 318 ? -30.137 -12.784 43.899 1.00 23.25 318 TYR A C 1
ATOM 2520 O O . TYR A 1 318 ? -30.347 -12.479 42.729 1.00 23.25 318 TYR A O 1
ATOM 2528 N N . ALA A 1 319 ? -29.433 -13.862 44.246 1.00 25.88 319 ALA A N 1
ATOM 2529 C CA . ALA A 1 319 ? -29.219 -14.973 43.329 1.00 25.88 319 ALA A CA 1
ATOM 2530 C C . ALA A 1 319 ? -30.562 -15.703 43.155 1.00 25.88 319 ALA A C 1
ATOM 2532 O O . ALA A 1 319 ? -31.231 -16.008 44.147 1.00 25.88 319 ALA A O 1
ATOM 2533 N N . PRO A 1 320 ? -30.952 -15.967 41.904 1.00 26.53 320 PRO A N 1
ATOM 2534 C CA . PRO A 1 320 ? -30.748 -17.315 41.400 1.00 26.53 320 PRO A CA 1
ATOM 2535 C C . PRO A 1 320 ? -29.973 -17.319 40.079 1.00 26.53 320 PRO A C 1
ATOM 2537 O O . PRO A 1 320 ? -30.196 -16.504 39.189 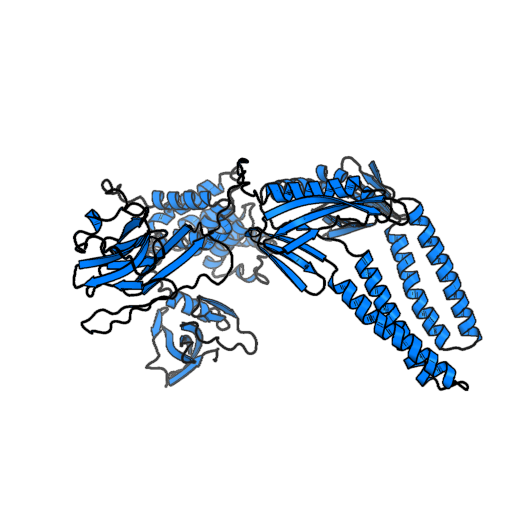1.00 26.53 320 PRO A O 1
ATOM 2540 N N . GLN A 1 321 ? -29.049 -18.272 39.985 1.00 36.59 321 GLN A N 1
ATOM 2541 C CA . GLN A 1 321 ? -28.347 -18.659 38.768 1.00 36.59 321 GLN A CA 1
ATOM 2542 C C . GLN A 1 321 ? -29.358 -18.993 37.659 1.00 36.59 321 GLN A C 1
ATOM 2544 O O . GLN A 1 321 ? -30.180 -19.892 37.822 1.00 36.59 321 GLN A O 1
ATOM 2549 N N . ASN A 1 322 ? -29.303 -18.263 36.548 1.00 30.27 322 ASN A N 1
ATOM 2550 C CA . ASN A 1 322 ? -28.873 -18.827 35.272 1.00 30.27 322 ASN A CA 1
ATOM 2551 C C . ASN A 1 322 ? -28.467 -17.699 34.316 1.00 30.27 322 ASN A C 1
ATOM 2553 O O . ASN A 1 322 ? -29.109 -16.654 34.233 1.00 30.27 322 ASN A O 1
ATOM 2557 N N . GLU A 1 323 ? -27.321 -17.947 33.693 1.00 35.97 323 GLU A N 1
ATOM 2558 C CA . GLU A 1 323 ? -26.547 -17.118 32.773 1.00 35.97 323 GLU A CA 1
ATOM 2559 C C . GLU A 1 323 ? -27.280 -16.969 31.419 1.00 35.97 323 GLU A C 1
ATOM 2561 O O . GLU A 1 323 ? -28.431 -17.378 31.291 1.00 35.97 323 GLU A O 1
ATOM 2566 N N . TRP A 1 324 ? -26.599 -16.483 30.380 1.00 34.06 324 TRP A N 1
ATOM 2567 C CA . TRP A 1 324 ? -27.065 -16.452 28.979 1.00 34.06 324 TRP A CA 1
ATOM 2568 C C . TRP A 1 324 ? -27.940 -15.245 28.603 1.00 34.06 324 TRP A C 1
ATOM 2570 O O . TRP A 1 324 ? -28.992 -15.358 27.982 1.00 34.06 324 TRP A O 1
ATOM 2580 N N . GLY A 1 325 ? -27.435 -14.045 28.899 1.00 32.28 325 GLY A N 1
ATOM 2581 C CA . GLY A 1 325 ? -27.723 -12.878 28.067 1.00 32.28 325 GLY A CA 1
ATOM 2582 C C . GLY A 1 325 ? -26.880 -12.944 26.793 1.00 32.28 325 GLY A C 1
ATOM 2583 O O . GLY A 1 325 ? -25.787 -12.391 26.777 1.00 32.28 325 GLY A O 1
ATOM 2584 N N . ARG A 1 326 ? -27.365 -13.648 25.763 1.00 34.44 326 ARG A N 1
ATOM 2585 C CA . ARG A 1 326 ? -26.759 -13.677 24.422 1.00 34.44 326 ARG A CA 1
ATOM 2586 C C . ARG A 1 326 ? -27.548 -12.787 23.471 1.00 34.44 326 ARG A C 1
ATOM 2588 O O . ARG A 1 326 ? -28.771 -12.893 23.390 1.00 34.44 326 ARG A O 1
ATOM 2595 N N . GLY A 1 327 ? -26.844 -11.910 22.764 1.00 35.03 327 GLY A N 1
ATOM 2596 C CA . GLY A 1 327 ? -27.356 -11.233 21.575 1.00 35.03 327 GLY A CA 1
ATOM 2597 C C . GLY A 1 327 ? -26.760 -11.895 20.337 1.00 35.03 327 GLY A C 1
ATOM 2598 O O . GLY A 1 327 ? -25.566 -12.173 20.321 1.00 35.03 327 GLY A O 1
ATOM 2599 N N . TRP A 1 328 ? -27.572 -12.136 19.310 1.00 35.88 328 TRP A N 1
ATOM 2600 C CA . TRP A 1 328 ? -27.126 -12.758 18.062 1.00 35.88 328 TRP A CA 1
ATOM 2601 C C . TRP A 1 328 ? -27.232 -11.763 16.912 1.00 35.88 328 TRP A C 1
ATOM 2603 O O . TRP A 1 328 ? -28.232 -11.049 16.795 1.00 35.88 328 TRP A O 1
ATOM 2613 N N . ILE A 1 329 ? -26.228 -11.745 16.035 1.00 34.94 329 ILE A N 1
ATOM 2614 C CA . ILE A 1 329 ? -26.333 -11.099 14.725 1.00 34.94 329 ILE A CA 1
ATOM 2615 C C . ILE A 1 329 ? -26.185 -12.186 13.667 1.00 34.94 329 ILE A C 1
ATOM 2617 O O . ILE A 1 329 ? -25.136 -12.810 13.538 1.00 34.94 329 ILE A O 1
ATOM 2621 N N . LEU A 1 330 ? -27.247 -12.397 12.889 1.00 36.59 330 LEU A N 1
ATOM 2622 C CA . LEU A 1 330 ? -27.205 -13.258 11.715 1.00 36.59 330 LEU A CA 1
ATOM 2623 C C . LEU A 1 330 ? -26.840 -12.404 10.499 1.00 36.59 330 LEU A C 1
ATOM 2625 O O . LEU A 1 330 ? -27.610 -11.522 10.107 1.00 36.59 330 LEU A O 1
ATOM 2629 N N . ARG A 1 331 ? -25.679 -12.656 9.888 1.00 37.41 331 ARG A N 1
ATOM 2630 C CA . ARG A 1 331 ? -25.310 -12.027 8.610 1.00 37.41 331 ARG A CA 1
ATOM 2631 C C . ARG A 1 331 ? -25.500 -13.027 7.480 1.00 37.41 331 ARG A C 1
ATOM 2633 O O . ARG A 1 331 ? -24.870 -14.083 7.457 1.00 37.41 331 ARG A O 1
ATOM 2640 N N . ILE A 1 332 ? -26.386 -12.680 6.550 1.00 38.56 332 ILE A N 1
ATOM 2641 C CA . ILE A 1 332 ? -26.676 -13.474 5.357 1.00 38.56 332 ILE A CA 1
ATOM 2642 C C . ILE A 1 332 ? -25.975 -12.816 4.173 1.00 38.56 332 ILE A C 1
ATOM 2644 O O . ILE A 1 332 ? -26.272 -11.673 3.829 1.00 38.56 332 ILE A O 1
ATOM 2648 N N . PHE A 1 333 ? -25.063 -13.545 3.533 1.00 37.38 333 PHE A N 1
ATOM 2649 C CA . PHE A 1 333 ? -24.421 -13.100 2.299 1.00 37.38 333 PHE A CA 1
ATOM 2650 C C . PHE A 1 333 ? -25.005 -13.875 1.119 1.00 37.38 333 PHE A C 1
ATOM 2652 O O . PHE A 1 333 ? -24.873 -15.098 1.046 1.00 37.38 333 PHE A O 1
ATOM 2659 N N . HIS A 1 334 ? -25.643 -13.163 0.188 1.00 33.44 334 HIS A N 1
ATOM 2660 C CA . HIS A 1 334 ? -26.133 -13.746 -1.057 1.00 33.44 334 HIS A CA 1
ATOM 2661 C C . HIS A 1 334 ? -25.039 -13.656 -2.127 1.00 33.44 334 HIS A C 1
ATOM 2663 O O . HIS A 1 334 ? -24.795 -12.592 -2.697 1.00 33.44 334 HIS A O 1
ATOM 2669 N N . ILE A 1 335 ? -24.352 -14.769 -2.399 1.00 35.25 335 ILE A N 1
ATOM 2670 C CA . ILE A 1 335 ? -23.267 -14.822 -3.387 1.00 35.25 335 ILE A CA 1
ATOM 2671 C C . ILE A 1 335 ? -23.704 -15.723 -4.545 1.00 35.25 335 ILE A C 1
ATOM 2673 O O . ILE A 1 335 ? -23.242 -16.852 -4.674 1.00 35.25 335 ILE A O 1
ATOM 2677 N N . LYS A 1 336 ? -24.575 -15.198 -5.423 1.00 33.22 336 LYS A N 1
ATOM 2678 C CA . LYS A 1 336 ? -25.013 -15.851 -6.682 1.00 33.22 336 LYS A CA 1
ATOM 2679 C C . LYS A 1 336 ? -25.752 -17.201 -6.448 1.00 33.22 336 LYS A C 1
ATOM 2681 O O . LYS A 1 336 ? -25.778 -17.715 -5.336 1.00 33.22 336 LYS A O 1
ATOM 2686 N N . PRO A 1 337 ? -26.469 -17.757 -7.447 1.00 30.20 337 PRO A N 1
ATOM 2687 C CA . PRO A 1 337 ? -27.844 -18.242 -7.249 1.00 30.20 337 PRO A CA 1
ATOM 2688 C C . PRO A 1 337 ? -28.041 -19.504 -6.387 1.00 30.20 337 PRO A C 1
ATOM 2690 O O . PRO A 1 337 ? -29.181 -19.918 -6.219 1.00 30.20 337 PRO A O 1
ATOM 2693 N N . TYR A 1 338 ? -26.985 -20.121 -5.845 1.00 36.75 338 TYR A N 1
ATOM 2694 C CA . TYR A 1 338 ? -27.074 -21.371 -5.073 1.00 36.75 338 TYR A CA 1
ATOM 2695 C C . TYR A 1 338 ? -26.131 -21.445 -3.857 1.00 36.75 338 TYR A C 1
ATOM 2697 O O . TYR A 1 338 ? -25.963 -22.522 -3.287 1.00 36.75 338 TYR A O 1
ATOM 2705 N N . HIS A 1 339 ? -25.517 -20.330 -3.439 1.00 36.12 339 HIS A N 1
ATOM 2706 C CA . HIS A 1 339 ? -24.661 -20.286 -2.249 1.00 36.12 339 HIS A CA 1
ATOM 2707 C C . HIS A 1 339 ? -25.236 -19.328 -1.202 1.00 36.12 339 HIS A C 1
ATOM 2709 O O . HIS A 1 339 ? -25.213 -18.109 -1.378 1.00 36.12 339 HIS A O 1
ATOM 2715 N N . LEU A 1 340 ? -25.738 -19.901 -0.105 1.00 39.00 340 LEU A N 1
ATOM 2716 C CA . LEU A 1 340 ? -26.169 -19.170 1.081 1.00 39.00 340 LEU A CA 1
ATOM 2717 C C . LEU A 1 340 ? -25.119 -19.370 2.175 1.00 39.00 340 LEU A C 1
ATOM 2719 O O . LEU A 1 340 ? -24.974 -20.468 2.714 1.00 39.00 340 LEU A O 1
ATOM 2723 N N . THR A 1 341 ? -24.397 -18.305 2.508 1.00 38.84 341 THR A N 1
ATOM 2724 C CA . THR A 1 341 ? -23.495 -18.309 3.662 1.00 38.84 341 THR A CA 1
ATOM 2725 C C . THR A 1 341 ? -24.225 -17.676 4.833 1.00 38.84 341 THR A C 1
ATOM 2727 O O . THR A 1 341 ? -24.606 -16.504 4.767 1.00 38.84 341 THR A O 1
ATOM 2730 N N . ILE A 1 342 ? -24.428 -18.462 5.887 1.00 41.44 342 ILE A N 1
ATOM 2731 C CA . ILE A 1 342 ? -25.022 -18.006 7.140 1.00 41.44 342 ILE A CA 1
ATOM 2732 C C . ILE A 1 342 ? -23.890 -17.911 8.141 1.00 41.44 342 ILE A C 1
ATOM 2734 O O . ILE A 1 342 ? -23.259 -18.915 8.470 1.00 41.44 342 ILE A O 1
ATOM 2738 N N . GLN A 1 343 ? -23.607 -16.690 8.571 1.00 38.44 343 GLN A N 1
ATOM 2739 C CA . GLN A 1 343 ? -22.602 -16.438 9.583 1.00 38.44 343 GLN A CA 1
ATOM 2740 C C . GLN A 1 343 ? -23.313 -16.178 10.907 1.00 38.44 343 GLN A C 1
ATOM 2742 O O . GLN A 1 343 ? -24.092 -15.230 11.031 1.00 38.44 343 GLN A O 1
ATOM 2747 N N . GLU A 1 344 ? -23.064 -17.066 11.861 1.00 38.06 344 GLU A N 1
ATOM 2748 C CA . GLU A 1 344 ? -23.532 -16.955 13.234 1.00 38.06 344 GLU A CA 1
ATOM 2749 C C . GLU A 1 344 ? -22.464 -16.216 14.045 1.00 38.06 344 GLU A C 1
ATOM 2751 O O . GLU A 1 344 ? -21.320 -16.666 14.146 1.00 38.06 344 GLU A O 1
ATOM 2756 N N . GLU A 1 345 ? -22.818 -15.042 14.563 1.00 37.88 345 GLU A N 1
ATOM 2757 C CA . GLU A 1 345 ? -21.969 -14.267 15.466 1.00 37.88 345 GLU A CA 1
ATOM 2758 C C . GLU A 1 345 ? -22.635 -14.239 16.846 1.00 37.88 345 GLU A C 1
ATOM 2760 O O . GLU A 1 345 ? -23.671 -13.594 17.034 1.00 37.88 345 GLU A O 1
ATOM 2765 N N . ASP A 1 346 ? -22.045 -14.969 17.797 1.00 36.34 346 ASP A N 1
ATOM 2766 C CA . ASP A 1 346 ? -22.440 -14.966 19.208 1.00 36.34 346 ASP A CA 1
ATOM 2767 C C . ASP A 1 346 ? -21.760 -13.796 19.934 1.00 36.34 346 ASP A C 1
ATOM 2769 O O . ASP A 1 346 ? -20.531 -13.667 19.916 1.00 36.34 346 ASP A O 1
ATOM 2773 N N . TYR A 1 347 ? -22.550 -12.951 20.596 1.00 34.81 347 TYR A N 1
ATOM 2774 C CA . TYR A 1 347 ? -22.049 -12.006 21.591 1.00 34.81 347 TYR A CA 1
ATOM 2775 C C . TYR A 1 347 ? -22.245 -12.601 22.994 1.00 34.81 347 TYR A C 1
ATOM 2777 O O . TYR A 1 347 ? -23.213 -12.287 23.691 1.00 34.81 347 TYR A O 1
ATOM 2785 N N . GLY A 1 348 ? -21.293 -13.440 23.419 1.00 32.53 348 GLY A N 1
ATOM 2786 C CA . GLY A 1 348 ? -21.222 -13.957 24.789 1.00 32.53 348 GLY A CA 1
ATOM 2787 C C . GLY A 1 348 ? -20.167 -15.047 25.023 1.00 32.53 348 GLY A C 1
ATOM 2788 O O . GLY A 1 348 ? -20.417 -16.210 24.744 1.00 32.53 348 GLY A O 1
ATOM 2789 N N . GLU A 1 349 ? -19.020 -14.627 25.569 1.00 35.38 349 GLU A N 1
ATOM 2790 C CA . GLU A 1 349 ? -17.895 -15.352 26.201 1.00 35.38 349 GLU A CA 1
ATOM 2791 C C . GLU A 1 349 ? -17.602 -16.852 25.894 1.00 35.38 349 GLU A C 1
ATOM 2793 O O . GLU A 1 349 ? -18.339 -17.771 26.240 1.00 35.38 349 GLU A O 1
ATOM 2798 N N . ILE A 1 350 ? -16.358 -17.041 25.415 1.00 31.66 350 ILE A N 1
ATOM 2799 C CA . ILE A 1 350 ? -15.477 -18.228 25.436 1.00 31.66 350 ILE A CA 1
ATOM 2800 C C . ILE A 1 350 ? -15.654 -19.261 24.299 1.00 31.66 350 ILE A C 1
ATOM 2802 O O . ILE A 1 350 ? -16.287 -20.301 24.427 1.00 31.66 350 ILE A O 1
ATOM 2806 N N . HIS A 1 351 ? -14.908 -18.983 23.219 1.00 30.86 351 HIS A N 1
ATOM 2807 C CA . HIS A 1 351 ? -14.329 -19.888 22.211 1.00 30.86 351 HIS A CA 1
ATOM 2808 C C . HIS A 1 351 ? -15.212 -20.987 21.578 1.00 30.86 351 HIS A C 1
ATOM 2810 O O . HIS A 1 351 ? -15.431 -22.043 22.162 1.00 30.86 351 HIS A O 1
ATOM 2816 N N . ARG A 1 352 ? -15.376 -20.915 20.247 1.00 26.75 352 ARG A N 1
ATOM 2817 C CA . ARG A 1 352 ? -14.452 -21.510 19.247 1.00 26.75 352 ARG A CA 1
ATOM 2818 C C . ARG A 1 352 ? -14.914 -21.164 17.834 1.00 26.75 352 ARG A C 1
ATOM 2820 O O . ARG A 1 352 ? -15.917 -21.715 17.411 1.00 26.75 352 ARG A O 1
ATOM 2827 N N . SER A 1 353 ? -14.106 -20.376 17.108 1.00 31.86 353 SER A N 1
ATOM 2828 C CA . SER A 1 353 ? -14.273 -20.001 15.688 1.00 31.86 353 SER A CA 1
ATOM 2829 C C . SER A 1 353 ? -15.634 -19.376 15.353 1.00 31.86 353 SER A C 1
ATOM 2831 O O . SER A 1 353 ? -16.669 -19.868 15.768 1.00 31.86 353 SER A O 1
ATOM 2833 N N . ALA A 1 354 ? -15.681 -18.341 14.514 1.00 35.75 354 ALA A N 1
ATOM 2834 C CA . ALA A 1 354 ? -16.874 -18.209 13.685 1.00 35.75 354 ALA A CA 1
ATOM 2835 C C . ALA A 1 354 ? -16.931 -19.512 12.874 1.00 35.75 354 ALA A C 1
ATOM 2837 O O . ALA A 1 354 ? -16.135 -19.701 11.950 1.00 35.75 354 ALA A O 1
ATOM 2838 N N . ALA A 1 355 ? -17.751 -20.472 13.305 1.00 34.75 355 ALA A N 1
ATOM 2839 C CA . ALA A 1 355 ? -18.033 -21.647 12.516 1.00 34.75 355 ALA A CA 1
ATOM 2840 C C . ALA A 1 355 ? -18.814 -21.107 11.327 1.00 34.75 355 ALA A C 1
ATOM 2842 O O . ALA A 1 355 ? -20.014 -20.862 11.392 1.00 34.75 355 ALA A O 1
ATOM 2843 N N . SER A 1 356 ? -18.097 -20.817 10.249 1.00 33.38 356 SER A N 1
ATOM 2844 C CA . SER A 1 356 ? -18.713 -20.586 8.960 1.00 33.38 356 SER A CA 1
ATOM 2845 C C . SER A 1 356 ? -19.319 -21.926 8.568 1.00 33.38 356 SER A C 1
ATOM 2847 O O . SER A 1 356 ? -18.648 -22.814 8.043 1.00 33.38 356 SER A O 1
ATOM 2849 N N . ILE A 1 357 ? -20.590 -22.123 8.916 1.00 35.16 357 ILE A N 1
ATOM 2850 C CA . ILE A 1 357 ? -21.323 -23.287 8.453 1.00 35.16 357 ILE A CA 1
ATOM 2851 C C . ILE A 1 357 ? -21.681 -22.990 7.001 1.00 35.16 357 ILE A C 1
ATOM 2853 O O . ILE A 1 357 ? -22.641 -22.290 6.682 1.00 35.16 357 ILE A O 1
ATOM 2857 N N . HIS A 1 358 ? -20.835 -23.483 6.104 1.00 32.44 358 HIS A N 1
ATOM 2858 C CA . HIS A 1 358 ? -21.077 -23.424 4.675 1.00 32.44 358 HIS A CA 1
ATOM 2859 C C . HIS A 1 358 ? -22.151 -24.452 4.316 1.00 32.44 358 HIS A C 1
ATOM 2861 O O . HIS A 1 358 ? -21.871 -25.643 4.181 1.00 32.44 358 HIS A O 1
ATOM 2867 N N . TYR A 1 359 ? -23.389 -23.996 4.144 1.00 37.91 359 TYR A N 1
ATOM 2868 C CA . TYR A 1 359 ? -24.444 -24.830 3.585 1.00 37.91 359 TYR A CA 1
ATOM 2869 C C . TYR A 1 359 ? -24.335 -24.814 2.057 1.00 37.91 359 TYR A C 1
ATOM 2871 O O . TYR A 1 359 ? -24.665 -23.829 1.397 1.00 37.91 359 TYR A O 1
ATOM 2879 N N . VAL A 1 360 ? -23.845 -25.913 1.480 1.00 32.06 360 VAL A N 1
ATOM 2880 C CA . VAL A 1 360 ? -23.877 -26.136 0.030 1.00 32.06 360 VAL A CA 1
ATOM 2881 C C . VAL A 1 360 ? -25.178 -26.860 -0.299 1.00 32.06 360 VAL A C 1
ATOM 2883 O O . VAL A 1 360 ? -25.322 -28.054 -0.040 1.00 32.06 360 VAL A O 1
ATOM 2886 N N . PHE A 1 361 ? -26.144 -26.141 -0.867 1.00 37.31 361 PHE A N 1
ATOM 2887 C CA . PHE A 1 361 ? -27.408 -26.724 -1.309 1.00 37.31 361 PHE A CA 1
ATOM 2888 C C . PHE A 1 361 ? -27.228 -27.353 -2.696 1.00 37.31 361 PHE A C 1
ATOM 2890 O O . PHE A 1 361 ? -27.529 -26.749 -3.723 1.00 37.31 361 PHE A O 1
ATOM 2897 N N . SER A 1 362 ? -26.721 -28.585 -2.755 1.00 30.78 362 SER A N 1
ATOM 2898 C CA . SER A 1 362 ? -26.771 -29.380 -3.985 1.00 30.78 362 SER A CA 1
ATOM 2899 C C . SER A 1 362 ? -28.170 -29.969 -4.124 1.00 30.78 362 SER A C 1
ATOM 2901 O O . SER A 1 362 ? -28.525 -30.814 -3.311 1.00 30.78 362 SER A O 1
ATOM 2903 N N . ARG A 1 363 ? -28.965 -29.548 -5.117 1.00 29.95 363 ARG A N 1
ATOM 2904 C CA . ARG A 1 363 ? -30.305 -30.114 -5.371 1.00 29.95 363 ARG A CA 1
ATOM 2905 C C . ARG A 1 363 ? -30.267 -31.653 -5.386 1.00 29.95 363 ARG A C 1
ATOM 2907 O O . ARG A 1 363 ? -29.687 -32.206 -6.322 1.00 29.95 363 ARG A O 1
ATOM 2914 N N . PRO A 1 364 ? -30.986 -32.353 -4.493 1.00 31.38 364 PRO A N 1
ATOM 2915 C CA . PRO A 1 364 ? -31.522 -33.658 -4.808 1.00 31.38 364 PRO A CA 1
ATOM 2916 C C . PRO A 1 364 ? -33.007 -33.467 -5.125 1.00 31.38 364 PRO A C 1
ATOM 2918 O O . PRO A 1 364 ? -33.789 -32.992 -4.304 1.00 31.38 364 PRO A O 1
ATOM 2921 N N . VAL A 1 365 ? -33.415 -33.824 -6.337 1.00 38.94 365 VAL A N 1
ATOM 2922 C CA . VAL A 1 365 ? -34.834 -34.027 -6.633 1.00 38.94 365 VAL A CA 1
ATOM 2923 C C . VAL A 1 365 ? -35.282 -35.242 -5.822 1.00 38.94 365 VAL A C 1
ATOM 2925 O O . VAL A 1 365 ? -35.074 -36.368 -6.261 1.00 38.94 365 VAL A O 1
ATOM 2928 N N . VAL A 1 366 ? -35.839 -35.029 -4.629 1.00 35.88 366 VAL A N 1
ATOM 2929 C CA . VAL A 1 366 ? -36.612 -36.039 -3.896 1.00 35.88 366 VAL A CA 1
ATOM 2930 C C . VAL A 1 366 ? -37.742 -35.332 -3.147 1.00 35.88 366 VAL A C 1
ATOM 2932 O O . VAL A 1 366 ? -37.502 -34.418 -2.362 1.00 35.88 366 VAL A O 1
ATOM 2935 N N . GLU A 1 367 ? -38.981 -35.744 -3.413 1.00 38.66 367 GLU A N 1
ATOM 2936 C CA . GLU A 1 367 ? -40.163 -35.344 -2.648 1.00 38.66 367 GLU A CA 1
ATOM 2937 C C . GLU A 1 367 ? -40.045 -35.836 -1.196 1.00 38.66 367 GLU A C 1
ATOM 2939 O O . GLU A 1 367 ? -39.896 -37.033 -0.949 1.00 38.66 367 GLU A O 1
ATOM 2944 N N . GLY A 1 368 ? -40.139 -34.918 -0.231 1.00 42.41 368 GLY A N 1
ATOM 2945 C CA . GLY A 1 368 ? -40.221 -35.238 1.197 1.00 42.41 368 GLY A CA 1
ATOM 2946 C C . GLY A 1 368 ? -39.245 -34.445 2.069 1.00 42.41 368 GLY A C 1
ATOM 2947 O O . GLY A 1 368 ? -38.093 -34.228 1.702 1.00 42.41 368 GLY A O 1
ATOM 2948 N N . LEU A 1 369 ? -39.736 -34.007 3.237 1.00 37.69 369 LEU A N 1
ATOM 2949 C CA . LEU A 1 369 ? -39.018 -33.241 4.266 1.00 37.69 369 LEU A CA 1
ATOM 2950 C C . LEU A 1 369 ? -37.545 -33.662 4.416 1.00 37.69 369 LEU A C 1
ATOM 2952 O O . LEU A 1 369 ? -37.259 -34.768 4.874 1.00 37.69 369 LEU A O 1
ATOM 2956 N N . THR A 1 370 ? -36.610 -32.748 4.153 1.00 41.28 370 THR A N 1
ATOM 2957 C CA . THR A 1 370 ? -35.214 -32.927 4.573 1.00 41.28 370 THR A CA 1
ATOM 2958 C C . THR A 1 370 ? -35.001 -32.160 5.872 1.00 41.28 370 THR A C 1
ATOM 2960 O O . THR A 1 370 ? -34.877 -30.938 5.877 1.00 41.28 370 THR A O 1
ATOM 2963 N N . ARG A 1 371 ? -35.016 -32.873 7.002 1.00 39.53 371 ARG A N 1
ATOM 2964 C CA . ARG A 1 371 ? -34.689 -32.302 8.312 1.00 39.53 371 ARG A CA 1
ATOM 2965 C C . ARG A 1 371 ? -33.169 -32.236 8.440 1.00 39.53 371 ARG A C 1
ATOM 2967 O O . ARG A 1 371 ? -32.530 -33.278 8.552 1.00 39.53 371 ARG A O 1
ATOM 2974 N N . LEU A 1 372 ? -32.598 -31.034 8.433 1.00 40.88 372 LEU A N 1
ATOM 2975 C CA . LEU A 1 372 ? -31.188 -30.829 8.764 1.00 40.88 372 LEU A CA 1
ATOM 2976 C C . LEU A 1 372 ? -31.097 -30.476 10.251 1.00 40.88 372 LEU A C 1
ATOM 2978 O O . LEU A 1 372 ? -31.710 -29.516 10.720 1.00 40.88 372 LEU A O 1
ATOM 2982 N N . GLN A 1 373 ? -30.392 -31.313 11.006 1.00 36.22 373 GLN A N 1
ATOM 2983 C CA . GLN A 1 373 ? -30.183 -31.141 12.440 1.00 36.22 373 GLN A CA 1
ATOM 2984 C C . GLN A 1 373 ? -28.829 -30.448 12.630 1.00 36.22 373 GLN A C 1
ATOM 2986 O O . GLN A 1 373 ? -27.812 -30.994 12.201 1.00 36.22 373 GLN A O 1
ATOM 2991 N N . THR A 1 374 ? -28.808 -29.244 13.206 1.00 42.34 374 THR A N 1
ATOM 2992 C CA . THR A 1 374 ? -27.558 -28.572 13.591 1.00 42.34 374 THR A CA 1
ATOM 2993 C C . THR A 1 374 ? -27.242 -28.883 15.054 1.00 42.34 374 THR A C 1
ATOM 2995 O O . THR A 1 374 ? -28.045 -29.507 15.752 1.00 42.34 374 THR A O 1
ATOM 2998 N N . VAL A 1 375 ? -26.043 -28.508 15.506 1.00 34.97 375 VAL A N 1
ATOM 2999 C CA . VAL A 1 375 ? -25.564 -28.798 16.868 1.00 34.97 375 VAL A CA 1
ATOM 3000 C C . VAL A 1 375 ? -26.429 -28.101 17.935 1.00 34.97 375 VAL A C 1
ATOM 3002 O O . VAL A 1 375 ? -26.568 -28.662 19.016 1.00 34.97 375 VAL A O 1
ATOM 3005 N N . ASP A 1 376 ? -27.117 -27.001 17.585 1.00 42.22 376 ASP A N 1
ATOM 3006 C CA . ASP A 1 376 ? -27.909 -26.175 18.515 1.00 42.22 376 ASP A CA 1
ATOM 3007 C C . ASP A 1 376 ? -29.334 -25.794 18.019 1.00 42.22 376 ASP A C 1
ATOM 3009 O O . ASP A 1 376 ? -30.028 -25.008 18.655 1.00 42.22 376 ASP A O 1
ATOM 3013 N N . GLY A 1 377 ? -29.849 -26.371 16.922 1.00 49.78 377 GLY A N 1
ATOM 3014 C CA . GLY A 1 377 ? -31.205 -26.064 16.427 1.00 49.78 377 GLY A CA 1
ATOM 3015 C C . GLY A 1 377 ? -31.695 -26.964 15.284 1.00 49.78 377 GLY A C 1
ATOM 3016 O O . GLY A 1 377 ? -30.943 -27.762 14.721 1.00 49.78 377 GLY A O 1
ATOM 3017 N N . ALA A 1 378 ? -32.984 -26.882 14.926 1.00 57.56 378 ALA A N 1
ATOM 3018 C CA . ALA A 1 378 ? -33.490 -27.526 13.707 1.00 57.56 378 ALA A CA 1
ATOM 3019 C C . ALA A 1 378 ? -33.681 -26.488 12.598 1.00 57.56 378 ALA A C 1
ATOM 3021 O O . ALA A 1 378 ? -34.360 -25.480 12.797 1.00 57.56 378 ALA A O 1
ATOM 3022 N N . LEU A 1 379 ? -33.111 -26.774 11.424 1.00 60.03 379 LEU A N 1
ATOM 3023 C CA . LEU A 1 379 ? -33.307 -25.997 10.206 1.00 60.03 379 LEU A CA 1
ATOM 3024 C C . LEU A 1 379 ? -34.359 -26.683 9.331 1.00 60.03 379 LEU A C 1
ATOM 3026 O O . LEU A 1 379 ? -34.234 -27.871 9.015 1.00 60.03 379 LEU A O 1
ATOM 3030 N N . LEU A 1 380 ? -35.389 -25.938 8.925 1.00 65.31 380 LEU A N 1
ATOM 3031 C CA . LEU A 1 380 ? -36.395 -26.404 7.967 1.00 65.31 380 LEU A CA 1
ATOM 3032 C C . LEU A 1 380 ? -36.401 -25.520 6.720 1.00 65.31 380 LEU A C 1
ATOM 3034 O O . LEU A 1 380 ? -36.246 -24.301 6.805 1.00 65.31 380 LEU A O 1
ATOM 3038 N N . TYR A 1 381 ? -36.623 -26.158 5.574 1.00 69.12 381 TYR A N 1
ATOM 3039 C CA . TYR A 1 381 ? -36.732 -25.523 4.266 1.00 69.12 381 TYR A CA 1
ATOM 3040 C C . TYR A 1 381 ? -38.005 -26.002 3.573 1.00 69.12 381 TYR A C 1
ATOM 3042 O O . TYR A 1 381 ? -38.346 -27.186 3.641 1.00 69.12 381 TYR A O 1
ATOM 3050 N N . THR A 1 382 ? -38.714 -25.092 2.910 1.00 68.50 382 THR A N 1
ATOM 3051 C CA . THR A 1 382 ? -39.859 -25.466 2.066 1.00 68.50 382 THR A CA 1
ATOM 3052 C C . THR A 1 382 ? -39.398 -26.164 0.791 1.00 68.50 382 THR A C 1
ATOM 3054 O O . THR A 1 382 ? -38.374 -25.750 0.252 1.00 68.50 382 THR A O 1
ATOM 3057 N N . PRO A 1 383 ? -40.151 -27.127 0.234 1.00 58.59 383 PRO A N 1
ATOM 3058 C CA . PRO A 1 383 ? -39.799 -27.792 -1.026 1.00 58.59 383 PRO A CA 1
ATOM 3059 C C . PRO A 1 383 ? -39.503 -26.831 -2.193 1.00 58.59 383 PRO A C 1
ATOM 3061 O O . PRO A 1 383 ? -38.630 -27.100 -3.013 1.00 58.59 383 PRO A O 1
ATOM 3064 N N . GLU A 1 384 ? -40.193 -25.691 -2.247 1.00 65.19 384 GLU A N 1
ATOM 3065 C CA . GLU A 1 384 ? -40.050 -24.653 -3.280 1.00 65.19 384 GLU A CA 1
ATOM 3066 C C . GLU A 1 384 ? -38.914 -23.671 -2.990 1.00 65.19 384 GLU A C 1
ATOM 3068 O O . GLU A 1 384 ? -38.545 -22.850 -3.827 1.00 65.19 384 GLU A O 1
ATOM 3073 N N . GLY A 1 385 ? -38.380 -23.734 -1.779 1.00 62.91 385 GLY A N 1
ATOM 3074 C CA . GLY A 1 385 ? -37.257 -22.934 -1.357 1.00 62.91 385 GLY A CA 1
ATOM 3075 C C . GLY A 1 385 ? -37.491 -21.489 -0.998 1.00 62.91 385 GLY A C 1
ATOM 3076 O O . GLY A 1 385 ? -36.554 -20.695 -0.973 1.00 62.91 385 GLY A O 1
ATOM 3077 N N . ARG A 1 386 ? -38.741 -21.172 -0.690 1.00 70.88 386 ARG A N 1
ATOM 3078 C CA . ARG A 1 386 ? -39.181 -19.841 -0.315 1.00 70.88 386 ARG A CA 1
ATOM 3079 C C . ARG A 1 386 ? -38.824 -19.472 1.122 1.00 70.88 386 ARG A C 1
ATOM 3081 O O . ARG A 1 386 ? -38.436 -18.334 1.358 1.00 70.88 386 ARG A O 1
ATOM 3088 N N . TYR A 1 387 ? -38.934 -20.412 2.064 1.00 72.69 387 TYR A N 1
ATOM 3089 C CA . TYR A 1 387 ? -38.730 -20.119 3.483 1.00 72.69 387 TYR A CA 1
ATOM 3090 C C . TYR A 1 387 ? -37.592 -20.916 4.110 1.00 72.69 387 TYR A C 1
ATOM 3092 O O . TYR A 1 387 ? -37.448 -22.117 3.868 1.00 72.69 387 TYR A O 1
ATOM 3100 N N . LEU A 1 388 ? -36.838 -20.236 4.972 1.00 72.69 388 LEU A N 1
ATOM 3101 C CA . LEU A 1 388 ? -35.816 -20.818 5.833 1.00 72.69 388 LEU A CA 1
ATOM 3102 C C . LEU A 1 388 ? -36.193 -20.567 7.294 1.00 72.69 388 LEU A C 1
ATOM 3104 O O . LEU A 1 388 ? -36.374 -19.420 7.701 1.00 72.69 388 LEU A O 1
ATOM 3108 N N . ILE A 1 389 ? -36.350 -21.633 8.075 1.00 72.56 389 ILE A N 1
ATOM 3109 C CA . ILE A 1 389 ? -36.884 -21.557 9.440 1.00 72.56 389 ILE A CA 1
ATOM 3110 C C . ILE A 1 389 ? -35.813 -22.025 10.419 1.00 72.56 389 ILE A C 1
ATOM 3112 O O . ILE A 1 389 ? -35.380 -23.176 10.354 1.00 72.56 389 ILE A O 1
ATOM 3116 N N . PHE A 1 390 ? -35.438 -21.137 11.336 1.00 73.88 390 PHE A N 1
ATOM 3117 C CA . PHE A 1 390 ? -34.536 -21.410 12.447 1.00 73.88 390 PHE A CA 1
ATOM 3118 C C . PHE A 1 390 ? -35.303 -21.432 13.755 1.00 73.88 390 PHE A C 1
ATOM 3120 O O . PHE A 1 390 ? -36.207 -20.621 13.985 1.00 73.88 390 PHE A O 1
ATOM 3127 N N . HIS A 1 391 ? -34.887 -22.322 14.645 1.00 68.88 391 HIS A N 1
ATOM 3128 C CA . HIS A 1 391 ? -35.217 -22.168 16.044 1.00 68.88 391 HIS A CA 1
ATOM 3129 C C . HIS A 1 391 ? -34.037 -22.519 16.944 1.00 68.88 391 HIS A C 1
ATOM 3131 O O . HIS A 1 391 ? -33.397 -23.552 16.760 1.00 68.88 391 HIS A O 1
ATOM 3137 N N . ASP A 1 392 ? -33.828 -21.664 17.938 1.00 61.84 392 ASP A N 1
ATOM 3138 C CA . ASP A 1 392 ? -32.955 -21.856 19.098 1.00 61.84 392 ASP A CA 1
ATOM 3139 C C . ASP A 1 392 ? -33.783 -21.535 20.368 1.00 61.84 392 ASP A C 1
ATOM 3141 O O . ASP A 1 392 ? -34.939 -21.111 20.250 1.00 61.84 392 ASP A O 1
ATOM 3145 N N . MET A 1 393 ? -33.236 -21.774 21.565 1.00 57.88 393 MET A N 1
ATOM 3146 C CA . MET A 1 393 ? -33.802 -21.833 22.925 1.00 57.88 393 MET A CA 1
ATOM 3147 C C . MET A 1 393 ? -34.762 -20.708 23.391 1.00 57.88 393 MET A C 1
ATOM 3149 O O . MET A 1 393 ? -35.134 -20.667 24.558 1.00 57.88 393 MET A O 1
ATOM 3153 N N . GLY A 1 394 ? -35.268 -19.830 22.532 1.00 59.94 394 GLY A N 1
ATOM 3154 C CA . GLY A 1 394 ? -36.353 -18.902 22.873 1.00 59.94 394 GLY A CA 1
ATOM 3155 C C . GLY A 1 394 ? -36.968 -18.133 21.703 1.00 59.94 394 GLY A C 1
ATOM 3156 O O . GLY A 1 394 ? -37.798 -17.249 21.932 1.00 59.94 394 GLY A O 1
ATOM 3157 N N . GLN A 1 395 ? -36.561 -18.417 20.460 1.00 69.12 395 GLN A N 1
ATOM 3158 C CA . GLN A 1 395 ? -37.024 -17.671 19.292 1.00 69.12 395 GLN A CA 1
ATOM 3159 C C . GLN A 1 395 ? -37.256 -18.587 18.091 1.00 69.12 395 GLN A C 1
ATOM 3161 O O . GLN A 1 395 ? -36.414 -19.402 17.720 1.00 69.12 395 GLN A O 1
ATOM 3166 N N . LEU A 1 396 ? -38.419 -18.411 17.468 1.00 77.06 396 LEU A N 1
ATOM 3167 C CA . LEU A 1 396 ? -38.706 -18.904 16.126 1.00 77.06 396 LEU A CA 1
ATOM 3168 C C . LEU A 1 396 ? -38.373 -17.784 15.142 1.00 77.06 396 LEU A C 1
ATOM 3170 O O . LEU A 1 396 ? -38.973 -16.715 15.253 1.00 77.06 396 LEU A O 1
ATOM 3174 N N . ILE A 1 397 ? -37.469 -18.028 14.191 1.00 76.88 397 ILE A N 1
ATOM 3175 C CA . ILE A 1 397 ? -37.101 -17.077 13.134 1.00 76.88 397 ILE A CA 1
ATOM 3176 C C . ILE A 1 397 ? -37.447 -17.690 11.775 1.00 76.88 397 ILE A C 1
ATOM 3178 O O . ILE A 1 397 ? -37.052 -18.815 11.475 1.00 76.88 397 ILE A O 1
ATOM 3182 N N . VAL A 1 398 ? -38.180 -16.952 10.944 1.00 78.31 398 VAL A N 1
ATOM 3183 C CA . VAL A 1 398 ? -38.558 -17.349 9.583 1.00 78.31 398 VAL A CA 1
ATOM 3184 C C . VAL A 1 398 ? -38.045 -16.310 8.595 1.00 78.31 398 VAL A C 1
ATOM 3186 O O . VAL A 1 398 ? -38.393 -15.135 8.694 1.00 78.31 398 VAL A O 1
ATOM 3189 N N . PHE A 1 399 ? -37.247 -16.742 7.624 1.00 73.81 399 PHE A N 1
ATOM 3190 C CA . PHE A 1 399 ? -36.787 -15.915 6.513 1.00 73.81 399 PHE A CA 1
ATOM 3191 C C . PHE A 1 399 ? -37.607 -16.216 5.265 1.00 73.81 399 PHE A C 1
ATOM 3193 O O . PHE A 1 399 ? -37.657 -17.367 4.838 1.00 73.81 399 PHE A O 1
ATOM 3200 N N . ASP A 1 400 ? -38.212 -15.186 4.677 1.00 74.25 400 ASP A N 1
ATOM 3201 C CA . ASP A 1 400 ? -38.729 -15.223 3.310 1.00 74.25 400 ASP A CA 1
ATOM 3202 C C . ASP A 1 400 ? -37.582 -14.850 2.363 1.00 74.25 400 ASP A C 1
ATOM 3204 O O . ASP A 1 400 ? -37.158 -13.692 2.307 1.00 74.25 400 ASP A O 1
ATOM 3208 N N . LEU A 1 401 ? -37.043 -15.847 1.662 1.00 67.81 401 LEU A N 1
ATOM 3209 C CA . LEU A 1 401 ? -35.912 -15.679 0.749 1.00 67.81 401 LEU A CA 1
ATOM 3210 C C . LEU A 1 401 ? -36.310 -14.954 -0.542 1.00 67.81 401 LEU A C 1
ATOM 3212 O O . LEU A 1 401 ? -35.443 -14.406 -1.215 1.00 67.81 401 LEU A O 1
ATOM 3216 N N . GLN A 1 402 ? -37.598 -14.946 -0.892 1.00 68.44 402 GLN A N 1
ATOM 3217 C CA . GLN A 1 402 ? -38.092 -14.253 -2.080 1.00 68.44 402 GLN A CA 1
ATOM 3218 C C . GLN A 1 402 ? -38.277 -12.756 -1.810 1.00 68.44 402 GLN A C 1
ATOM 3220 O O . GLN A 1 402 ? -37.960 -11.932 -2.662 1.00 68.44 402 GLN A O 1
ATOM 3225 N N . GLU A 1 403 ? -38.781 -12.416 -0.624 1.00 68.69 403 GLU A N 1
ATOM 3226 C CA . GLU A 1 403 ? -39.044 -11.029 -0.216 1.00 68.69 403 GLU A CA 1
ATOM 3227 C C . GLU A 1 403 ? -37.873 -10.381 0.542 1.00 68.69 403 GLU A C 1
ATOM 3229 O O . GLU A 1 403 ? -37.963 -9.211 0.917 1.00 68.69 403 GLU A O 1
ATOM 3234 N N . GLU A 1 404 ? -36.797 -11.132 0.798 1.00 64.75 404 GLU A N 1
ATOM 3235 C CA . GLU A 1 404 ? -35.628 -10.716 1.588 1.00 64.75 404 GLU A CA 1
ATOM 3236 C C . GLU A 1 404 ? -36.011 -10.174 2.982 1.00 64.75 404 GLU A C 1
ATOM 3238 O O . GLU A 1 404 ? -35.484 -9.168 3.462 1.00 64.75 404 GLU A O 1
ATOM 3243 N N . ARG A 1 405 ? -36.963 -10.838 3.656 1.00 67.12 405 ARG A N 1
ATOM 3244 C CA . ARG A 1 405 ? -37.497 -10.409 4.962 1.00 67.12 405 ARG A CA 1
ATOM 3245 C C . ARG A 1 405 ? -37.350 -11.475 6.033 1.00 67.12 405 ARG A C 1
ATOM 3247 O O . ARG A 1 405 ? -37.510 -12.663 5.773 1.00 67.12 405 ARG A O 1
ATOM 3254 N N . ALA A 1 406 ? -37.112 -11.024 7.263 1.00 69.88 406 ALA A N 1
ATOM 3255 C CA . ALA A 1 406 ? -37.051 -11.870 8.446 1.00 69.88 406 ALA A CA 1
ATOM 3256 C C . ALA A 1 406 ? -38.219 -11.573 9.390 1.00 69.88 406 ALA A C 1
ATOM 3258 O O . ALA A 1 406 ? -38.523 -10.415 9.694 1.00 69.88 406 ALA A O 1
ATOM 3259 N N . PHE A 1 407 ? -38.830 -12.632 9.896 1.00 75.88 407 PHE A N 1
ATOM 3260 C CA . PHE A 1 407 ? -39.892 -12.595 10.886 1.00 75.88 407 PHE A CA 1
ATOM 3261 C C . PHE A 1 407 ? -39.464 -13.396 12.109 1.00 75.88 407 PHE A C 1
ATOM 3263 O O . PHE A 1 407 ? -38.786 -14.412 11.975 1.00 75.88 407 PHE A O 1
ATOM 3270 N N . HIS A 1 408 ? -39.860 -12.963 13.300 1.00 77.75 408 HIS A N 1
ATOM 3271 C CA . HIS A 1 408 ? -39.536 -13.670 14.531 1.00 77.75 408 HIS A CA 1
ATOM 3272 C C . HIS A 1 408 ? -40.695 -13.661 15.527 1.00 77.75 408 HIS A C 1
ATOM 3274 O O . HIS A 1 408 ? -41.591 -12.817 15.473 1.00 77.75 408 HIS A O 1
ATOM 3280 N N . ARG A 1 409 ? -40.682 -14.608 16.464 1.00 75.94 409 ARG A N 1
ATOM 3281 C CA . ARG A 1 409 ? -41.586 -14.612 17.617 1.00 75.94 409 ARG A CA 1
ATOM 3282 C C . ARG A 1 409 ? -40.815 -14.951 18.877 1.00 75.94 409 ARG A C 1
ATOM 3284 O O . ARG A 1 409 ? -40.319 -16.067 19.017 1.00 75.94 409 ARG A O 1
ATOM 3291 N N . GLU A 1 410 ? -40.764 -13.988 19.792 1.00 66.31 410 GLU A N 1
ATOM 3292 C CA . GLU A 1 410 ? -40.319 -14.225 21.163 1.00 66.31 410 GLU A CA 1
ATOM 3293 C C . GLU A 1 410 ? -41.293 -15.167 21.870 1.00 66.31 410 GLU A C 1
ATOM 3295 O O . GLU A 1 410 ? -42.508 -14.931 21.897 1.00 66.31 410 GLU A O 1
ATOM 3300 N N . THR A 1 411 ? -40.765 -16.211 22.498 1.00 67.19 411 THR A N 1
ATOM 3301 C CA . THR A 1 411 ? -41.544 -17.066 23.390 1.00 67.19 411 THR A CA 1
ATOM 3302 C C . THR A 1 411 ? -41.285 -16.669 24.837 1.00 67.19 411 THR A C 1
ATOM 3304 O O . THR A 1 411 ? -40.460 -17.260 25.523 1.00 67.19 411 THR A O 1
ATOM 3307 N N . ARG A 1 412 ? -41.995 -15.642 25.322 1.00 62.69 412 ARG A N 1
ATOM 3308 C CA . ARG A 1 412 ? -41.801 -15.106 26.687 1.00 62.69 412 ARG A CA 1
ATOM 3309 C C . ARG A 1 412 ? -42.087 -16.110 27.809 1.00 62.69 412 ARG A C 1
ATOM 3311 O O . ARG A 1 412 ? -41.541 -15.971 28.896 1.00 62.69 412 ARG A O 1
ATOM 3318 N N . ASP A 1 413 ? -42.903 -17.127 27.534 1.00 71.50 413 ASP A N 1
ATOM 3319 C CA . ASP A 1 413 ? -43.445 -18.028 28.557 1.00 71.50 413 ASP A CA 1
ATOM 3320 C C . ASP A 1 413 ? -42.811 -19.436 28.562 1.00 71.50 413 ASP A C 1
ATOM 3322 O O . ASP A 1 413 ? -43.251 -20.310 29.314 1.00 71.50 413 ASP A O 1
ATOM 3326 N N . GLY A 1 414 ? -41.787 -19.699 27.740 1.00 73.00 414 GLY A N 1
ATOM 3327 C CA . GLY A 1 414 ? -41.175 -21.029 27.639 1.00 73.00 414 GLY A CA 1
ATOM 3328 C C . GLY A 1 414 ? -40.103 -21.186 26.568 1.00 73.00 414 GLY A C 1
ATOM 3329 O O . GLY A 1 414 ? -39.887 -20.301 25.746 1.00 73.00 414 GLY A O 1
ATOM 3330 N N . TYR A 1 415 ? -39.466 -22.356 26.570 1.00 73.44 415 TYR A N 1
ATOM 3331 C CA . TYR A 1 415 ? -38.471 -22.771 25.582 1.00 73.44 415 TYR A CA 1
ATOM 3332 C C . TYR A 1 415 ? -39.156 -23.405 24.372 1.00 73.44 415 TYR A C 1
ATOM 3334 O O . TYR A 1 415 ? -40.036 -24.260 24.525 1.00 73.44 415 TYR A O 1
ATOM 3342 N N . LEU A 1 416 ? -38.740 -23.041 23.160 1.00 73.44 416 LEU A N 1
ATOM 3343 C CA . LEU A 1 416 ? -39.211 -23.712 21.952 1.00 73.44 416 LEU A CA 1
ATOM 3344 C C . LEU A 1 416 ? -38.571 -25.106 21.870 1.00 73.44 416 LEU A C 1
ATOM 3346 O O . LEU A 1 416 ? -37.357 -25.235 21.751 1.00 73.44 416 LEU A O 1
ATOM 3350 N N . ARG A 1 417 ? -39.375 -26.170 21.949 1.00 73.50 417 ARG A N 1
ATOM 3351 C CA . ARG A 1 417 ? -38.860 -27.550 21.931 1.00 73.50 417 ARG A CA 1
ATOM 3352 C C . ARG A 1 417 ? -38.639 -28.077 20.523 1.00 73.50 417 ARG A C 1
ATOM 3354 O O . ARG A 1 417 ? -37.758 -28.903 20.296 1.00 73.50 417 ARG A O 1
ATOM 3361 N N . GLY A 1 418 ? -39.496 -27.676 19.597 1.00 72.00 418 GLY A N 1
ATOM 3362 C CA . GLY A 1 418 ? -39.443 -28.202 18.249 1.00 72.00 418 GLY A CA 1
ATOM 3363 C C . GLY A 1 418 ? -40.384 -27.481 17.315 1.00 72.00 418 GLY A C 1
ATOM 3364 O O . GLY A 1 418 ? -41.458 -27.021 17.707 1.00 72.00 418 GLY A O 1
ATOM 3365 N N . VAL A 1 419 ? -39.952 -27.431 16.066 1.00 74.12 419 VAL A N 1
ATOM 3366 C CA . VAL A 1 419 ? -40.716 -26.920 14.941 1.00 74.12 419 VAL A CA 1
ATOM 3367 C C . VAL A 1 419 ? -40.818 -28.035 13.915 1.00 74.12 419 VAL A C 1
ATOM 3369 O O . VAL A 1 419 ? -39.855 -28.769 13.681 1.00 74.12 419 VAL A O 1
ATOM 3372 N N . ARG A 1 420 ? -41.993 -28.186 13.313 1.00 77.50 420 ARG A N 1
ATOM 3373 C CA . ARG A 1 420 ? -42.201 -29.060 12.160 1.00 77.50 420 ARG A CA 1
ATOM 3374 C C . ARG A 1 420 ? -42.995 -28.316 11.101 1.00 77.50 420 ARG A C 1
ATOM 3376 O O . ARG A 1 420 ? -43.895 -27.544 11.424 1.00 77.50 420 ARG A O 1
ATOM 3383 N N . LEU A 1 421 ? -42.668 -28.593 9.849 1.00 72.12 421 LEU A N 1
ATOM 3384 C CA . LEU A 1 421 ? -43.439 -28.150 8.702 1.00 72.12 421 LEU A CA 1
ATOM 3385 C C . LEU A 1 421 ? -44.254 -29.344 8.192 1.00 72.12 421 LEU A C 1
ATOM 3387 O O . LEU A 1 421 ? -43.681 -30.408 7.967 1.00 72.12 421 LEU A O 1
ATOM 3391 N N . ASP A 1 422 ? -45.566 -29.180 8.057 1.00 76.38 422 ASP A N 1
ATOM 3392 C CA . ASP A 1 422 ? -46.480 -30.171 7.482 1.00 76.38 422 ASP A CA 1
ATOM 3393 C C . ASP A 1 422 ? -47.151 -29.549 6.249 1.00 76.38 422 ASP A C 1
ATOM 3395 O O . ASP A 1 422 ? -48.026 -28.685 6.360 1.00 76.38 422 ASP A O 1
ATOM 3399 N N . GLY A 1 423 ? -46.642 -29.889 5.062 1.00 80.56 423 GLY A N 1
ATOM 3400 C CA . GLY A 1 423 ? -46.991 -29.205 3.815 1.00 80.56 423 GLY A CA 1
ATOM 3401 C C . GLY A 1 423 ? -46.678 -27.706 3.886 1.00 80.56 423 GLY A C 1
ATOM 3402 O O . GLY A 1 423 ? -45.518 -27.311 3.993 1.00 80.56 423 GLY A O 1
ATOM 3403 N N . THR A 1 424 ? -47.720 -26.872 3.846 1.00 79.56 424 THR A N 1
ATOM 3404 C CA . THR A 1 424 ? -47.627 -25.406 3.950 1.00 79.56 424 THR A CA 1
ATOM 3405 C C . THR A 1 424 ? -47.922 -24.874 5.353 1.00 79.56 424 THR A C 1
ATOM 3407 O O . THR A 1 424 ? -48.059 -23.667 5.527 1.00 79.56 424 THR A O 1
ATOM 3410 N N . THR A 1 425 ? -48.041 -25.742 6.362 1.00 79.88 425 THR A N 1
ATOM 3411 C CA . THR A 1 425 ? -48.406 -25.342 7.728 1.00 79.88 425 THR A CA 1
ATOM 3412 C C . THR A 1 425 ? -47.248 -25.553 8.696 1.00 79.88 425 THR A C 1
ATOM 3414 O O . THR A 1 425 ? -46.682 -26.641 8.805 1.00 79.88 425 THR A O 1
ATOM 3417 N N . LEU A 1 426 ? -46.901 -24.503 9.435 1.00 81.56 426 LEU A N 1
ATOM 3418 C CA . LEU A 1 426 ? -45.885 -24.516 10.475 1.00 81.56 426 LEU A CA 1
ATOM 3419 C C . LEU A 1 426 ? -46.506 -24.872 11.829 1.00 81.56 426 LEU A C 1
ATOM 3421 O O . LEU A 1 426 ? -47.416 -24.194 12.306 1.00 81.56 426 LEU A O 1
ATOM 3425 N N . HIS A 1 427 ? -45.971 -25.898 12.484 1.00 81.12 427 HIS A N 1
ATOM 3426 C CA . HIS A 1 427 ? -46.334 -26.271 13.849 1.00 81.12 427 HIS A CA 1
ATOM 3427 C C . HIS A 1 427 ? -45.129 -26.094 14.771 1.00 81.12 427 HIS A C 1
ATOM 3429 O O . HIS A 1 427 ? -44.024 -26.529 14.444 1.00 81.12 427 HIS A O 1
ATOM 3435 N N . ALA A 1 428 ? -45.347 -25.514 15.948 1.00 83.00 428 ALA A N 1
ATOM 3436 C CA . ALA A 1 428 ? -44.307 -25.321 16.951 1.00 83.00 428 ALA A CA 1
ATOM 3437 C C . ALA A 1 428 ? -44.794 -25.762 18.335 1.00 83.00 428 ALA A C 1
ATOM 3439 O O . ALA A 1 428 ? -45.967 -25.602 18.666 1.00 83.00 428 ALA A O 1
ATOM 3440 N N . GLN A 1 429 ? -43.886 -26.308 19.141 1.00 81.88 429 GLN A N 1
ATOM 3441 C CA . GLN A 1 429 ? -44.166 -26.766 20.502 1.00 81.88 429 GLN A CA 1
ATOM 3442 C C . GLN A 1 429 ? -43.333 -25.991 21.512 1.00 81.88 429 GLN A C 1
ATOM 3444 O O . GLN A 1 429 ? -42.130 -25.797 21.319 1.00 81.88 429 GLN A O 1
ATOM 3449 N N . LEU A 1 430 ? -43.963 -25.603 22.617 1.00 82.25 430 LEU A N 1
ATOM 3450 C CA . LEU A 1 430 ? -43.342 -24.849 23.697 1.00 82.25 430 LEU A CA 1
ATOM 3451 C C . LEU A 1 430 ? -43.302 -25.677 24.988 1.00 82.25 430 LEU A C 1
ATOM 3453 O O . LEU A 1 430 ? -44.275 -26.339 25.347 1.00 82.25 430 LEU A O 1
ATOM 3457 N N . LEU A 1 431 ? -42.169 -25.633 25.687 1.00 79.50 431 LEU A N 1
ATOM 3458 C CA . LEU A 1 431 ? -41.997 -26.106 27.057 1.00 79.50 431 LEU A CA 1
ATOM 3459 C C . LEU A 1 431 ? -42.081 -24.899 28.000 1.00 79.50 431 LEU A C 1
ATOM 3461 O O . LEU A 1 431 ? -41.140 -24.104 28.024 1.00 79.50 431 LEU A O 1
ATOM 3465 N N . PRO A 1 432 ? -43.164 -24.731 28.777 1.00 80.75 432 PRO A N 1
ATOM 3466 C CA . PRO A 1 432 ? -43.304 -23.569 29.642 1.00 80.75 432 PRO A CA 1
ATOM 3467 C C . PRO A 1 432 ? -42.209 -23.513 30.713 1.00 80.75 432 PRO A C 1
ATOM 3469 O O . PRO A 1 432 ? -41.796 -24.550 31.243 1.00 80.75 432 PRO A O 1
ATOM 3472 N N . LEU A 1 433 ? -41.761 -22.303 31.058 1.00 75.06 433 LEU A N 1
ATOM 3473 C CA . LEU A 1 433 ? -40.722 -22.095 32.071 1.00 75.06 433 LEU A CA 1
ATOM 3474 C C . LEU A 1 433 ? -41.105 -22.766 33.404 1.00 75.06 433 LEU A C 1
ATOM 3476 O O . LEU A 1 433 ? -42.218 -22.609 33.910 1.00 75.06 433 LEU A O 1
ATOM 3480 N N . GLY A 1 434 ? -40.178 -23.544 33.973 1.00 76.50 434 GLY A N 1
ATOM 3481 C CA . GLY A 1 434 ? -40.371 -24.228 35.257 1.00 76.50 434 GLY A CA 1
ATOM 3482 C C . GLY A 1 434 ? -41.346 -25.414 35.238 1.00 76.50 434 GLY A C 1
ATOM 3483 O O . GLY A 1 434 ? -41.719 -25.907 36.305 1.00 76.50 434 GLY A O 1
ATOM 3484 N N . LYS A 1 435 ? -41.782 -25.890 34.062 1.00 79.50 435 LYS A N 1
ATOM 3485 C CA . LYS A 1 435 ? -42.599 -27.108 33.928 1.00 79.50 435 LYS A CA 1
ATOM 3486 C C . LYS A 1 435 ? -41.740 -28.318 33.540 1.00 79.50 435 LYS A C 1
ATOM 3488 O O . LYS A 1 435 ? -40.733 -28.161 32.852 1.00 79.50 435 LYS A O 1
ATOM 3493 N N . PRO A 1 436 ? -42.112 -29.541 33.965 1.00 76.25 436 PRO A N 1
ATOM 3494 C CA . PRO A 1 436 ? -41.384 -30.739 33.571 1.00 76.25 436 PRO A CA 1
ATOM 3495 C C . PRO A 1 436 ? -41.480 -30.968 32.059 1.00 76.25 436 PRO A C 1
ATOM 3497 O O . PRO A 1 436 ? -42.480 -30.609 31.429 1.00 76.25 436 PRO A O 1
ATOM 3500 N N . ALA A 1 437 ? -40.473 -31.644 31.500 1.00 66.88 437 ALA A N 1
ATOM 3501 C CA . ALA A 1 437 ? -40.345 -31.996 30.081 1.00 66.88 437 ALA A CA 1
ATOM 3502 C C . ALA A 1 437 ? -41.401 -33.006 29.573 1.00 66.88 437 ALA A C 1
ATOM 3504 O O . ALA A 1 437 ? -41.165 -33.736 28.618 1.00 66.88 437 ALA A O 1
ATOM 3505 N N . SER A 1 438 ? -42.559 -33.093 30.214 1.00 70.94 438 SER A N 1
ATOM 3506 C CA . SER A 1 438 ? -43.752 -33.795 29.738 1.00 70.94 438 SER A CA 1
ATOM 3507 C C . SER A 1 438 ? -44.921 -32.836 29.466 1.00 70.94 438 SER A C 1
ATOM 3509 O O . SER A 1 438 ? -45.947 -33.266 28.949 1.00 70.94 438 SER A O 1
ATOM 3511 N N . THR A 1 439 ? -44.775 -31.543 29.779 1.00 75.12 439 THR A N 1
ATOM 3512 C CA . THR A 1 439 ? -45.862 -30.545 29.785 1.00 75.12 439 THR A CA 1
ATOM 3513 C C . THR A 1 439 ? -45.738 -29.587 28.602 1.00 75.12 439 THR A C 1
ATOM 3515 O O . THR A 1 439 ? -45.466 -28.402 28.771 1.00 75.12 439 THR A O 1
ATOM 3518 N N . PHE A 1 440 ? -45.871 -30.105 27.385 1.00 79.25 440 PHE A N 1
ATOM 3519 C CA . PHE A 1 440 ? -45.748 -29.285 26.177 1.00 79.25 440 PHE A CA 1
ATOM 3520 C C . PHE A 1 440 ? -47.069 -28.638 25.803 1.00 79.25 440 PHE A C 1
ATOM 3522 O O . PHE A 1 440 ? -48.134 -29.224 25.993 1.00 79.25 440 PHE A O 1
ATOM 3529 N N . ILE A 1 441 ? -46.972 -27.436 25.249 1.00 84.06 441 ILE A N 1
ATOM 3530 C CA . ILE A 1 441 ? -48.100 -26.709 24.685 1.00 84.06 441 ILE A CA 1
ATOM 3531 C C . ILE A 1 441 ? -47.839 -26.563 23.190 1.00 84.06 441 ILE A C 1
ATOM 3533 O O . ILE A 1 441 ? -46.820 -25.996 22.787 1.00 84.06 441 ILE A O 1
ATOM 3537 N N . ASP A 1 442 ? -48.753 -27.080 22.373 1.00 82.81 442 ASP A N 1
ATOM 3538 C CA . ASP A 1 442 ? -48.752 -26.806 20.941 1.00 82.81 442 ASP A CA 1
ATOM 3539 C C . ASP A 1 442 ? -49.124 -25.337 20.723 1.00 82.81 442 ASP A C 1
ATOM 3541 O O . ASP A 1 442 ? -50.162 -24.858 21.192 1.00 82.81 442 ASP A O 1
ATOM 3545 N N . LEU A 1 443 ? -48.265 -24.604 20.020 1.00 82.81 443 LEU A N 1
ATOM 3546 C CA . LEU A 1 443 ? -48.610 -23.273 19.546 1.00 82.81 443 LEU A CA 1
ATOM 3547 C C . LEU A 1 443 ? -49.636 -23.390 18.406 1.00 82.81 443 LEU A C 1
ATOM 3549 O O . LEU A 1 443 ? -49.651 -24.400 17.692 1.00 82.81 443 LEU A O 1
ATOM 3553 N N . PRO A 1 444 ? -50.478 -22.358 18.196 1.00 85.69 444 PRO A N 1
ATOM 3554 C CA . PRO A 1 444 ? -51.359 -22.306 17.038 1.00 85.69 444 PRO A CA 1
ATOM 3555 C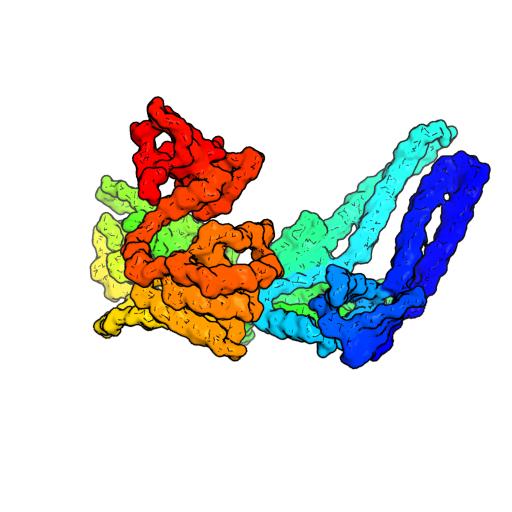 C . PRO A 1 444 ? -50.569 -22.566 15.759 1.00 85.69 444 PRO A C 1
ATOM 3557 O O . PRO A 1 444 ? -49.480 -22.020 15.578 1.00 85.69 444 PRO A O 1
ATOM 3560 N N . SER A 1 445 ? -51.113 -23.426 14.903 1.00 86.19 445 SER A N 1
ATOM 3561 C CA . SER A 1 445 ? -50.483 -23.764 13.629 1.00 86.19 445 SER A CA 1
ATOM 3562 C C . SER A 1 445 ? -50.598 -22.573 12.684 1.00 86.19 445 SER A C 1
ATOM 3564 O O . SER A 1 445 ? -51.656 -21.950 12.617 1.00 86.19 445 SER A O 1
ATOM 3566 N N . ILE A 1 446 ? -49.510 -22.240 11.997 1.00 82.75 446 ILE A N 1
ATOM 3567 C CA . ILE A 1 446 ? -49.404 -21.033 11.175 1.00 82.75 446 ILE A CA 1
ATOM 3568 C C . ILE A 1 446 ? -49.278 -21.465 9.712 1.00 82.75 446 ILE A C 1
ATOM 3570 O O . ILE A 1 446 ? -48.264 -22.072 9.360 1.00 82.75 446 ILE A O 1
ATOM 3574 N N . PRO A 1 447 ? -50.262 -21.179 8.847 1.00 84.94 447 PRO A N 1
ATOM 3575 C CA . PRO A 1 447 ? -50.075 -21.305 7.405 1.00 84.94 447 PRO A CA 1
ATOM 3576 C C . PRO A 1 447 ? -48.918 -20.408 6.937 1.00 84.94 447 PRO A C 1
ATOM 3578 O O . PRO A 1 447 ? -48.801 -19.267 7.385 1.00 84.94 447 PRO A O 1
ATOM 3581 N N . LEU A 1 448 ? -48.037 -20.916 6.071 1.00 76.69 448 LEU A N 1
ATOM 3582 C CA . LEU A 1 448 ? -46.821 -20.212 5.642 1.00 76.69 448 LEU A CA 1
ATOM 3583 C C . LEU A 1 448 ? -47.110 -18.874 4.949 1.00 76.69 448 LEU A C 1
ATOM 3585 O O . LEU A 1 448 ? -46.395 -17.900 5.159 1.00 76.69 448 LEU A O 1
ATOM 3589 N N . ASP A 1 449 ? -48.184 -18.815 4.169 1.00 78.00 449 ASP A N 1
ATOM 3590 C CA . ASP A 1 449 ? -48.699 -17.607 3.522 1.00 78.00 449 ASP A CA 1
ATOM 3591 C C . ASP A 1 449 ? -49.223 -16.554 4.513 1.00 78.00 449 ASP A C 1
ATOM 3593 O O . ASP A 1 449 ? -49.304 -15.378 4.169 1.00 78.00 449 ASP A O 1
ATOM 3597 N N . HIS A 1 450 ? -49.483 -16.955 5.758 1.00 78.81 450 HIS A N 1
ATOM 3598 C CA . HIS A 1 450 ? -49.912 -16.097 6.862 1.00 78.81 450 HIS A CA 1
ATOM 3599 C C . HIS A 1 450 ? -48.812 -15.850 7.908 1.00 78.81 450 HIS A C 1
ATOM 3601 O O . HIS A 1 450 ? -49.060 -15.248 8.953 1.00 78.81 450 HIS A O 1
ATOM 3607 N N . VAL A 1 451 ? -47.568 -16.278 7.664 1.00 71.94 451 VAL A N 1
ATOM 3608 C CA . VAL A 1 451 ? -46.460 -16.103 8.624 1.00 71.94 451 VAL A CA 1
ATOM 3609 C C . VAL A 1 451 ? -46.237 -14.637 8.999 1.00 71.94 451 VAL A C 1
ATOM 3611 O O . VAL A 1 451 ? -45.997 -14.341 10.171 1.00 71.94 451 VAL A O 1
ATOM 3614 N N . ALA A 1 452 ? -46.377 -13.720 8.040 1.00 68.94 452 ALA A N 1
ATOM 3615 C CA . ALA A 1 452 ? -46.244 -12.283 8.277 1.00 68.94 452 ALA A CA 1
ATOM 3616 C C . ALA A 1 452 ? -47.325 -11.718 9.220 1.00 68.94 452 ALA A C 1
ATOM 3618 O O . ALA A 1 452 ? -47.078 -10.717 9.888 1.00 68.94 452 ALA A O 1
ATOM 3619 N N . ASP A 1 453 ? -48.489 -12.371 9.307 1.00 76.31 453 ASP A N 1
ATOM 3620 C CA . ASP A 1 453 ? -49.597 -11.962 10.179 1.00 76.31 453 ASP A CA 1
ATOM 3621 C C . ASP A 1 453 ? -49.391 -12.436 11.629 1.00 76.31 453 ASP A C 1
ATOM 3623 O O . ASP A 1 453 ? -49.931 -11.857 12.573 1.00 76.31 453 ASP A O 1
ATOM 3627 N N . HIS A 1 454 ? -48.613 -13.508 11.815 1.00 66.44 454 HIS A N 1
ATOM 3628 C CA . HIS A 1 454 ? -48.464 -14.208 13.093 1.00 66.44 454 HIS A CA 1
ATOM 3629 C C . HIS A 1 454 ? -47.118 -13.984 13.793 1.00 66.44 454 HIS A C 1
ATOM 3631 O O . HIS A 1 454 ? -46.986 -14.320 14.976 1.00 66.44 454 HIS A O 1
ATOM 3637 N N . LEU A 1 455 ? -46.125 -13.441 13.089 1.00 74.06 455 LEU A N 1
ATOM 3638 C CA . LEU A 1 455 ? -44.783 -13.176 13.600 1.00 74.06 455 LEU A CA 1
ATOM 3639 C C . LEU A 1 455 ? -44.458 -11.679 13.514 1.00 74.06 455 LEU A C 1
ATOM 3641 O O . LEU A 1 455 ? -44.943 -10.963 12.643 1.00 74.06 455 LEU A O 1
ATOM 3645 N N . GLN A 1 456 ? -43.616 -11.193 14.423 1.00 72.00 456 GLN A N 1
ATOM 3646 C CA . GLN A 1 456 ? -43.170 -9.804 14.415 1.00 72.00 456 GLN A CA 1
ATOM 3647 C C . GLN A 1 456 ? -42.075 -9.605 13.354 1.00 72.00 456 GLN A C 1
ATOM 3649 O O . GLN A 1 456 ? -41.194 -10.462 13.220 1.00 72.00 456 GLN A O 1
ATOM 3654 N N . PRO A 1 457 ? -42.068 -8.481 12.614 1.00 64.12 457 PRO A N 1
ATOM 3655 C CA . PRO A 1 457 ? -40.957 -8.147 11.730 1.00 64.12 457 PRO A CA 1
ATOM 3656 C C . PRO A 1 457 ? -39.661 -8.071 12.545 1.00 64.12 457 PRO A C 1
ATOM 3658 O O . PRO A 1 457 ? -39.615 -7.389 13.569 1.00 64.12 457 PRO A O 1
ATOM 3661 N N . GLY A 1 458 ? -38.613 -8.778 12.123 1.00 53.03 458 GLY A N 1
ATOM 3662 C CA . GLY A 1 458 ? -37.281 -8.590 12.699 1.00 53.03 458 GLY A CA 1
ATOM 3663 C C . GLY A 1 458 ? -36.748 -7.192 12.382 1.00 53.03 458 GLY A C 1
ATOM 3664 O O . GLY A 1 458 ? -37.098 -6.613 11.354 1.00 53.03 458 GLY A O 1
ATOM 3665 N N . THR A 1 459 ? -35.870 -6.647 13.225 1.00 41.59 459 THR A N 1
ATOM 3666 C CA . THR A 1 459 ? -35.149 -5.382 12.974 1.00 41.59 459 THR A CA 1
ATOM 3667 C C . THR A 1 459 ? -34.053 -5.547 11.910 1.00 41.59 459 THR A C 1
ATOM 3669 O O . THR A 1 459 ? -32.913 -5.128 12.100 1.00 41.59 459 THR A O 1
ATOM 3672 N N . GLY A 1 460 ? -34.380 -6.197 10.794 1.00 40.09 460 GLY A N 1
ATOM 3673 C CA . GLY A 1 460 ? -33.566 -6.182 9.588 1.00 40.09 460 GLY A CA 1
ATOM 3674 C C . GLY A 1 460 ? -33.657 -4.813 8.920 1.00 40.09 460 GLY A C 1
ATOM 3675 O O . GLY A 1 460 ? -34.670 -4.121 9.041 1.00 40.09 460 GLY A O 1
ATOM 3676 N N . ILE A 1 461 ? -32.577 -4.419 8.245 1.00 33.69 461 ILE A N 1
ATOM 3677 C CA . ILE A 1 461 ? -32.469 -3.193 7.447 1.00 33.69 461 ILE A CA 1
ATOM 3678 C C . ILE A 1 461 ? -33.761 -3.024 6.643 1.00 33.69 461 ILE A C 1
ATOM 3680 O O . ILE A 1 461 ? -34.108 -3.887 5.839 1.00 33.69 461 ILE A O 1
ATOM 3684 N N . ALA A 1 462 ? -34.500 -1.944 6.905 1.00 32.19 462 ALA A N 1
ATOM 3685 C CA . ALA A 1 462 ? -35.742 -1.668 6.200 1.00 32.19 462 ALA A CA 1
ATOM 3686 C C . ALA A 1 462 ? -35.489 -1.726 4.681 1.00 32.19 462 ALA A C 1
ATOM 3688 O O . ALA A 1 462 ? -34.484 -1.165 4.227 1.00 32.19 462 ALA A O 1
ATOM 3689 N N . PRO A 1 463 ? -36.373 -2.355 3.882 1.00 35.19 463 PRO A N 1
ATOM 3690 C CA . PRO A 1 463 ? -36.273 -2.240 2.437 1.00 35.19 463 PRO A CA 1
ATOM 3691 C C . PRO A 1 463 ? -36.272 -0.745 2.093 1.00 35.19 463 PRO A C 1
ATOM 3693 O O . PRO A 1 463 ? -37.035 0.015 2.707 1.00 35.19 463 PRO A O 1
ATOM 3696 N N . PRO A 1 464 ? -35.401 -0.291 1.172 1.00 32.69 464 PRO A N 1
ATOM 3697 C CA . PRO A 1 464 ? -35.297 1.119 0.850 1.00 32.69 464 PRO A CA 1
ATOM 3698 C C . PRO A 1 464 ? -36.688 1.638 0.497 1.00 32.69 464 PRO A C 1
ATOM 3700 O O . PRO A 1 464 ? -37.389 1.066 -0.339 1.00 32.69 464 PRO A O 1
ATOM 3703 N N . THR A 1 465 ? -37.091 2.711 1.176 1.00 32.09 465 THR A N 1
ATOM 3704 C CA . THR A 1 465 ? -38.319 3.464 0.917 1.00 32.09 465 THR A CA 1
ATOM 3705 C C . THR A 1 465 ? -38.497 3.604 -0.596 1.00 32.09 465 THR A C 1
ATOM 3707 O O . THR A 1 465 ? -37.502 3.913 -1.263 1.00 32.09 465 THR A O 1
ATOM 3710 N N . PRO A 1 466 ? -39.702 3.393 -1.168 1.00 35.59 466 PRO A N 1
ATOM 3711 C CA . PRO A 1 466 ? -39.906 3.483 -2.610 1.00 35.59 466 PRO A CA 1
ATOM 3712 C C . PRO A 1 466 ? -39.324 4.803 -3.111 1.00 35.59 466 PRO A C 1
ATOM 3714 O O . PRO A 1 466 ? -39.777 5.888 -2.734 1.00 35.59 466 PRO A O 1
ATOM 3717 N N . ARG A 1 467 ? -38.236 4.691 -3.885 1.00 36.22 467 ARG A N 1
ATOM 3718 C CA . ARG A 1 467 ? -37.481 5.830 -4.397 1.00 36.22 467 ARG A CA 1
ATOM 3719 C C . ARG A 1 467 ? -38.461 6.730 -5.140 1.00 36.22 467 ARG A C 1
ATOM 3721 O O . ARG A 1 467 ? -39.038 6.334 -6.151 1.00 36.22 467 ARG A O 1
ATOM 3728 N N . LYS A 1 468 ? -38.586 7.973 -4.661 1.00 36.50 468 LYS A N 1
ATOM 3729 C CA . LYS A 1 468 ? -38.894 9.123 -5.521 1.00 36.50 468 LYS A CA 1
ATOM 3730 C C . LYS A 1 468 ? -38.098 8.933 -6.813 1.00 36.50 468 LYS A C 1
ATOM 3732 O O . LYS A 1 468 ? -36.923 8.572 -6.718 1.00 36.50 468 LYS A O 1
ATOM 3737 N N . ALA A 1 469 ? -38.755 9.118 -7.962 1.00 36.28 469 ALA A N 1
ATOM 3738 C CA . ALA A 1 469 ? -38.174 8.933 -9.291 1.00 36.28 469 ALA A CA 1
ATOM 3739 C C . ALA A 1 469 ? -36.685 9.326 -9.295 1.00 36.28 469 ALA A C 1
ATOM 3741 O O . ALA A 1 469 ? -36.375 10.399 -8.757 1.00 36.28 469 ALA A O 1
ATOM 3742 N N . PRO A 1 470 ? -35.782 8.457 -9.801 1.00 38.00 470 PRO A N 1
ATOM 3743 C CA . PRO A 1 470 ? -34.352 8.687 -9.693 1.00 38.00 470 PRO A CA 1
ATOM 3744 C C . PRO A 1 470 ? -34.048 10.111 -10.156 1.00 38.00 470 PRO A C 1
ATOM 3746 O O . PRO A 1 470 ? -34.598 10.527 -11.185 1.00 38.00 470 PRO A O 1
ATOM 3749 N N . PRO A 1 471 ? -33.227 10.880 -9.413 1.00 50.91 471 PRO A N 1
ATOM 3750 C CA . PRO A 1 471 ? -32.730 12.131 -9.954 1.00 50.91 471 PRO A CA 1
ATOM 3751 C C . PRO A 1 471 ? -32.112 11.835 -11.331 1.00 50.91 471 PRO A C 1
ATOM 3753 O O . PRO A 1 471 ? -31.626 10.716 -11.547 1.00 50.91 471 PRO A O 1
ATOM 3756 N N . PRO A 1 472 ? -32.182 12.788 -12.278 1.00 43.03 472 PRO A N 1
ATOM 3757 C CA . PRO A 1 472 ? -31.598 12.611 -13.604 1.00 43.03 472 PRO A CA 1
ATOM 3758 C C . PRO A 1 472 ? -30.165 12.068 -13.475 1.00 43.03 472 PRO A C 1
ATOM 3760 O O . PRO A 1 472 ? -29.510 12.357 -12.469 1.00 43.03 472 PRO A O 1
ATOM 3763 N N . PRO A 1 473 ? -29.694 11.253 -14.439 1.00 50.88 473 PRO A N 1
ATOM 3764 C CA . PRO A 1 473 ? -28.407 10.573 -14.338 1.00 50.88 473 PRO A CA 1
ATOM 3765 C C . PRO A 1 473 ? -27.327 11.566 -13.907 1.00 50.88 473 PRO A C 1
ATOM 3767 O O . PRO A 1 473 ? -27.144 12.595 -14.559 1.00 50.88 473 PRO A O 1
ATOM 3770 N N . ALA A 1 474 ? -26.671 11.269 -12.779 1.00 76.50 474 ALA A N 1
ATOM 3771 C CA . ALA A 1 474 ? -25.596 12.082 -12.225 1.00 76.50 474 ALA A CA 1
ATOM 3772 C C . ALA A 1 474 ? -24.592 12.379 -13.343 1.00 76.50 474 ALA A C 1
ATOM 3774 O O . ALA A 1 474 ? -24.108 11.453 -14.006 1.00 76.50 474 ALA A O 1
ATOM 3775 N N . THR A 1 475 ? -24.325 13.660 -13.603 1.00 90.25 475 THR A N 1
ATOM 3776 C CA . THR A 1 475 ? -23.398 14.044 -14.669 1.00 90.25 475 THR A CA 1
ATOM 3777 C C . THR A 1 475 ? -22.022 13.409 -14.403 1.00 90.25 475 THR A C 1
ATOM 3779 O O . THR A 1 475 ? -21.716 13.053 -13.260 1.00 90.25 475 THR A O 1
ATOM 3782 N N . PRO A 1 476 ? -21.146 13.235 -15.410 1.00 89.88 476 PRO A N 1
ATOM 3783 C CA . PRO A 1 476 ? -19.789 12.740 -15.165 1.00 89.88 476 PRO A CA 1
ATOM 3784 C C . PRO A 1 476 ? -19.052 13.528 -14.069 1.00 89.88 476 PRO A C 1
ATOM 3786 O O . PRO A 1 476 ? -18.358 12.931 -13.251 1.00 89.88 476 PRO A O 1
ATOM 3789 N N . ALA A 1 477 ? -19.283 14.843 -13.989 1.00 91.50 477 ALA A N 1
ATOM 3790 C CA . ALA A 1 477 ? -18.748 15.693 -12.931 1.00 91.50 477 ALA A CA 1
ATOM 3791 C C . ALA A 1 477 ? -19.312 15.350 -11.540 1.00 91.50 477 ALA A C 1
ATOM 3793 O O . ALA A 1 477 ? -18.546 15.286 -10.583 1.00 91.50 477 ALA A O 1
ATOM 3794 N N . ASP A 1 478 ? -20.613 15.070 -11.421 1.00 91.50 478 ASP A N 1
ATOM 3795 C CA . ASP A 1 478 ? -21.226 14.670 -10.145 1.00 91.50 478 ASP A CA 1
ATOM 3796 C C . ASP A 1 478 ? -20.667 13.333 -9.643 1.00 91.50 478 ASP A C 1
ATOM 3798 O O . ASP A 1 478 ? -20.413 13.178 -8.450 1.00 91.50 478 ASP A O 1
ATOM 3802 N N . ARG A 1 479 ? -20.415 12.380 -10.554 1.00 93.00 479 ARG A N 1
ATOM 3803 C CA . ARG A 1 479 ? -19.795 11.085 -10.217 1.00 93.00 479 ARG A CA 1
ATOM 3804 C C . ARG A 1 479 ? -18.363 11.254 -9.706 1.00 93.00 479 ARG A C 1
ATOM 3806 O O . ARG A 1 479 ? -18.013 10.662 -8.689 1.00 93.00 479 ARG A O 1
ATOM 3813 N N . VAL A 1 480 ? -17.562 12.089 -10.374 1.00 95.00 480 VAL A N 1
ATOM 3814 C CA . VAL A 1 480 ? -16.200 12.425 -9.923 1.00 95.00 480 VAL A CA 1
ATOM 3815 C C . VAL A 1 480 ? -16.240 13.103 -8.555 1.00 95.00 480 VAL A C 1
ATOM 3817 O O . VAL A 1 480 ? -15.534 12.680 -7.646 1.00 95.00 480 VAL A O 1
ATOM 3820 N N . ASN A 1 481 ? -17.095 14.112 -8.375 1.00 93.69 481 ASN A N 1
ATOM 3821 C CA . ASN A 1 481 ? -17.206 14.831 -7.107 1.00 93.69 481 ASN A CA 1
ATOM 3822 C C . ASN A 1 481 ? -17.631 13.912 -5.956 1.00 93.69 481 ASN A C 1
ATOM 3824 O O . ASN A 1 481 ? -17.036 13.995 -4.887 1.00 93.69 481 ASN A O 1
ATOM 3828 N N . ALA A 1 482 ? -18.577 12.995 -6.182 1.00 91.88 482 ALA A N 1
ATOM 3829 C CA . ALA A 1 482 ? -18.999 12.026 -5.172 1.00 91.88 482 ALA A CA 1
ATOM 3830 C C . ALA A 1 482 ? -17.856 11.088 -4.738 1.00 91.88 482 ALA A C 1
ATOM 3832 O O . ALA A 1 482 ? -17.707 10.806 -3.549 1.00 91.88 482 ALA A O 1
ATOM 3833 N N . LEU A 1 483 ? -17.018 10.634 -5.676 1.00 94.12 483 LEU A N 1
ATOM 3834 C CA . LEU A 1 483 ? -15.843 9.817 -5.352 1.00 94.12 483 LEU A CA 1
ATOM 3835 C C . LEU A 1 483 ? -14.749 10.626 -4.648 1.00 94.12 483 LEU A C 1
ATOM 3837 O O . LEU A 1 483 ? -14.105 10.107 -3.744 1.00 94.12 483 LEU A O 1
ATOM 3841 N N . LEU A 1 484 ? -14.570 11.902 -4.998 1.00 94.19 484 LEU A N 1
ATOM 3842 C CA . LEU A 1 484 ? -13.644 12.791 -4.290 1.00 94.19 484 LEU A CA 1
ATOM 3843 C C . LEU A 1 484 ? -14.141 13.151 -2.882 1.00 94.19 484 LEU A C 1
ATOM 3845 O O . LEU A 1 484 ? -13.336 13.262 -1.962 1.00 94.19 484 LEU A O 1
ATOM 3849 N N . ASP A 1 485 ? -15.452 13.293 -2.683 1.00 93.06 485 ASP A N 1
ATOM 3850 C CA . ASP A 1 485 ? -16.067 13.418 -1.357 1.00 93.06 485 ASP A CA 1
ATOM 3851 C C . ASP A 1 485 ? -15.847 12.161 -0.522 1.00 93.06 485 ASP A C 1
ATOM 3853 O O . ASP A 1 485 ? -15.476 12.254 0.650 1.00 93.06 485 ASP A O 1
ATOM 3857 N N . HIS A 1 486 ? -16.004 10.985 -1.132 1.00 91.31 486 HIS A N 1
ATOM 3858 C CA . HIS A 1 486 ? -15.689 9.729 -0.472 1.00 91.31 486 HIS A CA 1
ATOM 3859 C C . HIS A 1 486 ? -14.200 9.643 -0.107 1.00 91.31 486 HIS A C 1
ATOM 3861 O O . HIS A 1 486 ? -13.881 9.399 1.055 1.00 91.31 486 HIS A O 1
ATOM 3867 N N . ALA A 1 487 ? -13.296 9.946 -1.040 1.00 91.94 487 ALA A N 1
ATOM 3868 C CA . ALA A 1 487 ? -11.857 9.971 -0.796 1.00 91.94 487 ALA A CA 1
ATOM 3869 C C . ALA A 1 487 ? -11.483 10.933 0.349 1.00 91.94 487 ALA A C 1
ATOM 3871 O O . ALA A 1 487 ? -10.721 10.565 1.240 1.00 91.94 487 ALA A O 1
ATOM 3872 N N . ARG A 1 488 ? -12.100 12.124 0.404 1.00 91.75 488 ARG A N 1
ATOM 3873 C CA . ARG A 1 488 ? -11.966 13.063 1.536 1.00 91.75 488 ARG A CA 1
ATOM 3874 C C . ARG A 1 488 ? -12.461 12.468 2.853 1.00 91.75 488 ARG A C 1
ATOM 3876 O O . ARG A 1 488 ? -11.820 12.650 3.883 1.00 91.75 488 ARG A O 1
ATOM 3883 N N . SER A 1 489 ? -13.597 11.768 2.831 1.00 91.69 489 SER A N 1
ATOM 3884 C CA . SER A 1 489 ? -14.200 11.174 4.033 1.00 91.69 489 SER A CA 1
ATOM 3885 C C . SER A 1 489 ? -13.345 10.072 4.665 1.00 91.69 489 SER A C 1
ATOM 3887 O O . SER A 1 489 ? -13.480 9.816 5.860 1.00 91.69 489 SER A O 1
ATOM 3889 N N . LEU A 1 490 ? -12.450 9.447 3.890 1.00 88.44 490 LEU A N 1
ATOM 3890 C CA . LEU A 1 490 ? -11.528 8.430 4.393 1.00 88.44 490 LEU A CA 1
ATOM 3891 C C . LEU A 1 490 ? -10.426 9.021 5.282 1.00 88.44 490 LEU A C 1
ATOM 3893 O O . LEU A 1 490 ? -9.913 8.314 6.150 1.00 88.44 490 LEU A O 1
ATOM 3897 N N . GLY A 1 491 ? -10.069 10.299 5.099 1.00 89.06 491 GLY A N 1
ATOM 3898 C CA . GLY A 1 491 ? -9.017 10.966 5.869 1.00 89.06 491 GLY A CA 1
ATOM 3899 C C . GLY A 1 491 ? -7.707 10.175 5.845 1.00 89.06 491 GLY A C 1
ATOM 3900 O O . GLY A 1 491 ? -7.158 9.897 4.782 1.00 89.06 491 GLY A O 1
ATOM 3901 N N . ASP A 1 492 ? -7.236 9.754 7.019 1.00 84.12 492 ASP A N 1
ATOM 3902 C CA . ASP A 1 492 ? -5.992 8.987 7.171 1.00 84.12 492 ASP A CA 1
ATOM 3903 C C . ASP A 1 492 ? -6.038 7.582 6.540 1.00 84.12 492 ASP A C 1
ATOM 3905 O O . ASP A 1 492 ? -4.985 6.984 6.336 1.00 84.12 492 ASP A O 1
ATOM 3909 N N . ARG A 1 493 ? -7.228 7.060 6.200 1.00 87.81 493 ARG A N 1
ATOM 3910 C CA . ARG A 1 493 ? -7.390 5.780 5.483 1.00 87.81 493 ARG A CA 1
ATOM 3911 C C . ARG A 1 493 ? -7.241 5.907 3.968 1.00 87.81 493 ARG A C 1
ATOM 3913 O O . ARG A 1 493 ? -7.170 4.893 3.281 1.00 87.81 493 ARG A O 1
ATOM 3920 N N . LEU A 1 494 ? -7.196 7.126 3.427 1.00 88.19 494 LEU A N 1
ATOM 3921 C CA . LEU A 1 494 ? -7.085 7.343 1.983 1.00 88.19 494 LEU A CA 1
ATOM 3922 C C . LEU A 1 494 ? -5.885 6.609 1.344 1.00 88.19 494 LEU A C 1
ATOM 3924 O O . LEU A 1 494 ? -6.091 6.017 0.289 1.00 88.19 494 LEU A O 1
ATOM 3928 N N . PRO A 1 495 ? -4.675 6.562 1.945 1.00 87.06 495 PRO A N 1
ATOM 3929 C CA . PRO A 1 495 ? -3.557 5.804 1.379 1.00 87.06 495 PRO A CA 1
ATOM 3930 C C . PRO A 1 495 ? -3.819 4.296 1.247 1.00 87.06 495 PRO A C 1
ATOM 3932 O O . PRO A 1 495 ? -3.303 3.677 0.323 1.00 87.06 495 PRO A O 1
ATOM 3935 N N . GLU A 1 496 ? -4.619 3.705 2.141 1.00 84.38 496 GLU A N 1
ATOM 3936 C CA . GLU A 1 496 ? -4.962 2.271 2.114 1.00 84.38 496 GLU A CA 1
ATOM 3937 C C . GLU A 1 496 ? -5.971 1.950 1.004 1.00 84.38 496 GLU A C 1
ATOM 3939 O O . GLU A 1 496 ? -5.915 0.887 0.395 1.00 84.38 496 GLU A O 1
ATOM 3944 N N . GLU A 1 497 ? -6.871 2.890 0.713 1.00 89.12 497 GLU A N 1
ATOM 3945 C CA . GLU A 1 497 ? -7.918 2.757 -0.309 1.00 89.12 497 GLU A CA 1
ATOM 3946 C C . GLU A 1 497 ? -7.509 3.375 -1.659 1.00 89.12 497 GLU A C 1
ATOM 3948 O O . GLU A 1 497 ? -8.310 3.422 -2.596 1.00 89.12 497 GLU A O 1
ATOM 3953 N N . MET A 1 498 ? -6.278 3.890 -1.770 1.00 90.94 498 MET A N 1
ATOM 3954 C CA . MET A 1 498 ? -5.847 4.691 -2.916 1.00 90.94 498 MET A CA 1
ATOM 3955 C C . MET A 1 498 ? -5.888 3.893 -4.220 1.00 90.94 498 MET A C 1
ATOM 3957 O O . MET A 1 498 ? -6.334 4.425 -5.234 1.00 90.94 498 MET A O 1
ATOM 3961 N N . GLU A 1 499 ? -5.486 2.619 -4.194 1.00 86.81 499 GLU A N 1
ATOM 3962 C CA . GLU A 1 499 ? -5.555 1.736 -5.366 1.00 86.81 499 GLU A CA 1
ATOM 3963 C C . GLU A 1 499 ? -7.006 1.494 -5.802 1.00 86.81 499 GLU A C 1
ATOM 3965 O O . GLU A 1 499 ? -7.342 1.718 -6.964 1.00 86.81 499 GLU A O 1
ATOM 3970 N N . THR A 1 500 ? -7.894 1.145 -4.864 1.00 88.25 500 THR A N 1
ATOM 3971 C CA . THR A 1 500 ? -9.325 0.931 -5.136 1.00 88.25 500 THR A CA 1
ATOM 3972 C C . THR A 1 500 ? -9.978 2.178 -5.733 1.00 88.25 500 THR A C 1
ATOM 3974 O O . THR A 1 500 ? -10.727 2.100 -6.711 1.00 88.25 500 THR A O 1
ATOM 3977 N N . LEU A 1 501 ? -9.694 3.352 -5.163 1.00 92.38 501 LEU A N 1
ATOM 3978 C CA . LEU A 1 501 ? -10.229 4.624 -5.642 1.00 92.38 501 LEU A CA 1
ATOM 3979 C C . LEU A 1 501 ? -9.657 5.016 -7.001 1.00 92.38 501 LEU A C 1
ATOM 3981 O O . LEU A 1 501 ? -10.406 5.509 -7.843 1.00 92.38 501 LEU A O 1
ATOM 3985 N N . ARG A 1 502 ? -8.360 4.792 -7.228 1.00 95.19 502 ARG A N 1
ATOM 3986 C CA . ARG A 1 502 ? -7.710 5.044 -8.517 1.00 95.19 502 ARG A CA 1
ATOM 3987 C C . ARG A 1 502 ? -8.380 4.226 -9.612 1.00 95.19 502 ARG A C 1
ATOM 3989 O O . ARG A 1 502 ? -8.781 4.793 -10.626 1.00 95.19 502 ARG A O 1
ATOM 3996 N N . ASP A 1 503 ? -8.553 2.930 -9.379 1.00 88.94 503 ASP A N 1
ATOM 3997 C CA . ASP A 1 503 ? -9.170 2.019 -10.339 1.00 88.94 503 ASP A CA 1
ATOM 3998 C C . ASP A 1 503 ? -10.637 2.423 -10.596 1.00 88.94 503 ASP A C 1
ATOM 4000 O O . ASP A 1 503 ? -11.054 2.580 -11.743 1.00 88.94 503 ASP A O 1
ATOM 4004 N N . THR A 1 504 ? -11.388 2.753 -9.537 1.00 91.12 504 THR A N 1
ATOM 4005 C CA . THR A 1 504 ? -12.784 3.219 -9.649 1.00 91.12 504 THR A CA 1
ATOM 4006 C C . THR A 1 504 ? -12.911 4.530 -10.438 1.00 91.12 504 THR A C 1
ATOM 4008 O O . THR A 1 504 ? -13.841 4.693 -11.229 1.00 91.12 504 THR A O 1
ATOM 4011 N N . LEU A 1 505 ? -11.997 5.485 -10.231 1.00 93.00 505 LEU A N 1
ATOM 4012 C CA . LEU A 1 505 ? -11.968 6.751 -10.971 1.00 93.00 505 LEU A CA 1
ATOM 4013 C C . LEU A 1 505 ? -11.583 6.535 -12.442 1.00 93.00 505 LEU A C 1
ATOM 4015 O O . LEU A 1 505 ? -12.160 7.188 -13.314 1.00 93.00 505 LEU A O 1
ATOM 4019 N N . GLY A 1 506 ? -10.653 5.615 -12.721 1.00 90.12 506 GLY A N 1
ATOM 4020 C CA . GLY A 1 506 ? -10.276 5.212 -14.080 1.00 90.12 506 GLY A CA 1
ATOM 4021 C C . GLY A 1 506 ? -11.427 4.559 -14.854 1.00 90.12 506 GLY A C 1
ATOM 4022 O O . GLY A 1 506 ? -11.595 4.816 -16.048 1.00 90.12 506 GLY A O 1
ATOM 4023 N N . ASP A 1 507 ? -12.285 3.808 -14.160 1.00 89.69 507 ASP A N 1
ATOM 4024 C CA . ASP A 1 507 ? -13.427 3.089 -14.739 1.00 89.69 507 ASP A CA 1
ATOM 4025 C C . ASP A 1 507 ? -14.656 3.975 -15.043 1.00 89.69 507 ASP A C 1
ATOM 4027 O O . ASP A 1 507 ? -15.633 3.513 -15.639 1.00 89.69 507 ASP A O 1
ATOM 4031 N N . LEU A 1 508 ? -14.638 5.272 -14.700 1.00 90.06 508 LEU A N 1
ATOM 4032 C CA . LEU A 1 508 ? -15.763 6.190 -14.967 1.00 90.06 508 LEU A CA 1
ATOM 4033 C C . LEU A 1 508 ? -16.030 6.455 -16.462 1.00 90.06 508 LEU A C 1
ATOM 4035 O O . LEU A 1 508 ? -17.086 7.009 -16.810 1.00 90.06 508 LEU A O 1
ATOM 4039 N N . GLY A 1 509 ? -15.093 6.061 -17.328 1.00 89.56 509 GLY A N 1
ATOM 4040 C CA . GLY A 1 509 ? -15.141 6.241 -18.775 1.00 89.56 509 GLY A CA 1
ATOM 4041 C C . GLY A 1 509 ? -14.634 7.614 -19.244 1.00 89.56 509 GLY A C 1
ATOM 4042 O O . GLY A 1 509 ? -14.442 8.531 -18.439 1.00 89.56 509 GLY A O 1
ATOM 4043 N N . PRO A 1 510 ? -14.428 7.789 -20.563 1.00 93.38 510 PRO A N 1
ATOM 4044 C CA . PRO A 1 510 ? -13.753 8.961 -21.126 1.00 93.38 510 PRO A CA 1
ATOM 4045 C C . PRO A 1 510 ? -14.454 10.296 -20.825 1.00 93.38 510 PRO A C 1
ATOM 4047 O O . PRO A 1 510 ? -13.779 11.309 -20.644 1.00 93.38 510 PRO A O 1
ATOM 4050 N N . ASP A 1 511 ? -15.783 10.301 -20.689 1.00 94.25 511 ASP A N 1
ATOM 4051 C CA . ASP A 1 511 ? -16.574 11.508 -20.410 1.00 94.25 511 ASP A CA 1
ATOM 4052 C C . ASP A 1 511 ? -16.303 12.122 -19.022 1.00 94.25 511 ASP A C 1
ATOM 4054 O O . ASP A 1 511 ? -16.632 13.285 -18.782 1.00 94.25 511 ASP A O 1
ATOM 4058 N N . ALA A 1 512 ? -15.712 11.365 -18.090 1.00 95.38 512 ALA A N 1
ATOM 4059 C CA . ALA A 1 512 ? -15.377 11.841 -16.746 1.00 95.38 512 ALA A CA 1
ATOM 4060 C C . ALA A 1 512 ? -13.996 12.518 -16.661 1.00 95.38 512 ALA A C 1
ATOM 4062 O O . ALA A 1 512 ? -13.762 13.332 -15.765 1.00 95.38 512 ALA A O 1
ATOM 4063 N N . PHE A 1 513 ? -13.091 12.248 -17.607 1.00 96.75 513 PHE A N 1
ATOM 4064 C CA . PHE A 1 513 ? -11.719 12.769 -17.595 1.00 96.75 513 PHE A CA 1
ATOM 4065 C C . PHE A 1 513 ? -11.602 14.297 -17.651 1.00 96.75 513 PHE A C 1
ATOM 4067 O O . PHE A 1 513 ? -10.733 14.834 -16.961 1.00 96.75 513 PHE A O 1
ATOM 4074 N N . PRO A 1 514 ? -12.472 15.041 -18.364 1.00 97.25 514 PRO A N 1
ATOM 4075 C CA . PRO A 1 514 ? -12.497 16.496 -18.252 1.00 97.25 514 PRO A CA 1
ATOM 4076 C C . PRO A 1 514 ? -12.730 16.984 -16.813 1.00 97.25 514 PRO A C 1
ATOM 4078 O O . PRO A 1 514 ? -12.088 17.942 -16.382 1.00 97.25 514 PRO A O 1
ATOM 4081 N N . ALA A 1 515 ? -13.605 16.316 -16.052 1.00 97.06 515 ALA A N 1
ATOM 4082 C CA . ALA A 1 515 ? -13.878 16.662 -14.659 1.00 97.06 515 ALA A CA 1
ATOM 4083 C C . ALA A 1 515 ? -12.728 16.247 -13.725 1.00 97.06 515 ALA A C 1
ATOM 4085 O O . ALA A 1 515 ? -12.336 17.039 -12.870 1.00 97.06 515 ALA A O 1
ATOM 4086 N N . LEU A 1 516 ? -12.132 15.063 -13.932 1.00 97.38 516 LEU A N 1
ATOM 4087 C CA . LEU A 1 516 ? -10.928 14.619 -13.210 1.00 97.38 516 LEU A CA 1
ATOM 4088 C C . LEU A 1 516 ? -9.763 15.597 -13.405 1.00 97.38 516 LEU A C 1
ATOM 4090 O O . LEU A 1 516 ? -9.113 16.009 -12.446 1.00 97.38 516 LEU A O 1
ATOM 4094 N N . HIS A 1 517 ? -9.532 16.026 -14.647 1.00 97.94 517 HIS A N 1
ATOM 4095 C CA . HIS A 1 517 ? -8.483 16.984 -14.987 1.00 97.94 517 HIS A CA 1
ATOM 4096 C C . HIS A 1 517 ? -8.747 18.365 -14.379 1.00 97.94 517 HIS A C 1
ATOM 4098 O O . HIS A 1 517 ? -7.842 18.965 -13.796 1.00 97.94 517 HIS A O 1
ATOM 4104 N N . ALA A 1 518 ? -9.989 18.853 -14.441 1.00 96.81 518 ALA A N 1
ATOM 4105 C CA . ALA A 1 518 ? -10.374 20.105 -13.794 1.00 96.81 518 ALA A CA 1
ATOM 4106 C C . ALA A 1 518 ? -10.162 20.056 -12.269 1.00 96.81 518 ALA A C 1
ATOM 4108 O O . ALA A 1 518 ? -9.620 21.006 -11.698 1.00 96.81 518 ALA A O 1
ATOM 4109 N N . ALA A 1 519 ? -10.522 18.942 -11.623 1.00 95.50 519 ALA A N 1
ATOM 4110 C CA . ALA A 1 519 ? -10.270 18.725 -10.203 1.00 95.50 519 ALA A CA 1
ATOM 4111 C C . ALA A 1 519 ? -8.763 18.729 -9.899 1.00 95.50 519 ALA A C 1
ATOM 4113 O O . ALA A 1 519 ? -8.326 19.470 -9.021 1.00 95.50 519 ALA A O 1
ATOM 4114 N N . ALA A 1 520 ? -7.948 18.000 -10.668 1.00 96.06 520 ALA A N 1
ATOM 4115 C CA . ALA A 1 520 ? -6.497 17.962 -10.477 1.00 96.06 520 ALA A CA 1
ATOM 4116 C C . ALA A 1 520 ? -5.871 19.367 -10.555 1.00 96.06 520 ALA A C 1
ATOM 4118 O O . ALA A 1 520 ? -5.074 19.755 -9.699 1.00 96.06 520 ALA A O 1
ATOM 4119 N N . ARG A 1 521 ? -6.297 20.191 -11.523 1.00 95.75 521 ARG A N 1
ATOM 4120 C CA . ARG A 1 521 ? -5.852 21.591 -11.627 1.00 95.75 521 ARG A CA 1
ATOM 4121 C C . ARG A 1 521 ? -6.247 22.417 -10.403 1.00 95.75 521 ARG A C 1
ATOM 4123 O O . ARG A 1 521 ? -5.405 23.153 -9.881 1.00 95.75 521 ARG A O 1
ATOM 4130 N N . LEU A 1 522 ? -7.479 22.272 -9.914 1.00 92.75 522 LEU A N 1
ATOM 4131 C CA . LEU A 1 522 ? -7.940 22.954 -8.702 1.00 92.75 522 LEU A CA 1
ATOM 4132 C C . LEU A 1 522 ? -7.056 22.594 -7.497 1.00 92.75 522 LEU A C 1
ATOM 4134 O O . LEU A 1 522 ? -6.509 23.489 -6.853 1.00 92.75 522 LEU A O 1
ATOM 4138 N N . TYR A 1 523 ? -6.836 21.301 -7.256 1.00 91.25 523 TYR A N 1
ATOM 4139 C CA . TYR A 1 523 ? -5.990 20.820 -6.161 1.00 91.25 523 TYR A CA 1
ATOM 4140 C C . TYR A 1 523 ? -4.520 21.240 -6.303 1.00 91.25 523 TYR A C 1
ATOM 4142 O O . TYR A 1 523 ? -3.882 21.566 -5.307 1.00 91.25 523 TYR A O 1
ATOM 4150 N N . SER A 1 524 ? -3.989 21.333 -7.527 1.00 90.81 524 SER A N 1
ATOM 4151 C CA . SER A 1 524 ? -2.605 21.776 -7.760 1.00 90.81 524 SER A CA 1
ATOM 4152 C C . SER A 1 524 ? -2.350 23.256 -7.447 1.00 90.81 524 SER A C 1
ATOM 4154 O O . SER A 1 524 ? -1.221 23.649 -7.153 1.00 90.81 524 SER A O 1
ATOM 4156 N N . THR A 1 525 ? -3.391 24.093 -7.507 1.00 84.81 525 THR A N 1
ATOM 4157 C CA . THR A 1 525 ? -3.288 25.548 -7.281 1.00 84.81 525 THR A CA 1
ATOM 4158 C C . THR A 1 525 ? -3.674 25.969 -5.868 1.00 84.81 525 THR A C 1
ATOM 4160 O O . THR A 1 525 ? -3.279 27.050 -5.417 1.00 84.81 525 THR A O 1
ATOM 4163 N N . ALA A 1 526 ? -4.397 25.116 -5.142 1.00 76.62 526 ALA A N 1
ATOM 4164 C CA . ALA A 1 526 ? -4.783 25.327 -3.758 1.00 76.62 526 ALA A CA 1
ATOM 4165 C C . ALA A 1 526 ? -3.561 25.215 -2.824 1.00 76.62 526 ALA A C 1
ATOM 4167 O O . ALA A 1 526 ? -3.381 24.241 -2.103 1.00 76.62 526 ALA A O 1
ATOM 4168 N N . ARG A 1 527 ? -2.721 26.262 -2.788 1.00 53.56 527 ARG A N 1
ATOM 4169 C CA . ARG A 1 527 ? -1.518 26.384 -1.931 1.00 53.56 527 ARG A CA 1
ATOM 4170 C C . ARG A 1 527 ? -1.751 26.119 -0.429 1.00 53.56 527 ARG A C 1
ATOM 4172 O O . ARG A 1 527 ? -0.778 26.042 0.313 1.00 53.56 527 ARG A O 1
ATOM 4179 N N . ALA A 1 528 ? -3.005 26.044 0.022 1.00 47.34 528 ALA A N 1
ATOM 4180 C CA . ALA A 1 528 ? -3.400 25.898 1.421 1.00 47.34 528 ALA A CA 1
ATOM 4181 C C . ALA A 1 528 ? -3.935 24.502 1.793 1.00 47.34 528 ALA A C 1
ATOM 4183 O O . ALA A 1 528 ? -4.055 24.213 2.982 1.00 47.34 528 ALA A O 1
ATOM 4184 N N . THR A 1 529 ? -4.265 23.634 0.833 1.00 53.12 529 THR A N 1
ATOM 4185 C CA . THR A 1 529 ? -4.747 22.287 1.162 1.00 53.12 529 THR A CA 1
ATOM 4186 C C . THR A 1 529 ? -3.550 21.366 1.359 1.00 53.12 529 THR A C 1
ATOM 4188 O O . THR A 1 529 ? -2.838 21.063 0.409 1.00 53.12 529 THR A O 1
ATOM 4191 N N . GLN A 1 530 ? -3.347 20.904 2.595 1.00 58.81 530 GLN A N 1
ATOM 4192 C CA . GLN A 1 530 ? -2.371 19.865 2.967 1.00 58.81 530 GLN A CA 1
ATOM 4193 C C . GLN A 1 530 ? -2.628 18.506 2.282 1.00 58.81 530 GLN A C 1
ATOM 4195 O O . GLN A 1 530 ? -1.884 17.555 2.500 1.00 58.81 530 GLN A O 1
ATOM 4200 N N . ASP A 1 531 ? -3.673 18.409 1.463 1.00 72.50 531 ASP A N 1
ATOM 4201 C CA . ASP A 1 531 ? -4.161 17.174 0.868 1.00 72.50 531 ASP A CA 1
ATOM 4202 C C . ASP A 1 531 ? -3.456 16.870 -0.462 1.00 72.50 531 ASP A C 1
ATOM 4204 O O . ASP A 1 531 ? -4.040 16.887 -1.548 1.00 72.50 531 ASP A O 1
ATOM 4208 N N . HIS A 1 532 ? -2.142 16.654 -0.377 1.00 86.19 532 HIS A N 1
ATOM 4209 C CA . HIS A 1 532 ? -1.353 16.205 -1.521 1.00 86.19 532 HIS A CA 1
ATOM 4210 C C . HIS A 1 532 ? -1.786 14.817 -2.009 1.00 86.19 532 HIS A C 1
ATOM 4212 O O . HIS A 1 532 ? -1.609 14.534 -3.188 1.00 86.19 532 HIS A O 1
ATOM 4218 N N . THR A 1 533 ? -2.399 14.007 -1.144 1.00 90.56 533 THR A N 1
ATOM 4219 C CA . THR A 1 533 ? -2.859 12.648 -1.442 1.00 90.56 533 THR A CA 1
ATOM 4220 C C . THR A 1 533 ? -3.998 12.632 -2.462 1.00 90.56 533 THR A C 1
ATOM 4222 O O . THR A 1 533 ? -3.993 11.810 -3.372 1.00 90.56 533 THR A O 1
ATOM 4225 N N . LEU A 1 534 ? -4.955 13.567 -2.391 1.00 92.69 534 LEU A N 1
ATOM 4226 C CA . LEU A 1 534 ? -5.998 13.667 -3.424 1.00 92.69 534 LEU A CA 1
ATOM 4227 C C . LEU A 1 534 ? -5.455 14.115 -4.780 1.00 92.69 534 LEU A C 1
ATOM 4229 O O . LEU A 1 534 ? -5.908 13.632 -5.818 1.00 92.69 534 LEU A O 1
ATOM 4233 N N . LEU A 1 535 ? -4.497 15.047 -4.784 1.00 94.56 535 LEU A N 1
ATOM 4234 C CA . LEU A 1 535 ? -3.840 15.445 -6.025 1.00 94.56 535 LEU A CA 1
ATOM 4235 C C . LEU A 1 535 ? -3.026 14.287 -6.600 1.00 94.56 535 LEU A C 1
ATOM 4237 O O . LEU A 1 535 ? -3.080 14.067 -7.802 1.00 94.56 535 LEU A O 1
ATOM 4241 N N . GLU A 1 536 ? -2.315 13.548 -5.753 1.00 95.31 536 GLU A N 1
ATOM 4242 C CA . GLU A 1 536 ? -1.594 12.335 -6.127 1.00 95.31 536 GLU A CA 1
ATOM 4243 C C . GLU A 1 536 ? -2.537 11.326 -6.786 1.00 95.31 536 GLU A C 1
ATOM 4245 O O . GLU A 1 536 ? -2.330 11.009 -7.952 1.00 95.31 536 GLU A O 1
ATOM 4250 N N . LEU A 1 537 ? -3.642 10.957 -6.126 1.00 96.00 537 LEU A N 1
ATOM 4251 C CA . LEU A 1 537 ? -4.684 10.082 -6.676 1.00 96.00 537 LEU A CA 1
ATOM 4252 C C . LEU A 1 537 ? -5.160 10.543 -8.064 1.00 96.00 537 LEU A C 1
ATOM 4254 O O . LEU A 1 537 ? -5.176 9.763 -9.016 1.00 96.00 537 LEU A O 1
ATOM 4258 N N . LEU A 1 538 ? -5.528 11.820 -8.201 1.00 97.19 538 LEU A N 1
ATOM 4259 C CA . LEU A 1 538 ? -6.007 12.381 -9.467 1.00 97.19 538 LEU A CA 1
ATOM 4260 C C . LEU A 1 538 ? -4.928 12.370 -10.557 1.00 97.19 538 LEU A C 1
ATOM 4262 O O . LEU A 1 538 ? -5.220 12.043 -11.707 1.00 97.19 538 LEU A O 1
ATOM 4266 N N . VAL A 1 539 ? -3.688 12.724 -10.215 1.00 97.25 539 VAL A N 1
ATOM 4267 C CA . VAL A 1 539 ? -2.553 12.697 -11.144 1.00 97.25 539 VAL A CA 1
ATOM 4268 C C . VAL A 1 539 ? -2.293 11.268 -11.601 1.00 97.25 539 VAL A C 1
ATOM 4270 O O . VAL A 1 539 ? -2.180 11.057 -12.804 1.00 97.25 539 VAL A O 1
ATOM 4273 N N . THR A 1 540 ? -2.272 10.290 -10.694 1.00 96.69 540 THR A N 1
ATOM 4274 C CA . THR A 1 540 ? -2.069 8.879 -11.039 1.00 96.69 540 THR A CA 1
ATOM 4275 C C . THR A 1 540 ? -3.137 8.392 -12.020 1.00 96.69 540 THR A C 1
ATOM 4277 O O . THR A 1 540 ? -2.785 7.831 -13.052 1.00 96.69 540 THR A O 1
ATOM 4280 N N . VAL A 1 541 ? -4.422 8.703 -11.799 1.00 96.62 541 VAL A N 1
ATOM 4281 C CA . VAL A 1 541 ? -5.505 8.331 -12.737 1.00 96.62 541 VAL A CA 1
ATOM 4282 C C . VAL A 1 541 ? -5.300 8.947 -14.129 1.00 96.62 541 VAL A C 1
ATOM 4284 O O . VAL A 1 541 ? -5.476 8.277 -15.152 1.00 96.62 541 VAL A O 1
ATOM 4287 N N . LEU A 1 542 ? -4.918 10.229 -14.193 1.00 97.50 542 LEU A N 1
ATOM 4288 C CA . LEU A 1 542 ? -4.667 10.925 -15.461 1.00 97.50 542 LEU A CA 1
ATOM 4289 C C . LEU A 1 542 ? -3.434 10.372 -16.194 1.00 97.50 542 LEU A C 1
ATOM 4291 O O . LEU A 1 542 ? -3.436 10.323 -17.428 1.00 97.50 542 LEU A O 1
ATOM 4295 N N . VAL A 1 543 ? -2.402 9.976 -15.443 1.00 95.56 543 VAL A N 1
ATOM 4296 C CA . VAL A 1 543 ? -1.164 9.361 -15.940 1.00 95.56 543 VAL A CA 1
ATOM 4297 C C . VAL A 1 543 ? -1.438 7.964 -16.489 1.00 95.56 543 VAL A C 1
ATOM 4299 O O . VAL A 1 543 ? -1.119 7.717 -17.651 1.00 95.56 543 VAL A O 1
ATOM 4302 N N . ASP A 1 544 ? -2.102 7.100 -15.719 1.00 92.31 544 ASP A N 1
ATOM 4303 C CA . ASP A 1 544 ? -2.429 5.720 -16.110 1.00 92.31 544 ASP A CA 1
ATOM 4304 C C . ASP A 1 544 ? -3.291 5.676 -17.375 1.00 92.31 544 ASP A C 1
ATOM 4306 O O . ASP A 1 544 ? -3.145 4.799 -18.228 1.00 92.31 544 ASP A O 1
ATOM 4310 N N . SER A 1 545 ? -4.156 6.678 -17.536 1.00 92.00 545 SER A N 1
ATOM 4311 C CA . SER A 1 545 ? -5.026 6.801 -18.704 1.00 92.00 545 SER A CA 1
ATOM 4312 C C . SER A 1 545 ? -4.386 7.565 -19.862 1.00 92.00 545 SER A C 1
ATOM 4314 O O . SER A 1 545 ? -5.001 7.664 -20.922 1.00 92.00 545 SER A O 1
ATOM 4316 N N . ALA A 1 546 ? -3.194 8.143 -19.680 1.00 94.12 546 ALA A N 1
ATOM 4317 C CA . ALA A 1 546 ? -2.508 8.998 -20.649 1.00 94.12 546 ALA A CA 1
ATOM 4318 C C . ALA A 1 546 ? -3.419 10.088 -21.260 1.00 94.12 546 ALA A C 1
ATOM 4320 O O . ALA A 1 546 ? -3.432 10.291 -22.478 1.00 94.12 546 ALA A O 1
ATOM 4321 N N . TYR A 1 547 ? -4.204 10.782 -20.424 1.00 97.19 547 TYR A N 1
ATOM 4322 C CA . TYR A 1 547 ? -5.197 11.760 -20.887 1.00 97.19 547 TYR A CA 1
ATOM 4323 C C . TYR A 1 547 ? -4.527 12.973 -21.574 1.00 97.19 547 TYR A C 1
ATOM 4325 O O . TYR A 1 547 ? -3.852 13.758 -20.900 1.00 97.19 547 TYR A O 1
ATOM 4333 N N . PRO A 1 548 ? -4.715 13.193 -22.896 1.00 97.62 548 PRO A N 1
ATOM 4334 C CA . PRO A 1 548 ? -3.933 14.169 -23.663 1.00 97.62 548 PRO A CA 1
ATOM 4335 C C . PRO A 1 548 ? -3.964 15.606 -23.125 1.00 97.62 548 PRO A C 1
ATOM 4337 O O . PRO A 1 548 ? -2.903 16.232 -23.053 1.00 97.62 548 PRO A O 1
ATOM 4340 N N . PRO A 1 549 ? -5.124 16.150 -22.706 1.00 98.06 549 PRO A N 1
ATOM 4341 C CA . PRO A 1 549 ? -5.189 17.511 -22.179 1.00 98.06 549 PRO A CA 1
ATOM 4342 C C . PRO A 1 549 ? -4.405 17.738 -20.879 1.00 98.06 549 PRO A C 1
ATOM 4344 O O . PRO A 1 549 ? -4.117 18.892 -20.572 1.00 98.06 549 PRO A O 1
ATOM 4347 N N . ALA A 1 550 ? -4.038 16.686 -20.136 1.00 98.00 550 ALA A N 1
ATOM 4348 C CA . ALA A 1 550 ? -3.294 16.810 -18.881 1.00 98.00 550 ALA A CA 1
ATOM 4349 C C . ALA A 1 550 ? -1.774 16.962 -19.068 1.00 98.00 550 ALA A C 1
ATOM 4351 O O . ALA A 1 550 ? -1.102 17.474 -18.176 1.00 98.00 550 ALA A O 1
ATOM 4352 N N . PHE A 1 551 ? -1.209 16.593 -20.225 1.00 98.12 551 PHE A N 1
ATOM 4353 C CA . PHE A 1 551 ? 0.246 16.625 -20.439 1.00 98.12 551 PHE A CA 1
ATOM 4354 C C . PHE A 1 551 ? 0.910 18.003 -20.249 1.00 98.12 551 PHE A C 1
ATOM 4356 O O . PHE A 1 551 ? 1.977 18.059 -19.633 1.00 98.12 551 PHE A O 1
ATOM 4363 N N . PRO A 1 552 ? 0.324 19.128 -20.708 1.00 98.06 552 PRO A N 1
ATOM 4364 C CA . PRO A 1 552 ? 0.868 20.452 -20.400 1.00 98.06 552 PRO A CA 1
ATOM 4365 C C . PRO A 1 552 ? 0.938 20.742 -18.892 1.00 98.06 552 PRO A C 1
ATOM 4367 O O . PRO A 1 552 ? 1.890 21.372 -18.423 1.00 98.06 552 PRO A O 1
ATOM 4370 N N . ASP A 1 553 ? -0.041 20.260 -18.124 1.00 98.25 553 ASP A N 1
ATOM 4371 C CA . ASP A 1 553 ? -0.040 20.399 -16.669 1.00 98.25 553 ASP A CA 1
ATOM 4372 C C . ASP A 1 553 ? 0.980 19.453 -16.022 1.00 98.25 553 ASP A C 1
ATOM 4374 O O . ASP A 1 553 ? 1.683 19.887 -15.116 1.00 98.25 553 ASP A O 1
ATOM 4378 N N . PHE A 1 554 ? 1.187 18.231 -16.535 1.00 98.31 554 PHE A N 1
ATOM 4379 C CA . PHE A 1 554 ? 2.258 17.340 -16.058 1.00 98.31 554 PHE A CA 1
ATOM 4380 C C . PHE A 1 554 ? 3.641 17.998 -16.136 1.00 98.31 554 PHE A C 1
ATOM 4382 O O . PHE A 1 554 ? 4.418 17.916 -15.188 1.00 98.31 554 PHE A O 1
ATOM 4389 N N . VAL A 1 555 ? 3.944 18.720 -17.222 1.00 98.25 555 VAL A N 1
ATOM 4390 C CA . VAL A 1 555 ? 5.209 19.471 -17.363 1.00 98.25 555 VAL A CA 1
ATOM 4391 C C . VAL A 1 555 ? 5.331 20.576 -16.314 1.00 98.25 555 VAL A C 1
ATOM 4393 O O . VAL A 1 555 ? 6.424 20.823 -15.798 1.00 98.25 555 VAL A O 1
ATOM 4396 N N . THR A 1 556 ? 4.214 21.225 -15.983 1.00 97.44 556 THR A N 1
ATOM 4397 C CA . THR A 1 556 ? 4.142 22.249 -14.932 1.00 97.44 556 THR A CA 1
ATOM 4398 C C . THR A 1 556 ? 4.330 21.624 -13.547 1.00 97.44 556 THR A C 1
ATOM 4400 O O . THR A 1 556 ? 5.087 22.135 -12.722 1.00 97.44 556 THR A O 1
ATOM 4403 N N . TRP A 1 557 ? 3.701 20.477 -13.298 1.00 97.12 557 TRP A N 1
ATOM 4404 C CA . TRP A 1 557 ? 3.763 19.741 -12.037 1.00 97.12 557 TRP A CA 1
ATOM 4405 C C . TRP A 1 557 ? 5.096 19.016 -11.805 1.00 97.12 557 TRP A C 1
ATOM 4407 O O . TRP A 1 557 ? 5.356 18.586 -10.684 1.00 97.12 557 TRP A O 1
ATOM 4417 N N . LEU A 1 558 ? 6.014 18.986 -12.780 1.00 97.88 558 LEU A N 1
ATOM 4418 C CA . LEU A 1 558 ? 7.415 18.628 -12.519 1.00 97.88 558 LEU A CA 1
ATOM 4419 C C . LEU A 1 558 ? 8.088 19.573 -11.502 1.00 97.88 558 LEU A C 1
ATOM 4421 O O . LEU A 1 558 ? 9.032 19.170 -10.832 1.00 97.88 558 LEU A O 1
ATOM 4425 N N . ASP A 1 559 ? 7.610 20.811 -11.336 1.00 96.19 559 ASP A N 1
ATOM 4426 C CA . ASP A 1 559 ? 8.112 21.723 -10.292 1.00 96.19 559 ASP A CA 1
ATOM 4427 C C . ASP A 1 559 ? 7.356 21.606 -8.963 1.00 96.19 559 ASP A C 1
ATOM 4429 O O . ASP A 1 559 ? 7.612 22.373 -8.031 1.00 96.19 559 ASP A O 1
ATOM 4433 N N . HIS A 1 560 ? 6.402 20.679 -8.857 1.00 94.44 560 HIS A N 1
ATOM 4434 C CA . HIS A 1 560 ? 5.587 20.544 -7.660 1.00 94.44 560 HIS A CA 1
ATOM 4435 C C . HIS A 1 560 ? 6.460 20.161 -6.442 1.00 94.44 560 HIS A C 1
ATOM 4437 O O . HIS A 1 560 ? 7.407 19.380 -6.575 1.00 94.44 560 HIS A O 1
ATOM 4443 N N . PRO A 1 561 ? 6.191 20.702 -5.234 1.00 91.88 561 PRO A N 1
ATOM 4444 C CA . PRO A 1 561 ? 7.010 20.417 -4.053 1.00 91.88 561 PRO A CA 1
ATOM 4445 C C . PRO A 1 561 ? 6.967 18.941 -3.630 1.00 91.88 561 PRO A C 1
ATOM 4447 O O . PRO A 1 561 ? 8.000 18.405 -3.225 1.00 91.88 561 PRO A O 1
ATOM 4450 N N . ASN A 1 562 ? 5.808 18.285 -3.755 1.00 92.75 562 ASN A N 1
ATOM 4451 C CA . ASN A 1 562 ? 5.643 16.857 -3.466 1.00 92.75 562 ASN A CA 1
ATOM 4452 C C . ASN A 1 562 ? 6.392 15.990 -4.502 1.00 92.75 562 ASN A C 1
ATOM 4454 O O . ASN A 1 562 ? 6.258 16.185 -5.710 1.00 92.75 562 ASN A O 1
ATOM 4458 N N . ASP A 1 563 ? 7.188 15.055 -3.992 1.00 94.88 563 ASP A N 1
ATOM 4459 C CA . ASP A 1 563 ? 8.081 14.177 -4.747 1.00 94.88 563 ASP A CA 1
ATOM 4460 C C . ASP A 1 563 ? 7.358 13.094 -5.573 1.00 94.88 563 ASP A C 1
ATOM 4462 O O . ASP A 1 563 ? 7.809 12.793 -6.681 1.00 94.88 563 ASP A O 1
ATOM 4466 N N . GLU A 1 564 ? 6.218 12.586 -5.102 1.00 93.88 564 GLU A N 1
ATOM 4467 C CA . GLU A 1 564 ? 5.395 11.591 -5.806 1.00 93.88 564 GLU A CA 1
ATOM 4468 C C . GLU A 1 564 ? 4.695 12.197 -7.022 1.00 93.88 564 GLU A C 1
ATOM 4470 O O . GLU A 1 564 ? 4.758 11.658 -8.125 1.00 93.88 564 GLU A O 1
ATOM 4475 N N . ILE A 1 565 ? 4.130 13.399 -6.875 1.00 95.81 565 ILE A N 1
ATOM 4476 C CA . ILE A 1 565 ? 3.518 14.119 -8.004 1.00 95.81 565 ILE A CA 1
ATOM 4477 C C . ILE A 1 565 ? 4.544 14.337 -9.125 1.00 95.81 565 ILE A C 1
ATOM 4479 O O . ILE A 1 565 ? 4.232 14.134 -10.302 1.00 95.81 565 ILE A O 1
ATOM 4483 N N . ARG A 1 566 ? 5.789 14.694 -8.775 1.00 96.69 566 ARG A N 1
ATOM 4484 C CA . ARG A 1 566 ? 6.882 14.826 -9.752 1.00 96.69 566 ARG A CA 1
ATOM 4485 C C . ARG A 1 566 ? 7.194 13.504 -10.438 1.00 96.69 566 ARG A C 1
ATOM 4487 O O . ARG A 1 566 ? 7.383 13.494 -11.652 1.00 96.69 566 ARG A O 1
ATOM 4494 N N . TYR A 1 567 ? 7.253 12.417 -9.675 1.00 97.00 567 TYR A N 1
ATOM 4495 C CA . TYR A 1 567 ? 7.515 11.081 -10.197 1.00 97.00 567 TYR A CA 1
ATOM 4496 C C . TYR A 1 567 ? 6.438 10.625 -11.191 1.00 97.00 567 TYR A C 1
ATOM 4498 O O . TYR A 1 567 ? 6.783 10.231 -12.308 1.00 97.00 567 TYR A O 1
ATOM 4506 N N . PHE A 1 568 ? 5.153 10.741 -10.846 1.00 96.94 568 PHE A N 1
ATOM 4507 C CA . PHE A 1 568 ? 4.058 10.360 -11.745 1.00 96.94 568 PHE A CA 1
ATOM 4508 C C . PHE A 1 568 ? 4.064 11.192 -13.034 1.00 96.94 568 PHE A C 1
ATOM 4510 O O . PHE A 1 568 ? 3.992 10.641 -14.134 1.00 96.94 568 PHE A O 1
ATOM 4517 N N . CYS A 1 569 ? 4.252 12.511 -12.922 1.00 98.06 569 CYS A N 1
ATOM 4518 C CA . CYS A 1 569 ? 4.340 13.393 -14.088 1.00 98.06 569 CYS A CA 1
ATOM 4519 C C . CYS A 1 569 ? 5.554 13.067 -14.973 1.00 98.06 569 CYS A C 1
ATOM 4521 O O . CYS A 1 569 ? 5.435 13.028 -16.199 1.00 98.06 569 CYS A O 1
ATOM 4523 N N . ALA A 1 570 ? 6.720 12.806 -14.371 1.00 97.94 570 ALA A N 1
ATOM 4524 C CA . ALA A 1 570 ? 7.922 12.407 -15.100 1.00 97.94 570 ALA A CA 1
ATOM 4525 C C . ALA A 1 570 ? 7.733 11.059 -15.810 1.00 97.94 570 ALA A C 1
ATOM 4527 O O . ALA A 1 570 ? 8.150 10.922 -16.957 1.00 97.94 570 ALA A O 1
ATOM 4528 N N . SER A 1 571 ? 7.060 10.102 -15.167 1.00 96.75 571 SER A N 1
ATOM 4529 C CA . SER A 1 571 ? 6.774 8.779 -15.732 1.00 96.75 571 SER A CA 1
ATOM 4530 C C . SER A 1 571 ? 5.874 8.867 -16.968 1.00 96.75 571 SER A C 1
ATOM 4532 O O . SER A 1 571 ? 6.210 8.290 -18.001 1.00 96.75 571 SER A O 1
ATOM 4534 N N . ALA A 1 572 ? 4.793 9.656 -16.917 1.00 96.56 572 ALA A N 1
ATOM 4535 C CA . ALA A 1 572 ? 3.930 9.884 -18.082 1.00 96.56 572 ALA A CA 1
ATOM 4536 C C . ALA A 1 572 ? 4.682 10.527 -19.254 1.00 96.56 572 ALA A C 1
ATOM 4538 O O . ALA A 1 572 ? 4.537 10.108 -20.405 1.00 96.56 572 ALA A O 1
ATOM 4539 N N . LEU A 1 573 ? 5.498 11.545 -18.966 1.00 97.94 573 LEU A N 1
ATOM 4540 C CA . LEU A 1 573 ? 6.286 12.245 -19.981 1.00 97.94 573 LEU A CA 1
ATOM 4541 C C . LEU A 1 573 ? 7.373 11.350 -20.583 1.00 97.94 573 LEU A C 1
ATOM 4543 O O . LEU A 1 573 ? 7.631 11.431 -21.781 1.00 97.94 573 LEU A O 1
ATOM 4547 N N . ASP A 1 574 ? 7.986 10.477 -19.786 1.00 97.25 574 ASP A N 1
ATOM 4548 C CA . ASP A 1 574 ? 8.965 9.513 -20.281 1.00 97.25 574 ASP A CA 1
ATOM 4549 C C . ASP A 1 574 ? 8.309 8.418 -21.133 1.00 97.25 574 ASP A C 1
ATOM 4551 O O . ASP A 1 574 ? 8.857 8.009 -22.156 1.00 97.25 574 ASP A O 1
ATOM 4555 N N . GLN A 1 575 ? 7.091 7.994 -20.786 1.00 94.00 575 GLN A N 1
ATOM 4556 C CA . GLN A 1 575 ? 6.352 6.995 -21.558 1.00 94.00 575 GLN A CA 1
ATOM 4557 C C . GLN A 1 575 ? 6.050 7.469 -22.986 1.00 94.00 575 GLN A C 1
ATOM 4559 O O . GLN A 1 575 ? 6.271 6.715 -23.931 1.00 94.00 575 GLN A O 1
ATOM 4564 N N . ILE A 1 576 ? 5.624 8.724 -23.173 1.00 95.56 576 ILE A N 1
ATOM 4565 C CA . ILE A 1 576 ? 5.434 9.301 -24.521 1.00 95.56 576 ILE A CA 1
ATOM 4566 C C . ILE A 1 576 ? 6.754 9.676 -25.215 1.00 95.56 576 ILE A C 1
ATOM 4568 O O . ILE A 1 576 ? 6.772 9.946 -26.418 1.00 95.56 576 ILE A O 1
ATOM 4572 N N . ALA A 1 577 ? 7.858 9.708 -24.466 1.00 94.81 577 ALA A N 1
ATOM 4573 C CA . ALA A 1 577 ? 9.210 9.875 -24.983 1.00 94.81 577 ALA A CA 1
ATOM 4574 C C . ALA A 1 577 ? 9.887 8.528 -25.296 1.00 94.81 577 ALA A C 1
ATOM 4576 O O . ALA A 1 577 ? 11.110 8.492 -25.441 1.00 94.81 577 ALA A O 1
ATOM 4577 N N . ASP A 1 578 ? 9.121 7.434 -25.384 1.00 93.12 578 ASP A N 1
ATOM 4578 C CA . ASP A 1 578 ? 9.614 6.076 -25.636 1.00 93.12 578 ASP A CA 1
ATOM 4579 C C . ASP A 1 578 ? 10.660 5.614 -24.597 1.00 93.12 578 ASP A C 1
ATOM 4581 O O . ASP A 1 578 ? 11.650 4.958 -24.928 1.00 93.12 578 ASP A O 1
ATOM 4585 N N . LYS A 1 579 ? 10.448 5.969 -23.320 1.00 93.75 579 LYS A N 1
ATOM 4586 C CA . LYS A 1 579 ? 11.323 5.651 -22.173 1.00 93.75 579 LYS A CA 1
ATOM 4587 C C . LYS A 1 579 ? 12.753 6.190 -22.295 1.00 93.75 579 LYS A C 1
ATOM 4589 O O . LYS A 1 579 ? 13.709 5.596 -21.787 1.00 93.75 579 LYS A O 1
ATOM 4594 N N . ARG A 1 580 ? 12.929 7.310 -22.999 1.00 95.75 580 ARG A N 1
ATOM 4595 C CA . ARG A 1 580 ? 14.231 7.946 -23.246 1.00 95.75 580 ARG A CA 1
ATOM 4596 C C . ARG A 1 580 ? 14.986 8.324 -21.967 1.00 95.75 580 ARG A C 1
ATOM 4598 O O . ARG A 1 580 ? 16.217 8.319 -21.974 1.00 95.75 580 ARG A O 1
ATOM 4605 N N . PHE A 1 581 ? 14.278 8.717 -20.916 1.00 96.50 581 PHE A N 1
ATOM 4606 C CA . PHE A 1 581 ? 14.846 9.240 -19.674 1.00 96.50 581 PHE A CA 1
ATOM 4607 C C . PHE A 1 581 ? 15.049 8.155 -18.611 1.00 96.50 581 PHE A C 1
ATOM 4609 O O . PHE A 1 581 ? 15.805 8.374 -17.666 1.00 96.50 581 PHE A O 1
ATOM 4616 N N . GLY A 1 582 ? 14.444 6.977 -18.791 1.00 94.12 582 GLY A N 1
ATOM 4617 C CA . GLY A 1 582 ? 14.635 5.819 -17.921 1.00 94.12 582 GLY A CA 1
ATOM 4618 C C . GLY A 1 582 ? 14.084 6.034 -16.515 1.00 94.12 582 GLY A C 1
ATOM 4619 O O . GLY A 1 582 ? 14.701 5.578 -15.552 1.00 94.12 582 GLY A O 1
ATOM 4620 N N . ILE A 1 583 ? 12.953 6.734 -16.386 1.00 95.00 583 ILE A N 1
ATOM 4621 C CA . ILE A 1 583 ? 12.311 7.005 -15.091 1.00 95.00 583 ILE A CA 1
ATOM 4622 C C . ILE A 1 583 ? 11.925 5.698 -14.383 1.00 95.00 583 ILE A C 1
ATOM 4624 O O . ILE A 1 583 ? 12.071 5.589 -13.168 1.00 95.00 583 ILE A O 1
ATOM 4628 N N . ASP A 1 584 ? 11.542 4.662 -15.135 1.00 85.81 584 ASP A N 1
ATOM 4629 C CA . ASP A 1 584 ? 11.243 3.324 -14.604 1.00 85.81 584 ASP A CA 1
ATOM 4630 C C . ASP A 1 584 ? 12.457 2.630 -13.957 1.00 85.81 584 ASP A C 1
ATOM 4632 O O . ASP A 1 584 ? 12.302 1.828 -13.038 1.00 85.81 584 ASP A O 1
ATOM 4636 N N . ARG A 1 585 ? 13.681 2.977 -14.375 1.00 88.19 585 ARG A N 1
ATOM 4637 C CA . ARG A 1 585 ? 14.934 2.464 -13.790 1.00 88.19 585 ARG A CA 1
ATOM 4638 C C . ARG A 1 585 ? 15.346 3.187 -12.512 1.00 88.19 585 ARG A C 1
ATOM 4640 O O . ARG A 1 585 ? 16.285 2.751 -11.852 1.00 88.19 585 ARG A O 1
ATOM 4647 N N . MET A 1 586 ? 14.662 4.273 -12.162 1.00 92.69 586 MET A N 1
ATOM 4648 C CA . MET A 1 586 ? 14.899 5.028 -10.930 1.00 92.69 586 MET A CA 1
ATOM 4649 C C . MET A 1 586 ? 14.119 4.449 -9.743 1.00 92.69 586 MET A C 1
ATOM 4651 O O . MET A 1 586 ? 14.024 5.092 -8.702 1.00 92.69 586 MET A O 1
ATOM 4655 N N . ILE A 1 587 ? 13.575 3.236 -9.876 1.00 86.88 587 ILE A N 1
ATOM 4656 C CA . ILE A 1 587 ? 13.006 2.454 -8.778 1.00 86.88 587 ILE A CA 1
ATOM 4657 C C . ILE A 1 587 ? 14.053 1.422 -8.348 1.00 86.88 587 ILE A C 1
ATOM 4659 O O . ILE A 1 587 ? 14.341 0.477 -9.081 1.00 86.88 587 ILE A O 1
ATOM 4663 N N . ASP A 1 588 ? 14.617 1.581 -7.151 1.00 79.94 588 ASP A N 1
ATOM 4664 C CA . ASP A 1 588 ? 15.565 0.621 -6.574 1.00 79.94 588 ASP A CA 1
ATOM 4665 C C . ASP A 1 588 ? 14.934 -0.071 -5.364 1.00 79.94 588 ASP A C 1
ATOM 4667 O O . ASP A 1 588 ? 14.539 0.577 -4.395 1.00 79.94 588 ASP A O 1
ATOM 4671 N N . ARG A 1 589 ? 14.821 -1.404 -5.422 1.00 76.00 589 ARG A N 1
ATOM 4672 C CA . ARG A 1 589 ? 14.224 -2.246 -4.362 1.00 76.00 589 ARG A CA 1
ATOM 4673 C C . ARG A 1 589 ? 12.834 -1.779 -3.905 1.00 76.00 589 ARG A C 1
ATOM 4675 O O . ARG A 1 589 ? 12.519 -1.858 -2.721 1.00 76.00 589 ARG A O 1
ATOM 4682 N N . GLY A 1 590 ? 12.021 -1.295 -4.843 1.00 74.25 590 GLY A N 1
ATOM 4683 C CA . GLY A 1 590 ? 10.673 -0.789 -4.567 1.00 74.25 590 GLY A CA 1
ATOM 4684 C C . GLY A 1 590 ? 10.623 0.651 -4.050 1.00 74.25 590 GLY A C 1
ATOM 4685 O O . GLY A 1 590 ? 9.547 1.114 -3.698 1.00 74.25 590 GLY A O 1
ATOM 4686 N N . TRP A 1 591 ? 11.752 1.366 -4.018 1.00 80.69 591 TRP A N 1
ATOM 4687 C CA . TRP A 1 591 ? 11.820 2.766 -3.596 1.00 80.69 591 TRP A CA 1
ATOM 4688 C C . TRP A 1 591 ? 12.167 3.680 -4.768 1.00 80.69 591 TRP A C 1
ATOM 4690 O O . TRP A 1 591 ? 13.133 3.434 -5.497 1.00 80.69 591 TRP A O 1
ATOM 4700 N N . VAL A 1 592 ? 11.406 4.763 -4.914 1.00 89.75 592 VAL A N 1
ATOM 4701 C CA . VAL A 1 592 ? 11.625 5.783 -5.941 1.00 89.75 592 VAL A CA 1
ATOM 4702 C C . VAL A 1 592 ? 12.826 6.663 -5.569 1.00 89.75 592 VAL A C 1
ATOM 4704 O O . VAL A 1 592 ? 12.899 7.253 -4.491 1.00 89.75 592 VAL A O 1
ATOM 4707 N N . GLN A 1 593 ? 13.794 6.780 -6.476 1.00 94.31 593 GLN A N 1
ATOM 4708 C CA . GLN A 1 593 ? 14.995 7.602 -6.312 1.00 94.31 593 GLN A CA 1
ATOM 4709 C C . GLN A 1 593 ? 14.708 9.064 -6.701 1.00 94.31 593 GLN A C 1
ATOM 4711 O O . GLN A 1 593 ? 15.172 9.550 -7.736 1.00 94.31 593 GLN A O 1
ATOM 4716 N N . HIS A 1 594 ? 13.945 9.791 -5.874 1.00 94.44 594 HIS A N 1
ATOM 4717 C CA . HIS A 1 594 ? 13.473 11.151 -6.198 1.00 94.44 594 HIS A CA 1
ATOM 4718 C C . HIS A 1 594 ? 14.583 12.158 -6.528 1.00 94.44 594 HIS A C 1
ATOM 4720 O O . HIS A 1 594 ? 14.361 13.076 -7.317 1.00 94.44 594 HIS A O 1
ATOM 4726 N N . ASP A 1 595 ? 15.790 11.994 -5.989 1.00 95.94 595 ASP A N 1
ATOM 4727 C CA . ASP A 1 595 ? 16.922 12.860 -6.337 1.00 95.94 595 ASP A CA 1
ATOM 4728 C C . ASP A 1 595 ? 17.369 12.672 -7.794 1.00 95.94 595 ASP A C 1
ATOM 4730 O O . ASP A 1 595 ? 17.671 13.653 -8.473 1.00 95.94 595 ASP A O 1
ATOM 4734 N N . GLN A 1 596 ? 17.343 11.439 -8.313 1.00 96.44 596 GLN A N 1
ATOM 4735 C CA . GLN A 1 596 ? 17.644 11.157 -9.723 1.00 96.44 596 GLN A CA 1
ATOM 4736 C C . GLN A 1 596 ? 16.538 11.671 -10.650 1.00 96.44 596 GLN A C 1
ATOM 4738 O O . GLN A 1 596 ? 16.810 12.178 -11.740 1.00 96.44 596 GLN A O 1
ATOM 4743 N N . ILE A 1 597 ? 15.284 11.613 -10.199 1.00 96.56 597 ILE A N 1
ATOM 4744 C CA . ILE A 1 597 ? 14.164 12.216 -10.929 1.00 96.56 597 ILE A CA 1
ATOM 4745 C C . ILE A 1 597 ? 14.377 13.728 -11.016 1.00 96.56 597 ILE A C 1
ATOM 4747 O O . ILE A 1 597 ? 14.335 14.290 -12.110 1.00 96.56 597 ILE A O 1
ATOM 4751 N N . ARG A 1 598 ? 14.700 14.388 -9.895 1.00 97.25 598 ARG A N 1
ATOM 4752 C CA . ARG A 1 598 ? 14.961 15.836 -9.853 1.00 97.25 598 ARG A CA 1
ATOM 4753 C C . ARG A 1 598 ? 16.068 16.270 -10.811 1.00 97.25 598 ARG A C 1
ATOM 4755 O O . ARG A 1 598 ? 15.914 17.295 -11.473 1.00 97.25 598 ARG A O 1
ATOM 4762 N N . THR A 1 599 ? 17.157 15.510 -10.920 1.00 97.62 599 THR A N 1
ATOM 4763 C CA . THR A 1 599 ? 18.246 15.833 -11.859 1.00 97.62 599 THR A CA 1
ATOM 4764 C C . THR A 1 599 ? 17.861 15.611 -13.323 1.00 97.62 599 THR A C 1
ATOM 4766 O O . THR A 1 599 ? 18.446 16.240 -14.205 1.00 97.62 599 THR A O 1
ATOM 4769 N N . THR A 1 600 ? 16.852 14.779 -13.590 1.00 97.88 600 THR A N 1
ATOM 4770 C CA . THR A 1 600 ? 16.372 14.449 -14.942 1.00 97.88 600 THR A CA 1
ATOM 4771 C C . THR A 1 600 ? 15.300 15.422 -15.447 1.00 97.88 600 THR A C 1
ATOM 4773 O O . THR A 1 600 ? 15.195 15.653 -16.653 1.00 97.88 600 THR A O 1
ATOM 4776 N N . ILE A 1 601 ? 14.553 16.072 -14.546 1.00 98.25 601 ILE A N 1
ATOM 4777 C CA . ILE A 1 601 ? 13.487 17.039 -14.876 1.00 98.25 601 ILE A CA 1
ATOM 4778 C C . ILE A 1 601 ? 13.905 18.105 -15.908 1.00 98.25 601 ILE A C 1
ATOM 4780 O O . ILE A 1 601 ? 13.146 18.313 -16.860 1.00 98.25 601 ILE A O 1
ATOM 4784 N N . PRO A 1 602 ? 15.079 18.766 -15.809 1.00 98.44 602 PRO A N 1
ATOM 4785 C CA . PRO A 1 602 ? 15.499 19.742 -16.815 1.00 98.44 602 PRO A CA 1
ATOM 4786 C C . PRO A 1 602 ? 15.578 19.160 -18.234 1.00 98.44 602 PRO A C 1
ATOM 4788 O O . PRO A 1 602 ? 15.186 19.829 -19.189 1.00 98.44 602 PRO A O 1
ATOM 4791 N N . ALA A 1 603 ? 16.029 17.909 -18.379 1.00 98.31 603 ALA A N 1
ATOM 4792 C CA . ALA A 1 603 ? 16.122 17.236 -19.674 1.00 98.31 603 ALA A CA 1
ATOM 4793 C C . ALA A 1 603 ? 14.738 16.889 -20.250 1.00 98.31 603 ALA A C 1
ATOM 4795 O O . ALA A 1 603 ? 14.522 17.049 -21.452 1.00 98.31 603 ALA A O 1
ATOM 4796 N N . ILE A 1 604 ? 13.789 16.476 -19.400 1.00 98.38 604 ILE A N 1
ATOM 4797 C CA . ILE A 1 604 ? 12.394 16.225 -19.803 1.00 98.38 604 ILE A CA 1
ATOM 4798 C C . ILE A 1 604 ? 11.754 17.517 -20.316 1.00 98.38 604 ILE A C 1
ATOM 4800 O O . ILE A 1 604 ? 11.143 17.530 -21.385 1.00 98.38 604 ILE A O 1
ATOM 4804 N N . LYS A 1 605 ? 11.929 18.624 -19.587 1.00 98.38 605 LYS A N 1
ATOM 4805 C CA . LYS A 1 605 ? 11.382 19.933 -19.971 1.00 98.38 605 LYS A CA 1
ATOM 4806 C C . LYS A 1 605 ? 11.980 20.471 -21.265 1.00 98.38 605 LYS A C 1
ATOM 4808 O O . LYS A 1 605 ? 11.244 20.990 -22.099 1.00 98.38 605 LYS A O 1
ATOM 4813 N N . ASP A 1 606 ? 13.292 20.333 -21.445 1.00 98.25 606 ASP A N 1
ATOM 4814 C CA . ASP A 1 606 ? 13.975 20.724 -22.681 1.00 98.25 606 ASP A CA 1
ATOM 4815 C C . ASP A 1 606 ? 13.470 19.913 -23.884 1.00 98.25 606 ASP A C 1
ATOM 4817 O O . ASP A 1 606 ? 13.156 20.477 -24.932 1.00 98.25 606 ASP A O 1
ATOM 4821 N N . TRP A 1 607 ? 13.315 18.596 -23.723 1.00 98.12 607 TRP A N 1
ATOM 4822 C CA . TRP A 1 607 ? 12.730 17.738 -24.754 1.00 98.12 607 TRP A CA 1
ATOM 4823 C C . TRP A 1 607 ? 11.290 18.125 -25.085 1.00 98.12 607 TRP A C 1
ATOM 4825 O O . TRP A 1 607 ? 10.947 18.236 -26.265 1.00 98.12 607 TRP A O 1
ATOM 4835 N N . TRP A 1 608 ? 10.468 18.368 -24.061 1.00 98.06 608 TRP A N 1
ATOM 4836 C CA . TRP A 1 608 ? 9.102 18.835 -24.250 1.00 98.06 608 TRP A CA 1
ATOM 4837 C C . TRP A 1 608 ? 9.090 20.137 -25.052 1.00 98.06 608 TRP A C 1
ATOM 4839 O O . TRP A 1 608 ? 8.450 20.192 -26.089 1.00 98.06 608 TRP A O 1
ATOM 4849 N N . ALA A 1 609 ? 9.882 21.144 -24.673 1.00 97.50 609 ALA A N 1
ATOM 4850 C CA . ALA A 1 609 ? 9.956 22.420 -25.392 1.00 97.50 609 ALA A CA 1
ATOM 4851 C C . ALA A 1 609 ? 10.433 22.289 -26.856 1.00 97.50 609 ALA A C 1
ATOM 4853 O O . ALA A 1 609 ? 10.046 23.089 -27.707 1.00 97.50 609 ALA A O 1
ATOM 4854 N N . LYS A 1 610 ? 11.250 21.274 -27.168 1.00 97.56 610 LYS A N 1
ATOM 4855 C CA . LYS A 1 610 ? 11.815 21.006 -28.505 1.00 97.56 610 LYS A CA 1
ATOM 4856 C C . LYS A 1 610 ? 10.918 20.163 -29.421 1.00 97.56 610 LYS A C 1
ATOM 4858 O O . LYS A 1 610 ? 11.392 19.681 -30.449 1.00 97.56 610 LYS A O 1
ATOM 4863 N N . GLY A 1 611 ? 9.640 19.985 -29.084 1.00 94.50 611 GLY A N 1
ATOM 4864 C CA . GLY A 1 611 ? 8.679 19.267 -29.926 1.00 94.50 611 GLY A CA 1
ATOM 4865 C C . GLY A 1 611 ? 8.153 17.964 -29.326 1.00 94.50 611 GLY A C 1
ATOM 4866 O O . GLY A 1 611 ? 7.425 17.246 -30.015 1.00 94.50 611 GLY A O 1
ATOM 4867 N N . GLY A 1 612 ? 8.482 17.645 -28.068 1.00 94.19 612 GLY A N 1
ATOM 4868 C CA . GLY A 1 612 ? 7.938 16.474 -27.373 1.00 94.19 612 GLY A CA 1
ATOM 4869 C C . GLY A 1 612 ? 6.406 16.451 -27.333 1.00 94.19 612 GLY A C 1
ATOM 4870 O O . GLY A 1 612 ? 5.807 15.384 -27.437 1.00 94.19 612 GLY A O 1
ATOM 4871 N N . GLN A 1 613 ? 5.754 17.619 -27.326 1.00 94.81 613 GLN A N 1
ATOM 4872 C CA . GLN A 1 613 ? 4.293 17.743 -27.365 1.00 94.81 613 GLN A CA 1
ATOM 4873 C C . GLN A 1 613 ? 3.641 17.099 -28.600 1.00 94.81 613 GLN A C 1
ATOM 4875 O O . GLN A 1 613 ? 2.476 16.716 -28.544 1.00 94.81 613 GLN A O 1
ATOM 4880 N N . HIS A 1 614 ? 4.371 16.940 -29.711 1.00 94.31 614 HIS A N 1
ATOM 4881 C CA . HIS A 1 614 ? 3.852 16.295 -30.924 1.00 94.31 614 HIS A CA 1
ATOM 4882 C C . HIS A 1 614 ? 3.717 14.771 -30.795 1.00 94.31 614 HIS A C 1
ATOM 4884 O O . HIS A 1 614 ? 3.124 14.139 -31.666 1.00 94.31 614 HIS A O 1
ATOM 4890 N N . ARG A 1 615 ? 4.270 14.176 -29.730 1.00 94.69 615 ARG A N 1
ATOM 4891 C CA . ARG A 1 615 ? 4.132 12.746 -29.414 1.00 94.69 615 ARG A CA 1
ATOM 4892 C C . ARG A 1 615 ? 2.865 12.427 -28.624 1.00 94.69 615 ARG A C 1
ATOM 4894 O O . ARG A 1 615 ? 2.490 11.261 -28.548 1.00 94.69 615 ARG A O 1
ATOM 4901 N N . VAL A 1 616 ? 2.201 13.434 -28.056 1.00 94.88 616 VAL A N 1
ATOM 4902 C CA . VAL A 1 616 ? 0.949 13.237 -27.319 1.00 94.88 616 VAL A CA 1
ATOM 4903 C C . VAL A 1 616 ? -0.144 12.782 -28.296 1.00 94.88 616 VAL A C 1
ATOM 4905 O O . VAL A 1 616 ? -0.344 13.436 -29.326 1.00 94.88 616 VAL A O 1
ATOM 4908 N N . PRO A 1 617 ? -0.870 11.685 -28.012 1.00 92.31 617 PRO A N 1
ATOM 4909 C CA . PRO A 1 617 ? -1.955 11.239 -28.875 1.00 92.31 617 PRO A CA 1
ATOM 4910 C C . PRO A 1 617 ? -3.057 12.299 -28.950 1.00 92.31 617 PRO A C 1
ATOM 4912 O O . PRO A 1 617 ? -3.343 13.002 -27.983 1.00 92.31 617 PRO A O 1
ATOM 4915 N N . THR A 1 618 ? -3.718 12.412 -30.104 1.00 95.31 618 THR A N 1
ATOM 4916 C CA . THR A 1 618 ? -4.864 13.325 -30.220 1.00 95.31 618 THR A CA 1
ATOM 4917 C C . THR A 1 618 ? -5.994 12.878 -29.293 1.00 95.31 618 THR A C 1
ATOM 4919 O O . THR A 1 618 ? -6.146 11.683 -29.031 1.00 95.31 618 THR A O 1
ATOM 4922 N N . LEU A 1 619 ? -6.839 13.814 -28.845 1.00 94.81 619 LEU A N 1
ATOM 4923 C CA . LEU A 1 619 ? -7.993 13.481 -28.003 1.00 94.81 619 LEU A CA 1
ATOM 4924 C C . LEU A 1 619 ? -8.919 12.454 -28.674 1.00 94.81 619 LEU A C 1
ATOM 4926 O O . LEU A 1 619 ? -9.435 11.574 -27.998 1.00 94.81 619 LEU A O 1
ATOM 4930 N N . ALA A 1 620 ? -9.078 12.512 -30.000 1.00 93.69 620 ALA A N 1
ATOM 4931 C CA . ALA A 1 620 ? -9.865 11.537 -30.754 1.00 93.69 620 ALA A CA 1
ATOM 4932 C C . ALA A 1 620 ? -9.232 10.133 -30.735 1.00 93.69 620 ALA A C 1
ATOM 4934 O O . ALA A 1 620 ? -9.928 9.140 -30.521 1.00 93.69 620 ALA A O 1
ATOM 4935 N N . THR A 1 621 ? -7.909 10.046 -30.921 1.00 92.50 621 THR A N 1
ATOM 4936 C CA . THR A 1 621 ? -7.159 8.785 -30.807 1.00 92.50 621 THR A CA 1
ATOM 4937 C C . THR A 1 621 ? -7.289 8.214 -29.400 1.00 92.50 621 THR A C 1
ATOM 4939 O O . THR A 1 621 ? -7.648 7.051 -29.244 1.00 92.50 621 THR A O 1
ATOM 4942 N N . TRP A 1 622 ? -7.061 9.045 -28.381 1.00 94.75 622 TRP A N 1
ATOM 4943 C CA . TRP A 1 622 ? -7.211 8.656 -26.985 1.00 94.75 622 TRP A CA 1
ATOM 4944 C C . TRP A 1 622 ? -8.629 8.182 -26.675 1.00 94.75 622 TRP A C 1
ATOM 4946 O O . TRP A 1 622 ? -8.788 7.097 -26.137 1.00 94.75 622 TRP A O 1
ATOM 4956 N N . HIS A 1 623 ? -9.662 8.921 -27.087 1.00 91.62 623 HIS A N 1
ATOM 4957 C CA . HIS A 1 623 ? -11.055 8.557 -26.830 1.00 91.62 623 HIS A CA 1
ATOM 4958 C C . HIS A 1 623 ? -11.405 7.200 -27.446 1.00 91.62 623 HIS A C 1
ATOM 4960 O O . HIS A 1 623 ? -12.090 6.398 -26.818 1.00 91.62 623 HIS A O 1
ATOM 4966 N N . LYS A 1 624 ? -10.906 6.902 -28.654 1.00 89.19 624 LYS A N 1
ATOM 4967 C CA . LYS A 1 624 ? -11.069 5.581 -29.278 1.00 89.19 624 LYS A CA 1
ATOM 4968 C C . LYS A 1 624 ? -10.445 4.466 -28.429 1.00 89.19 624 LYS A C 1
ATOM 4970 O O . LYS A 1 624 ? -11.029 3.391 -28.343 1.00 89.19 624 LYS A O 1
ATOM 4975 N N . HIS A 1 625 ? -9.290 4.716 -27.814 1.00 84.81 625 HIS A N 1
ATOM 4976 C CA . HIS A 1 625 ? -8.636 3.760 -26.916 1.00 84.81 625 HIS A CA 1
ATOM 4977 C C . HIS A 1 625 ? -9.336 3.657 -25.554 1.00 84.81 625 HIS A C 1
ATOM 4979 O O . HIS A 1 625 ? -9.598 2.551 -25.104 1.00 84.81 625 HIS A O 1
ATOM 4985 N N . ALA A 1 626 ? -9.697 4.780 -24.935 1.00 85.19 626 ALA A N 1
ATOM 4986 C CA . ALA A 1 626 ? -10.372 4.838 -23.638 1.00 85.19 626 ALA A CA 1
ATOM 4987 C C . ALA A 1 626 ? -11.820 4.317 -23.684 1.00 85.19 626 ALA A C 1
ATOM 4989 O O . ALA A 1 626 ? -12.352 3.883 -22.671 1.00 85.19 626 ALA A O 1
ATOM 4990 N N . SER A 1 627 ? -12.457 4.341 -24.859 1.00 85.00 627 SER A N 1
ATOM 4991 C CA . SER A 1 627 ? -13.776 3.730 -25.090 1.00 85.00 627 SER A CA 1
ATOM 4992 C C . SER A 1 627 ? -13.696 2.257 -25.484 1.00 85.00 627 SER A C 1
ATOM 4994 O O . SER A 1 627 ? -14.735 1.638 -25.723 1.00 85.00 627 SER A O 1
ATOM 4996 N N . ALA A 1 628 ? -12.491 1.698 -25.643 1.00 81.00 628 ALA A N 1
ATOM 4997 C CA . ALA A 1 628 ? -12.368 0.276 -25.907 1.00 81.00 628 ALA A CA 1
ATOM 4998 C C . ALA A 1 628 ? -12.959 -0.494 -24.715 1.00 81.00 628 ALA A C 1
ATOM 5000 O O . ALA A 1 628 ? -12.798 -0.062 -23.571 1.00 81.00 628 ALA A O 1
ATOM 5001 N N . PRO A 1 629 ? -13.657 -1.616 -24.959 1.00 75.75 629 PRO A N 1
ATOM 5002 C CA . PRO A 1 629 ? -14.169 -2.430 -23.871 1.00 75.75 629 PRO A CA 1
ATOM 5003 C C . PRO A 1 629 ? -13.019 -2.805 -22.925 1.00 75.75 629 PRO A C 1
ATOM 5005 O O . PRO A 1 629 ? -11.911 -3.083 -23.405 1.00 75.75 629 PRO A O 1
ATOM 5008 N N . PRO A 1 630 ? -13.261 -2.798 -21.603 1.00 71.12 630 PRO A N 1
ATOM 5009 C CA . PRO A 1 630 ? -12.225 -3.088 -20.628 1.00 71.12 630 PRO A CA 1
ATOM 5010 C C . PRO A 1 630 ? -11.590 -4.441 -20.936 1.00 71.12 630 PRO A C 1
ATOM 5012 O O . PRO A 1 630 ? -12.275 -5.411 -21.274 1.00 71.12 630 PRO A O 1
ATOM 5015 N N . ILE A 1 631 ? -10.260 -4.495 -20.838 1.00 74.69 631 ILE A N 1
ATOM 5016 C CA . ILE A 1 631 ? -9.514 -5.744 -20.981 1.00 74.69 631 ILE A CA 1
ATOM 5017 C C . ILE A 1 631 ? -10.062 -6.709 -19.919 1.00 74.69 631 ILE A C 1
ATOM 5019 O O . ILE A 1 631 ? -10.047 -6.339 -18.741 1.00 74.69 631 ILE A O 1
ATOM 5023 N N . PRO A 1 632 ? -10.531 -7.917 -20.294 1.00 83.00 632 PRO A N 1
ATOM 5024 C CA . PRO A 1 632 ? -11.013 -8.893 -19.324 1.00 83.00 632 PRO A CA 1
ATOM 5025 C C . PRO A 1 632 ? -9.978 -9.096 -18.215 1.00 83.00 632 PRO A C 1
ATOM 5027 O O . PRO A 1 632 ? -8.786 -9.188 -18.511 1.00 83.00 632 PRO A O 1
ATOM 5030 N N . ASP A 1 633 ? -10.400 -9.189 -16.953 1.00 81.88 633 ASP A N 1
ATOM 5031 C CA . ASP A 1 633 ? -9.458 -9.270 -15.824 1.00 81.88 633 ASP A CA 1
ATOM 5032 C C . ASP A 1 633 ? -8.448 -10.407 -15.981 1.00 81.88 633 ASP A C 1
ATOM 5034 O O . ASP A 1 633 ? -7.270 -10.255 -15.666 1.00 81.88 633 ASP A O 1
ATOM 5038 N N . LEU A 1 634 ? -8.882 -11.526 -16.560 1.00 87.44 634 LEU A N 1
ATOM 5039 C CA . LEU A 1 634 ? -8.016 -12.648 -16.899 1.00 87.44 634 LEU A CA 1
ATOM 5040 C C . LEU A 1 634 ? -6.853 -12.232 -17.826 1.00 87.44 634 LEU A C 1
ATOM 5042 O O . LEU A 1 634 ? -5.700 -12.570 -17.574 1.00 87.44 634 LEU A O 1
ATOM 5046 N N . HIS A 1 635 ? -7.130 -11.419 -18.845 1.00 90.00 635 HIS A N 1
ATOM 5047 C CA . HIS A 1 635 ? -6.123 -10.915 -19.781 1.00 90.00 635 HIS A CA 1
ATOM 5048 C C . HIS A 1 635 ? -5.190 -9.877 -19.138 1.00 90.00 635 HIS A C 1
ATOM 5050 O O . HIS A 1 635 ? -4.030 -9.775 -19.543 1.00 90.00 635 HIS A O 1
ATOM 5056 N N . LYS A 1 636 ? -5.648 -9.133 -18.117 1.00 87.56 636 LYS A N 1
ATOM 5057 C CA . LYS A 1 636 ? -4.759 -8.273 -17.311 1.00 87.56 636 LYS A CA 1
ATOM 5058 C C . LYS A 1 636 ? -3.683 -9.119 -16.626 1.00 87.56 636 LYS A C 1
ATOM 5060 O O . LYS A 1 636 ? -2.504 -8.772 -16.678 1.00 87.56 636 LYS A O 1
ATOM 5065 N N . TRP A 1 637 ? -4.063 -10.273 -16.078 1.00 91.62 637 TRP A N 1
ATOM 5066 C CA . TRP A 1 637 ? -3.118 -11.210 -15.466 1.00 91.62 637 TRP A CA 1
ATOM 5067 C C . TRP A 1 637 ? -2.188 -11.879 -16.476 1.00 91.62 637 TRP A C 1
ATOM 5069 O O . TRP A 1 637 ? -1.018 -12.092 -16.166 1.00 91.62 637 TRP A O 1
ATOM 5079 N N . PHE A 1 638 ? -2.657 -12.142 -17.695 1.00 95.25 638 PHE A N 1
ATOM 5080 C CA . PHE A 1 638 ? -1.794 -12.634 -18.772 1.00 95.25 638 PHE A CA 1
ATOM 5081 C C . PHE A 1 638 ? -0.723 -11.608 -19.158 1.00 95.25 638 PHE A C 1
ATOM 5083 O O . PHE A 1 638 ? 0.457 -11.947 -19.227 1.00 95.25 638 PHE A O 1
ATOM 5090 N N . ASN A 1 639 ? -1.106 -10.335 -19.303 1.00 90.25 639 ASN A N 1
ATOM 5091 C CA . ASN A 1 639 ? -0.149 -9.245 -19.513 1.00 90.25 639 ASN A CA 1
ATOM 5092 C C . ASN A 1 639 ? 0.837 -9.118 -18.337 1.00 90.25 639 ASN A C 1
ATOM 5094 O O . ASN A 1 639 ? 2.023 -8.877 -18.550 1.00 90.25 639 ASN A O 1
ATOM 5098 N N . PHE A 1 640 ? 0.371 -9.307 -17.098 1.00 90.12 640 PHE A N 1
ATOM 5099 C CA . PHE A 1 640 ? 1.235 -9.275 -15.918 1.00 90.12 640 PHE A CA 1
ATOM 5100 C C . PHE A 1 640 ? 2.323 -10.358 -15.970 1.00 90.12 640 PHE A C 1
ATOM 5102 O O . PHE A 1 640 ? 3.499 -10.029 -15.805 1.00 90.12 640 PHE A O 1
ATOM 5109 N N . VAL A 1 641 ? 1.965 -11.621 -16.235 1.00 92.50 641 VAL A N 1
ATOM 5110 C CA . VAL A 1 641 ? 2.948 -12.721 -16.302 1.00 92.50 641 VAL A CA 1
ATOM 5111 C C . VAL A 1 641 ? 3.820 -12.670 -17.560 1.00 92.50 641 VAL A C 1
ATOM 5113 O O . VAL A 1 641 ? 4.943 -13.165 -17.526 1.00 92.50 641 VAL A O 1
ATOM 5116 N N . GLU A 1 642 ? 3.355 -12.044 -18.646 1.00 93.00 642 GLU A N 1
ATOM 5117 C CA . GLU A 1 642 ? 4.169 -11.731 -19.833 1.00 93.00 642 GLU A CA 1
ATOM 5118 C C . GLU A 1 642 ? 5.302 -10.762 -19.492 1.00 93.00 642 GLU A C 1
ATOM 5120 O O . GLU A 1 642 ? 6.466 -11.022 -19.799 1.00 93.00 642 GLU A O 1
ATOM 5125 N N . LEU A 1 643 ? 4.973 -9.668 -18.803 1.00 86.75 643 LEU A N 1
ATOM 5126 C CA . LEU A 1 643 ? 5.954 -8.675 -18.367 1.00 86.75 643 LEU A CA 1
ATOM 5127 C C . LEU A 1 643 ? 6.845 -9.194 -17.232 1.00 86.75 643 LEU A C 1
ATOM 5129 O O . LEU A 1 643 ? 7.981 -8.747 -17.082 1.00 86.75 643 LEU A O 1
ATOM 5133 N N . ASN A 1 644 ? 6.345 -10.155 -16.451 1.00 88.44 644 ASN A N 1
ATOM 5134 C CA . ASN A 1 644 ? 7.009 -10.688 -15.269 1.00 88.44 644 ASN A CA 1
ATOM 5135 C C . ASN A 1 644 ? 7.027 -12.231 -15.268 1.00 88.44 644 ASN A C 1
ATOM 5137 O O . ASN A 1 644 ? 6.409 -12.848 -14.399 1.00 88.44 644 ASN A O 1
ATOM 5141 N N . PRO A 1 645 ? 7.784 -12.899 -16.164 1.00 89.50 645 PRO A N 1
ATOM 5142 C CA . PRO A 1 645 ? 7.713 -14.360 -16.343 1.00 89.50 645 PRO A CA 1
ATOM 5143 C C . PRO A 1 645 ? 8.090 -15.190 -15.109 1.00 89.50 645 PRO A C 1
ATOM 5145 O O . PRO A 1 645 ? 7.791 -16.383 -15.036 1.00 89.50 645 PRO A O 1
ATOM 5148 N N . GLY A 1 646 ? 8.795 -14.572 -14.158 1.00 89.00 646 GLY A N 1
ATOM 5149 C CA . GLY A 1 646 ? 9.159 -15.163 -12.874 1.00 89.00 646 GLY A CA 1
ATOM 5150 C C . GLY A 1 646 ? 8.101 -14.999 -11.785 1.00 89.00 646 GLY A C 1
ATOM 5151 O O . GLY A 1 646 ? 8.390 -15.366 -10.656 1.00 89.00 646 GLY A O 1
ATOM 5152 N N . TRP A 1 647 ? 6.927 -14.445 -12.078 1.00 93.38 647 TRP A N 1
ATOM 5153 C CA . TRP A 1 647 ? 5.852 -14.226 -11.113 1.00 93.38 647 TRP A CA 1
ATOM 5154 C C . TRP A 1 647 ? 4.637 -15.109 -11.410 1.00 93.38 647 TRP A C 1
ATOM 5156 O O . TRP A 1 647 ? 4.433 -15.566 -12.536 1.00 93.38 647 TRP A O 1
ATOM 5166 N N . VAL A 1 648 ? 3.843 -15.361 -10.372 1.00 93.38 648 VAL A N 1
ATOM 5167 C CA . VAL A 1 648 ? 2.612 -16.154 -10.401 1.00 93.38 648 VAL A CA 1
ATOM 5168 C C . VAL A 1 648 ? 1.511 -15.417 -9.652 1.00 93.38 648 VAL A C 1
ATOM 5170 O O . VAL A 1 648 ? 1.774 -14.811 -8.614 1.00 93.38 648 VAL A O 1
ATOM 5173 N N . LYS A 1 649 ? 0.281 -15.501 -10.164 1.00 94.56 649 LYS A N 1
ATOM 5174 C CA . LYS A 1 649 ? -0.929 -15.216 -9.390 1.00 94.56 649 LYS A CA 1
ATOM 5175 C C . LYS A 1 649 ? -1.533 -16.528 -8.906 1.00 94.56 649 LYS A C 1
ATOM 5177 O O . LYS A 1 649 ? -1.823 -17.398 -9.728 1.00 94.56 649 LYS A O 1
ATOM 5182 N N . PHE A 1 650 ? -1.753 -16.645 -7.605 1.00 93.06 650 PHE A N 1
ATOM 5183 C CA . PHE A 1 650 ? -2.471 -17.759 -7.014 1.00 93.06 650 PHE A CA 1
ATOM 5184 C C . PHE A 1 650 ? -3.985 -17.607 -7.171 1.00 93.06 650 PHE A C 1
ATOM 5186 O O . PHE A 1 650 ? -4.501 -16.502 -7.360 1.00 93.06 650 PHE A O 1
ATOM 5193 N N . GLY A 1 651 ? -4.709 -18.723 -7.094 1.00 88.25 651 GLY A N 1
ATOM 5194 C CA . GLY A 1 651 ? -6.167 -18.714 -7.204 1.00 88.25 651 GLY A CA 1
ATOM 5195 C C . GLY A 1 651 ? -6.887 -18.017 -6.044 1.00 88.25 651 GLY A C 1
ATOM 5196 O O . GLY A 1 651 ? -8.012 -17.560 -6.232 1.00 88.25 651 GLY A O 1
ATOM 5197 N N . ASP A 1 652 ? -6.216 -17.832 -4.902 1.00 87.38 652 ASP A N 1
ATOM 5198 C CA . ASP A 1 652 ? -6.680 -16.994 -3.788 1.00 87.38 652 ASP A CA 1
ATOM 5199 C C . ASP A 1 652 ? -6.434 -15.485 -4.017 1.00 87.38 652 ASP A C 1
ATOM 5201 O O . ASP A 1 652 ? -6.846 -14.655 -3.210 1.00 87.38 652 ASP A O 1
ATOM 5205 N N . GLY A 1 653 ? -5.790 -15.121 -5.133 1.00 86.00 653 GLY A N 1
ATOM 5206 C CA . GLY A 1 653 ? -5.485 -13.748 -5.530 1.00 86.00 653 GLY A CA 1
ATOM 5207 C C . GLY A 1 653 ? -4.084 -13.262 -5.154 1.00 86.00 653 GLY A C 1
ATOM 5208 O O . GLY A 1 653 ? -3.667 -12.224 -5.666 1.00 86.00 653 GLY A O 1
ATOM 5209 N N . VAL A 1 654 ? -3.334 -13.996 -4.327 1.00 88.00 654 VAL A N 1
ATOM 5210 C CA . VAL A 1 654 ? -1.983 -13.597 -3.906 1.00 88.00 654 VAL A CA 1
ATOM 5211 C C . VAL A 1 654 ? -1.002 -13.663 -5.082 1.00 88.00 654 VAL A C 1
ATOM 5213 O O . VAL A 1 654 ? -1.046 -14.574 -5.906 1.00 88.00 654 VAL A O 1
ATOM 5216 N N . VAL A 1 655 ? -0.082 -12.699 -5.160 1.00 90.44 655 VAL A N 1
ATOM 5217 C CA . VAL A 1 655 ? 0.938 -12.611 -6.215 1.00 90.44 655 VAL A CA 1
ATOM 5218 C C . VAL A 1 655 ? 2.323 -12.848 -5.615 1.00 90.44 655 VAL A C 1
ATOM 5220 O O . VAL A 1 655 ? 2.688 -12.216 -4.627 1.00 90.44 655 VAL A O 1
ATOM 5223 N N . ALA A 1 656 ? 3.108 -13.750 -6.207 1.00 87.06 656 ALA A N 1
ATOM 5224 C CA . ALA A 1 656 ? 4.421 -14.131 -5.686 1.00 87.06 656 ALA A CA 1
ATOM 5225 C C . ALA A 1 656 ? 5.482 -14.272 -6.784 1.00 87.06 656 ALA A C 1
ATOM 5227 O O . ALA A 1 656 ? 5.182 -14.628 -7.925 1.00 87.06 656 ALA A O 1
ATOM 5228 N N . GLN A 1 657 ? 6.744 -14.031 -6.421 1.00 89.06 657 GLN A N 1
ATOM 5229 C CA . GLN A 1 657 ? 7.899 -14.230 -7.293 1.00 89.06 657 GLN A CA 1
ATOM 5230 C C . GLN A 1 657 ? 8.533 -15.608 -7.059 1.00 89.06 657 GLN A C 1
ATOM 5232 O O . GLN A 1 657 ? 8.653 -16.086 -5.933 1.00 89.06 657 GLN A O 1
ATOM 5237 N N . LYS A 1 658 ? 8.995 -16.243 -8.136 1.00 79.12 658 LYS A N 1
ATOM 5238 C CA . LYS A 1 658 ? 9.700 -17.522 -8.122 1.00 79.12 658 LYS A CA 1
ATOM 5239 C C . LYS A 1 658 ? 11.037 -17.403 -7.394 1.00 79.12 658 LYS A C 1
ATOM 5241 O O . LYS A 1 658 ? 12.028 -16.940 -7.960 1.00 79.12 658 LYS A O 1
ATOM 5246 N N . GLU A 1 659 ? 11.100 -17.939 -6.183 1.00 75.00 659 GLU A N 1
ATOM 5247 C CA . GLU A 1 659 ? 12.366 -18.273 -5.533 1.00 75.00 659 GLU A CA 1
ATOM 5248 C C . GLU A 1 659 ? 12.940 -19.587 -6.102 1.00 75.00 659 GLU A C 1
ATOM 5250 O O . GLU A 1 659 ? 12.229 -20.410 -6.695 1.00 75.00 659 GLU A O 1
ATOM 5255 N N . ARG A 1 660 ? 14.258 -19.810 -5.973 1.00 59.88 660 ARG A N 1
ATOM 5256 C CA . ARG A 1 660 ? 14.895 -21.063 -6.421 1.00 59.88 660 ARG A CA 1
ATOM 5257 C C . ARG A 1 660 ? 14.229 -22.243 -5.688 1.00 59.88 660 ARG A C 1
ATOM 5259 O O . ARG A 1 660 ? 14.533 -22.463 -4.524 1.00 59.88 660 ARG A O 1
ATOM 5266 N N . ARG A 1 661 ? 13.409 -23.029 -6.410 1.00 64.69 661 ARG A N 1
ATOM 5267 C CA . ARG A 1 661 ? 12.578 -24.176 -5.947 1.00 64.69 661 ARG A CA 1
ATOM 5268 C C . ARG A 1 661 ? 11.169 -23.831 -5.430 1.00 64.69 661 ARG A C 1
ATOM 5270 O O . ARG A 1 661 ? 10.644 -24.532 -4.571 1.00 64.69 661 ARG A O 1
ATOM 5277 N N . PHE A 1 662 ? 10.536 -22.800 -5.980 1.00 77.62 662 PHE A N 1
ATOM 5278 C CA . PHE A 1 662 ? 9.127 -22.518 -5.707 1.00 77.62 662 PHE A CA 1
ATOM 5279 C C . PHE A 1 662 ? 8.193 -23.586 -6.313 1.00 77.62 662 PHE A C 1
ATOM 5281 O O . PHE A 1 662 ? 8.280 -23.865 -7.512 1.00 77.62 662 PHE A O 1
ATOM 5288 N N . THR A 1 663 ? 7.318 -24.165 -5.485 1.00 86.00 663 THR A N 1
ATOM 5289 C CA . THR A 1 663 ? 6.293 -25.153 -5.877 1.00 86.00 663 THR A CA 1
ATOM 5290 C C . THR A 1 663 ? 4.921 -24.517 -5.688 1.00 86.00 663 THR A C 1
ATOM 5292 O O . THR A 1 663 ? 4.711 -23.845 -4.678 1.00 86.00 663 THR A O 1
ATOM 5295 N N . LEU A 1 664 ? 4.008 -24.680 -6.648 1.00 90.38 664 LEU A N 1
ATOM 5296 C CA . LEU A 1 664 ? 2.688 -24.056 -6.558 1.00 90.38 664 LEU A CA 1
ATOM 5297 C C . LEU A 1 664 ? 1.856 -24.692 -5.424 1.00 90.38 664 LEU A C 1
ATOM 5299 O O . LEU A 1 664 ? 1.771 -25.920 -5.354 1.00 90.38 664 LEU A O 1
ATOM 5303 N N . PRO A 1 665 ? 1.229 -23.889 -4.546 1.00 90.19 665 PRO A N 1
ATOM 5304 C CA . PRO A 1 665 ? 0.323 -24.398 -3.516 1.00 90.19 665 PRO A CA 1
ATOM 5305 C C . PRO A 1 665 ? -0.903 -25.084 -4.142 1.00 90.19 665 PRO A C 1
ATOM 5307 O O . PRO A 1 665 ? -1.369 -24.690 -5.209 1.00 90.19 665 PRO A O 1
ATOM 5310 N N . ARG A 1 666 ? -1.437 -26.117 -3.483 1.00 92.69 666 ARG A N 1
ATOM 5311 C CA . ARG A 1 666 ? -2.663 -26.821 -3.905 1.00 92.69 666 ARG A CA 1
ATOM 5312 C C . ARG A 1 666 ? -3.897 -26.261 -3.194 1.00 92.69 666 ARG A C 1
ATOM 5314 O O . ARG A 1 666 ? -3.745 -25.623 -2.155 1.00 92.69 666 ARG A O 1
ATOM 5321 N N . ASN A 1 667 ? -5.096 -26.567 -3.694 1.00 88.88 667 ASN A N 1
ATOM 5322 C CA . ASN A 1 667 ? -6.382 -26.226 -3.060 1.00 88.88 667 ASN A CA 1
ATOM 5323 C C . ASN A 1 667 ? -6.643 -24.717 -2.906 1.00 88.88 667 ASN A C 1
ATOM 5325 O O . ASN A 1 667 ? -7.194 -24.271 -1.903 1.00 88.88 667 ASN A O 1
ATOM 5329 N N . GLN A 1 668 ? -6.215 -23.926 -3.886 1.00 90.19 668 GLN A N 1
ATOM 5330 C CA . GLN A 1 668 ? -6.401 -22.475 -3.937 1.00 90.19 668 GLN A CA 1
ATOM 5331 C C . GLN A 1 668 ? -7.189 -22.011 -5.171 1.00 90.19 668 GLN A C 1
ATOM 5333 O O . GLN A 1 668 ? -7.330 -20.815 -5.382 1.00 90.19 668 GLN A O 1
ATOM 5338 N N . GLY A 1 669 ? -7.711 -22.917 -5.997 1.00 92.38 669 GLY A N 1
ATOM 5339 C CA . GLY A 1 669 ? -8.421 -22.581 -7.228 1.00 92.38 669 GLY A CA 1
ATOM 5340 C C . GLY A 1 669 ? -7.496 -22.491 -8.443 1.00 92.38 669 GLY A C 1
ATOM 5341 O O . GLY A 1 669 ? -6.804 -23.445 -8.783 1.00 92.38 669 GLY A O 1
ATOM 5342 N N . THR A 1 670 ? -7.536 -21.376 -9.175 1.00 94.56 670 THR A N 1
ATOM 5343 C CA . THR A 1 670 ? -6.861 -21.251 -10.479 1.00 94.56 670 THR A CA 1
ATOM 5344 C C . THR A 1 670 ? -5.643 -20.336 -10.424 1.00 94.56 670 THR A C 1
ATOM 5346 O O . THR A 1 670 ? -5.774 -19.125 -10.253 1.00 94.56 670 THR A O 1
ATOM 5349 N N . HIS A 1 671 ? -4.464 -20.907 -10.646 1.00 94.81 671 HIS A N 1
ATOM 5350 C CA . HIS A 1 671 ? -3.209 -20.169 -10.757 1.00 94.81 671 HIS A CA 1
ATOM 5351 C C . HIS A 1 671 ? -2.994 -19.655 -12.181 1.00 94.81 671 HIS A C 1
ATOM 5353 O O . HIS A 1 671 ? -3.349 -20.324 -13.151 1.00 94.81 671 HIS A O 1
ATOM 5359 N N . ILE A 1 672 ? -2.357 -18.491 -12.311 1.00 96.50 672 ILE A N 1
ATOM 5360 C CA . ILE A 1 672 ? -1.932 -17.928 -13.598 1.00 96.50 672 ILE A CA 1
ATOM 5361 C C . ILE A 1 672 ? -0.413 -17.798 -13.597 1.00 96.50 672 ILE A C 1
ATOM 5363 O O . ILE A 1 672 ? 0.155 -17.099 -12.753 1.00 96.50 672 ILE A O 1
ATOM 5367 N N . VAL A 1 673 ? 0.243 -18.460 -14.552 1.00 95.94 673 VAL A N 1
ATOM 5368 C CA . VAL A 1 673 ? 1.709 -18.481 -14.670 1.00 95.94 673 VAL A CA 1
ATOM 5369 C C . VAL A 1 673 ? 2.178 -18.224 -16.097 1.00 95.94 673 VAL A C 1
ATOM 5371 O O . VAL A 1 673 ? 1.483 -18.547 -17.054 1.00 95.94 673 VAL A O 1
ATOM 5374 N N . GLY A 1 674 ? 3.382 -17.672 -16.254 1.00 95.44 674 GLY A N 1
ATOM 5375 C CA . GLY A 1 674 ? 4.053 -17.587 -17.555 1.00 95.44 674 GLY A CA 1
ATOM 5376 C C . GLY A 1 674 ? 4.772 -18.888 -17.933 1.00 95.44 674 GLY A C 1
ATOM 5377 O O . GLY A 1 674 ? 5.096 -19.707 -17.069 1.00 95.44 674 GLY A O 1
ATOM 5378 N N . GLY A 1 675 ? 5.071 -19.067 -19.216 1.00 95.81 675 GLY A N 1
ATOM 5379 C CA . GLY A 1 675 ? 5.863 -20.189 -19.724 1.00 95.81 675 GLY A CA 1
ATOM 5380 C C . GLY A 1 675 ? 6.066 -20.125 -21.234 1.00 95.81 675 GLY A C 1
ATOM 5381 O O . GLY A 1 675 ? 5.975 -19.053 -21.835 1.00 95.81 675 GLY A O 1
ATOM 5382 N N . GLN A 1 676 ? 6.343 -21.274 -21.847 1.00 97.31 676 GLN A N 1
ATOM 5383 C CA . GLN A 1 676 ? 6.559 -21.391 -23.289 1.00 97.31 676 GLN A CA 1
ATOM 5384 C C . GLN A 1 676 ? 5.697 -22.491 -23.906 1.00 97.31 676 GLN A C 1
ATOM 5386 O O . GLN A 1 676 ? 5.491 -23.546 -23.307 1.00 97.31 676 GLN A O 1
ATOM 5391 N N . VAL A 1 677 ? 5.225 -22.256 -25.127 1.00 96.69 677 VAL A N 1
ATOM 5392 C CA . VAL A 1 677 ? 4.584 -23.269 -25.975 1.00 96.69 677 VAL A CA 1
ATOM 5393 C C . VAL A 1 677 ? 5.313 -23.411 -27.300 1.00 96.69 677 VAL A C 1
ATOM 5395 O O . VAL A 1 677 ? 5.946 -22.470 -27.775 1.00 96.69 677 VAL A O 1
ATOM 5398 N N . TRP A 1 678 ? 5.183 -24.584 -27.914 1.00 96.38 678 TRP A N 1
ATOM 5399 C CA . TRP A 1 678 ? 5.670 -24.872 -29.260 1.00 96.38 678 TRP A CA 1
ATOM 5400 C C . TRP A 1 678 ? 4.507 -25.304 -30.142 1.00 96.38 678 TRP A C 1
ATOM 5402 O O . TRP A 1 678 ? 3.671 -26.114 -29.729 1.00 96.38 678 TRP A O 1
ATOM 5412 N N . PHE A 1 679 ? 4.499 -24.808 -31.373 1.00 94.44 679 PHE A N 1
ATOM 5413 C CA . PHE A 1 679 ? 3.618 -25.273 -32.441 1.00 94.44 679 PHE A CA 1
ATOM 5414 C C . PHE A 1 679 ? 4.411 -26.176 -33.390 1.00 94.44 679 PHE A C 1
ATOM 5416 O O . PHE A 1 679 ? 5.639 -26.112 -33.405 1.00 94.44 679 PHE A O 1
ATOM 5423 N N . ALA A 1 680 ? 3.728 -27.017 -34.173 1.00 88.31 680 ALA A N 1
ATOM 5424 C CA . ALA A 1 680 ? 4.375 -28.020 -35.030 1.00 88.31 680 ALA A CA 1
ATOM 5425 C C . ALA A 1 680 ? 5.466 -27.436 -35.954 1.00 88.31 680 ALA A C 1
ATOM 5427 O O . ALA A 1 680 ? 6.503 -28.068 -36.138 1.00 88.31 680 ALA A O 1
ATOM 5428 N N . ASP A 1 681 ? 5.263 -26.206 -36.440 1.00 87.38 681 ASP A N 1
ATOM 5429 C CA . ASP A 1 681 ? 6.132 -25.550 -37.424 1.00 87.38 681 ASP A CA 1
ATOM 5430 C C . ASP A 1 681 ? 6.767 -24.237 -36.916 1.00 87.38 681 ASP A C 1
ATOM 5432 O O . ASP A 1 681 ? 7.284 -23.448 -37.708 1.00 87.38 681 ASP A O 1
ATOM 5436 N N . ALA A 1 682 ? 6.729 -23.964 -35.604 1.00 86.12 682 ALA A N 1
ATOM 5437 C CA . ALA A 1 682 ? 7.239 -22.713 -35.032 1.00 86.12 682 ALA A CA 1
ATOM 5438 C C . ALA A 1 682 ? 8.147 -22.931 -33.811 1.00 86.12 682 ALA A C 1
ATOM 5440 O O . ALA A 1 682 ? 8.057 -23.929 -33.096 1.00 86.12 682 ALA A O 1
ATOM 5441 N N . GLY A 1 683 ? 9.032 -21.959 -33.563 1.00 88.56 683 GLY A N 1
ATOM 5442 C CA . GLY A 1 683 ? 9.856 -21.907 -32.354 1.00 88.56 683 GLY A CA 1
ATOM 5443 C C . GLY A 1 683 ? 9.039 -21.654 -31.075 1.00 88.56 683 GLY A C 1
ATOM 5444 O O . GLY A 1 683 ? 7.825 -21.458 -31.148 1.00 88.56 683 GLY A O 1
ATOM 5445 N N . PRO A 1 684 ? 9.690 -21.649 -29.895 1.00 94.06 684 PRO A N 1
ATOM 5446 C CA . PRO A 1 684 ? 9.015 -21.368 -28.632 1.00 94.06 684 PRO A CA 1
ATOM 5447 C C . PRO A 1 684 ? 8.405 -19.964 -28.636 1.00 94.06 684 PRO A C 1
ATOM 5449 O O . PRO A 1 684 ? 9.089 -18.986 -28.943 1.00 94.06 684 PRO A O 1
ATOM 5452 N N . VAL A 1 685 ? 7.142 -19.866 -28.230 1.00 95.38 685 VAL A N 1
ATOM 5453 C CA . VAL A 1 685 ? 6.425 -18.601 -28.030 1.00 95.38 685 VAL A CA 1
ATOM 5454 C C . VAL A 1 685 ? 6.046 -18.482 -26.558 1.00 95.38 685 VAL A C 1
ATOM 5456 O O . VAL A 1 685 ? 5.738 -19.485 -25.911 1.00 95.38 685 VAL A O 1
ATOM 5459 N N . PHE A 1 686 ? 6.094 -17.267 -26.008 1.00 96.38 686 PHE A N 1
ATOM 5460 C CA . PHE A 1 686 ? 5.604 -17.021 -24.654 1.00 96.38 686 PHE A CA 1
ATOM 5461 C C . PHE A 1 686 ? 4.110 -17.349 -24.562 1.00 96.38 686 PHE A C 1
ATOM 5463 O O . PHE A 1 686 ? 3.338 -16.992 -25.452 1.00 96.38 686 PHE A O 1
ATOM 5470 N N . ALA A 1 687 ? 3.706 -17.983 -23.464 1.00 96.94 687 ALA A N 1
ATOM 5471 C CA . ALA A 1 687 ? 2.307 -18.249 -23.171 1.00 96.94 687 ALA A CA 1
ATOM 5472 C C . ALA A 1 687 ? 1.971 -17.987 -21.702 1.00 96.94 687 ALA A C 1
ATOM 5474 O O . ALA A 1 687 ? 2.806 -18.174 -20.811 1.00 96.94 687 ALA A O 1
ATOM 5475 N N . ALA A 1 688 ? 0.722 -17.596 -21.464 1.00 97.25 688 ALA A N 1
ATOM 5476 C CA . ALA A 1 688 ? 0.112 -17.582 -20.145 1.00 97.25 688 ALA A CA 1
ATOM 5477 C C . ALA A 1 688 ? -0.667 -18.888 -19.934 1.00 97.25 688 ALA A C 1
ATOM 5479 O O . ALA A 1 688 ? -1.420 -19.325 -20.800 1.00 97.25 688 ALA A O 1
ATOM 5480 N N . PHE A 1 689 ? -0.481 -19.515 -18.780 1.00 97.12 689 PHE A N 1
ATOM 5481 C CA . PHE A 1 689 ? -1.074 -20.798 -18.423 1.00 97.12 689 PHE A CA 1
ATOM 5482 C C . PHE A 1 689 ? -2.063 -20.595 -17.287 1.00 97.12 689 PHE A C 1
ATOM 5484 O O . PHE A 1 689 ? -1.723 -20.001 -16.262 1.00 97.12 689 PHE A O 1
ATOM 5491 N N . VAL A 1 690 ? -3.258 -21.144 -17.460 1.00 96.69 690 VAL A N 1
ATOM 5492 C CA . VAL A 1 690 ? -4.300 -21.233 -16.441 1.00 96.69 690 VAL A CA 1
ATOM 5493 C C . VAL A 1 690 ? -4.211 -22.632 -15.841 1.00 96.69 690 VAL A C 1
ATOM 5495 O O . VAL A 1 690 ? -4.518 -23.621 -16.508 1.00 96.69 690 VAL A O 1
ATOM 5498 N N . MET A 1 691 ? -3.723 -22.736 -14.608 1.00 95.50 691 MET A N 1
ATOM 5499 C CA . MET A 1 691 ? -3.462 -24.012 -13.940 1.00 95.50 691 MET A CA 1
ATOM 5500 C C . MET A 1 691 ? -4.454 -24.239 -12.803 1.00 95.50 691 MET A C 1
ATOM 5502 O O . MET A 1 691 ? -4.632 -23.376 -11.949 1.00 95.50 691 MET A O 1
ATOM 5506 N N . ASP A 1 692 ? -5.072 -25.413 -12.766 1.00 94.38 692 ASP A N 1
ATOM 5507 C CA . ASP A 1 692 ? -5.961 -25.810 -11.674 1.00 94.38 692 ASP A CA 1
ATOM 5508 C C . ASP A 1 692 ? -5.121 -26.377 -10.521 1.00 94.38 692 ASP A C 1
ATOM 5510 O O . ASP A 1 692 ? -4.346 -27.324 -10.701 1.00 94.38 692 ASP A O 1
ATOM 5514 N N . SER A 1 693 ? -5.243 -25.759 -9.346 1.00 92.75 693 SER A N 1
ATOM 5515 C CA . SER A 1 693 ? -4.428 -26.079 -8.177 1.00 92.75 693 SER A CA 1
ATOM 5516 C C . SER A 1 693 ? -4.751 -27.412 -7.524 1.00 92.75 693 SER A C 1
ATOM 5518 O O . SER A 1 693 ? -3.923 -27.944 -6.785 1.00 92.75 693 SER A O 1
ATOM 5520 N N . ASP A 1 694 ? -5.950 -27.931 -7.757 1.00 88.69 694 ASP A N 1
ATOM 5521 C CA . ASP A 1 694 ? -6.449 -29.128 -7.086 1.00 88.69 694 ASP A CA 1
ATOM 5522 C C . ASP A 1 694 ? -5.928 -30.355 -7.829 1.00 88.69 694 ASP A C 1
ATOM 5524 O O . ASP A 1 694 ? -5.465 -31.333 -7.237 1.00 88.69 694 ASP A O 1
ATOM 5528 N N . LEU A 1 695 ? -5.938 -30.255 -9.156 1.00 89.06 695 LEU A N 1
ATOM 5529 C CA . LEU A 1 695 ? -5.549 -31.321 -10.070 1.00 89.06 695 LEU A CA 1
ATOM 5530 C C . LEU A 1 695 ? -4.081 -31.233 -10.500 1.00 89.06 695 LEU A C 1
ATOM 5532 O O . LEU A 1 695 ? -3.510 -32.217 -10.972 1.00 89.06 695 LEU A O 1
ATOM 5536 N N . GLY A 1 696 ? -3.443 -30.077 -10.316 1.00 87.12 696 GLY A N 1
ATOM 5537 C CA . GLY A 1 696 ? -2.032 -29.879 -10.632 1.00 87.12 696 GLY A CA 1
ATOM 5538 C C . GLY A 1 696 ? -1.725 -29.843 -12.136 1.00 87.12 696 GLY A C 1
ATOM 5539 O O . GLY A 1 696 ? -0.581 -30.053 -12.544 1.00 87.12 696 GLY A O 1
ATOM 5540 N N . TRP A 1 697 ? -2.740 -29.616 -12.967 1.00 91.88 697 TRP A N 1
ATOM 5541 C CA . TRP A 1 697 ? -2.668 -29.658 -14.430 1.00 91.88 697 TRP A CA 1
ATOM 5542 C C . TRP A 1 697 ? -2.959 -28.294 -15.073 1.00 91.88 697 TRP A C 1
ATOM 5544 O O . TRP A 1 697 ? -3.538 -27.390 -14.465 1.00 91.88 697 TRP A O 1
ATOM 5554 N N . VAL A 1 698 ? -2.529 -28.142 -16.323 1.00 93.75 698 VAL A N 1
ATOM 5555 C CA . VAL A 1 698 ? -2.827 -26.972 -17.154 1.00 93.75 698 VAL A CA 1
ATOM 5556 C C . VAL A 1 698 ? -4.224 -27.145 -17.743 1.00 93.75 698 VAL A C 1
ATOM 5558 O O . VAL A 1 698 ? -4.471 -28.129 -18.437 1.00 93.75 698 VAL A O 1
ATOM 5561 N N . ARG A 1 699 ? -5.120 -26.195 -17.471 1.00 94.00 699 ARG A N 1
ATOM 5562 C CA . ARG A 1 699 ? -6.492 -26.182 -17.987 1.00 94.00 699 ARG A CA 1
ATOM 5563 C C . ARG A 1 699 ? -6.566 -25.488 -19.343 1.00 94.00 699 ARG A C 1
ATOM 5565 O O . ARG A 1 699 ? -7.149 -26.035 -20.271 1.00 94.00 699 ARG A O 1
ATOM 5572 N N . GLU A 1 700 ? -5.973 -24.301 -19.439 1.00 96.75 700 GLU A N 1
ATOM 5573 C CA . GLU A 1 700 ? -5.985 -23.469 -20.646 1.00 96.75 700 GLU A CA 1
ATOM 5574 C C . GLU A 1 700 ? -4.612 -22.816 -20.851 1.00 96.75 700 GLU A C 1
ATOM 5576 O O . GLU A 1 700 ? -3.881 -22.548 -19.888 1.00 96.75 700 GLU A O 1
ATOM 5581 N N . VAL A 1 701 ? -4.260 -22.555 -22.108 1.00 96.69 701 VAL A N 1
ATOM 5582 C CA . VAL A 1 701 ? -3.002 -21.921 -22.505 1.00 96.69 701 VAL A CA 1
ATOM 5583 C C . VAL A 1 701 ? -3.277 -20.835 -23.523 1.00 96.69 701 VAL A C 1
ATOM 5585 O O . VAL A 1 701 ? -3.873 -21.098 -24.559 1.00 96.69 701 VAL A O 1
ATOM 5588 N N . TYR A 1 702 ? -2.794 -19.630 -23.251 1.00 97.62 702 TYR A N 1
ATOM 5589 C CA . TYR A 1 702 ? -3.047 -18.454 -24.069 1.00 97.62 702 TYR A CA 1
ATOM 5590 C C . TYR A 1 702 ? -1.750 -17.900 -24.649 1.00 97.62 702 TYR A C 1
ATOM 5592 O O . TYR A 1 702 ? -0.749 -17.773 -23.941 1.00 97.62 702 TYR A O 1
ATOM 5600 N N . VAL A 1 703 ? -1.778 -17.521 -25.925 1.00 96.38 703 VAL A N 1
ATOM 5601 C CA . VAL A 1 703 ? -0.682 -16.820 -26.614 1.00 96.38 703 VAL A CA 1
ATOM 5602 C C . VAL A 1 703 ? -1.190 -15.479 -27.119 1.00 96.38 703 VAL A C 1
ATOM 5604 O O . VAL A 1 703 ? -2.359 -15.341 -27.477 1.00 96.38 703 VAL A O 1
ATOM 5607 N N . LYS A 1 704 ? -0.312 -14.476 -27.125 1.00 94.88 704 LYS A N 1
ATOM 5608 C CA . LYS A 1 704 ? -0.641 -13.138 -27.603 1.00 94.88 704 LYS A CA 1
ATOM 5609 C C . LYS A 1 704 ? -0.396 -13.028 -29.108 1.00 94.88 704 LYS A C 1
ATOM 5611 O O . LYS A 1 704 ? 0.749 -12.954 -29.545 1.00 94.88 704 LYS A O 1
ATOM 5616 N N . GLU A 1 705 ? -1.466 -12.989 -29.894 1.00 90.88 705 GLU A N 1
ATOM 5617 C CA . GLU A 1 705 ? -1.450 -12.834 -31.352 1.00 90.88 705 GLU A CA 1
ATOM 5618 C C . GLU A 1 705 ? -2.078 -11.491 -31.731 1.00 90.88 705 GLU A C 1
ATOM 5620 O O . GLU A 1 705 ? -3.156 -11.138 -31.260 1.00 90.88 705 GLU A O 1
ATOM 5625 N N . GLU A 1 706 ? -1.366 -10.684 -32.525 1.00 87.88 706 GLU A N 1
ATOM 5626 C CA . GLU A 1 706 ? -1.815 -9.338 -32.934 1.00 87.88 706 GLU A CA 1
ATOM 5627 C C . GLU A 1 706 ? -2.258 -8.439 -31.755 1.00 87.88 706 GLU A C 1
ATOM 5629 O O . GLU A 1 706 ? -3.134 -7.582 -31.873 1.00 87.88 706 GLU A O 1
ATOM 5634 N N . GLY A 1 707 ? -1.642 -8.637 -30.584 1.00 82.75 707 GLY A N 1
ATOM 5635 C CA . GLY A 1 707 ? -1.947 -7.893 -29.360 1.00 82.75 707 GLY A CA 1
ATOM 5636 C C . GLY A 1 707 ? -3.150 -8.409 -28.561 1.00 82.75 707 GLY A C 1
ATOM 5637 O O . GLY A 1 707 ? -3.485 -7.800 -27.544 1.00 82.75 707 GLY A O 1
ATOM 5638 N N . LYS A 1 708 ? -3.774 -9.520 -28.964 1.00 88.00 708 LYS A N 1
ATOM 5639 C CA . LYS A 1 708 ? -4.886 -10.170 -28.256 1.00 88.00 708 LYS A CA 1
ATOM 5640 C C . LYS A 1 708 ? -4.473 -11.538 -27.728 1.00 88.00 708 LYS A C 1
ATOM 5642 O O . LYS A 1 708 ? -3.680 -12.228 -28.353 1.00 88.00 708 LYS A O 1
ATOM 5647 N N . TRP A 1 709 ? -5.001 -11.916 -26.568 1.00 94.12 709 TRP A N 1
ATOM 5648 C CA . TRP A 1 709 ? -4.794 -13.249 -26.006 1.00 94.12 709 TRP A CA 1
ATOM 5649 C C . TRP A 1 709 ? -5.780 -14.230 -26.634 1.00 94.12 709 TRP A C 1
ATOM 5651 O O . TRP A 1 709 ? -6.987 -14.026 -26.535 1.00 94.12 709 TRP A O 1
ATOM 5661 N N . GLU A 1 710 ? -5.248 -15.274 -27.258 1.00 95.19 710 GLU A N 1
ATOM 5662 C CA . GLU A 1 710 ? -5.999 -16.339 -27.922 1.00 95.19 710 GLU A CA 1
ATOM 5663 C C . GLU A 1 710 ? -5.711 -17.672 -27.224 1.00 95.19 710 GLU A C 1
ATOM 5665 O O . GLU A 1 710 ? -4.550 -17.975 -26.932 1.00 95.19 710 GLU A O 1
ATOM 5670 N N . ASP A 1 711 ? -6.749 -18.471 -26.962 1.00 96.06 711 ASP A N 1
ATOM 5671 C CA . ASP A 1 711 ? -6.585 -19.823 -26.416 1.00 96.06 711 ASP A CA 1
ATOM 5672 C C . ASP A 1 711 ? -5.972 -20.736 -27.489 1.00 96.06 711 ASP A C 1
ATOM 5674 O O . ASP A 1 711 ? -6.474 -20.873 -28.608 1.00 96.06 711 ASP A O 1
ATOM 5678 N N . VAL A 1 712 ? -4.844 -21.355 -27.158 1.00 96.25 712 VAL A N 1
ATOM 5679 C CA . VAL A 1 712 ? -4.067 -22.216 -28.052 1.00 96.25 712 VAL A CA 1
ATOM 5680 C C . VAL A 1 712 ? -4.024 -23.666 -27.592 1.00 96.25 712 VAL A C 1
ATOM 5682 O O . VAL A 1 712 ? -3.327 -24.477 -28.208 1.00 96.25 712 VAL A O 1
ATOM 5685 N N . SER A 1 713 ? -4.778 -24.014 -26.550 1.00 94.62 713 SER A N 1
ATOM 5686 C CA . SER A 1 713 ? -4.720 -25.320 -25.883 1.00 94.62 713 SER A CA 1
ATOM 5687 C C . SER A 1 713 ? -4.885 -26.496 -26.850 1.00 94.62 713 SER A C 1
ATOM 5689 O O . SER A 1 713 ? -4.205 -27.509 -26.713 1.00 94.62 713 SER A O 1
ATOM 5691 N N . ALA A 1 714 ? -5.738 -26.349 -27.869 1.00 93.12 714 ALA A N 1
ATOM 5692 C CA . ALA A 1 714 ? -6.011 -27.391 -28.862 1.00 93.12 714 ALA A CA 1
ATOM 5693 C C . ALA A 1 714 ? -4.983 -27.477 -30.009 1.00 93.12 714 ALA A C 1
ATOM 5695 O O . ALA A 1 714 ? -4.954 -28.478 -30.721 1.00 93.12 714 ALA A O 1
ATOM 5696 N N . ARG A 1 715 ? -4.165 -26.436 -30.224 1.00 93.06 715 ARG A N 1
ATOM 5697 C CA . ARG A 1 715 ? -3.233 -26.335 -31.367 1.00 93.06 715 ARG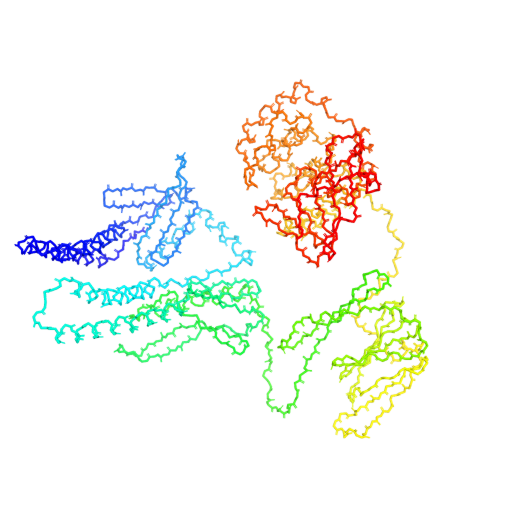 A CA 1
ATOM 5698 C C . ARG A 1 715 ? -1.753 -26.420 -30.987 1.00 93.06 715 ARG A C 1
ATOM 5700 O O . ARG A 1 715 ? -0.906 -26.536 -31.870 1.00 93.06 715 ARG A O 1
ATOM 5707 N N . MET A 1 716 ? -1.425 -26.347 -29.699 1.00 93.06 716 MET A N 1
ATOM 5708 C CA . MET A 1 716 ? -0.047 -26.480 -29.223 1.00 93.06 716 MET A CA 1
ATOM 5709 C C . MET A 1 716 ? 0.446 -27.934 -29.310 1.00 93.06 716 MET A C 1
ATOM 5711 O O . MET A 1 716 ? -0.278 -28.872 -28.991 1.00 93.06 716 MET A O 1
ATOM 5715 N N . ALA A 1 717 ? 1.703 -28.124 -29.710 1.00 92.06 717 ALA A N 1
ATOM 5716 C CA . ALA A 1 717 ? 2.358 -29.434 -29.748 1.00 92.06 717 ALA A CA 1
ATOM 5717 C C . ALA A 1 717 ? 3.047 -29.775 -28.414 1.00 92.06 717 ALA A C 1
ATOM 5719 O O . ALA A 1 717 ? 3.139 -30.939 -28.027 1.00 92.06 717 ALA A O 1
ATOM 5720 N N . ARG A 1 718 ? 3.549 -28.755 -27.708 1.00 94.75 718 ARG A N 1
ATOM 5721 C CA . ARG A 1 718 ? 4.213 -28.875 -26.402 1.00 94.75 718 ARG A CA 1
ATOM 5722 C C . ARG A 1 718 ? 3.966 -27.617 -25.579 1.00 94.75 718 ARG A C 1
ATOM 5724 O O . ARG A 1 718 ? 3.928 -26.521 -26.134 1.00 94.75 718 ARG A O 1
ATOM 5731 N N . ALA A 1 719 ? 3.869 -27.785 -24.265 1.00 94.12 719 ALA A N 1
ATOM 5732 C CA . ALA A 1 719 ? 3.666 -26.710 -23.303 1.00 94.12 719 ALA A CA 1
ATOM 5733 C C . ALA A 1 719 ? 4.611 -26.888 -22.103 1.00 94.12 719 ALA A C 1
ATOM 5735 O O . ALA A 1 719 ? 4.727 -27.987 -21.561 1.00 94.12 719 ALA A O 1
ATOM 5736 N N . GLU A 1 720 ? 5.278 -25.814 -21.686 1.00 95.44 720 GLU A N 1
ATOM 5737 C CA . GLU A 1 720 ? 6.172 -25.779 -20.527 1.00 95.44 720 GLU A CA 1
ATOM 5738 C C . GLU A 1 720 ? 5.895 -24.540 -19.664 1.00 95.44 720 GLU A C 1
ATOM 574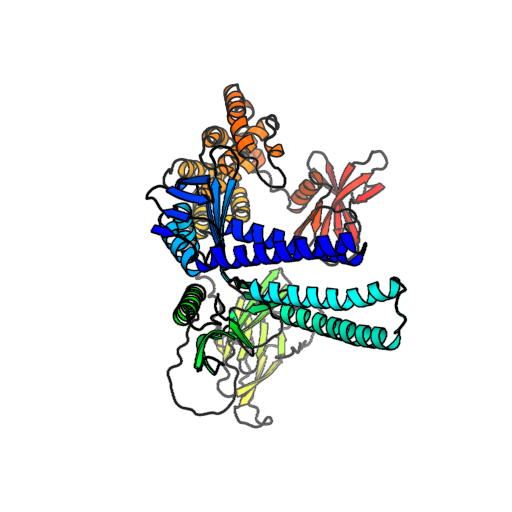0 O O . GLU A 1 720 ? 6.451 -23.468 -19.921 1.00 95.44 720 GLU A O 1
ATOM 5745 N N . PRO A 1 721 ? 5.052 -24.657 -18.622 1.00 93.81 721 PRO A N 1
ATOM 5746 C CA . PRO A 1 721 ? 4.892 -23.588 -17.646 1.00 93.81 721 PRO A CA 1
ATOM 5747 C C . PRO A 1 721 ? 6.191 -23.383 -16.849 1.00 93.81 721 PRO A C 1
ATOM 5749 O O . PRO A 1 721 ? 6.905 -24.336 -16.521 1.00 93.81 721 PRO A O 1
ATOM 5752 N N . ASN A 1 722 ? 6.486 -22.137 -16.462 1.00 90.81 722 ASN A N 1
ATOM 5753 C CA . ASN A 1 722 ? 7.671 -21.805 -15.656 1.00 90.81 722 ASN A CA 1
ATOM 5754 C C . ASN A 1 722 ? 7.612 -22.375 -14.229 1.00 90.81 722 ASN A C 1
ATOM 5756 O O . ASN A 1 722 ? 8.620 -22.348 -13.511 1.00 90.81 722 ASN A O 1
ATOM 5760 N N . PHE A 1 723 ? 6.451 -22.871 -13.809 1.00 87.81 723 PHE A N 1
ATOM 5761 C CA . PHE A 1 723 ? 6.157 -23.348 -12.465 1.00 87.81 723 PHE A CA 1
ATOM 5762 C C . PHE A 1 723 ? 5.641 -24.786 -12.506 1.00 87.81 723 PHE A C 1
ATOM 5764 O O . PHE A 1 723 ? 5.088 -25.238 -13.507 1.00 87.81 723 PHE A O 1
ATOM 5771 N N . ARG A 1 724 ? 5.859 -25.515 -11.410 1.00 84.25 724 ARG A N 1
ATOM 5772 C CA . ARG A 1 724 ? 5.411 -26.899 -11.224 1.00 84.25 724 ARG A CA 1
ATOM 5773 C C . ARG A 1 724 ? 4.717 -27.030 -9.866 1.00 84.25 724 ARG A C 1
ATOM 5775 O O . ARG A 1 724 ? 5.013 -26.250 -8.957 1.00 84.25 724 ARG A O 1
ATOM 5782 N N . PHE A 1 725 ? 3.805 -27.992 -9.771 1.00 77.00 725 PHE A N 1
ATOM 5783 C CA . PHE A 1 725 ? 3.206 -28.455 -8.516 1.00 77.00 725 PHE A CA 1
ATOM 5784 C C . PHE A 1 725 ? 4.071 -29.487 -7.799 1.00 77.00 725 PHE A C 1
ATOM 5786 O O . PHE A 1 725 ? 5.010 -30.021 -8.438 1.00 77.00 725 PHE A O 1
#

Secondary structure (DSSP, 8-state):
-EE---THHHHHHHHHHHHHHHHHHHHHHHHHHHT-HHHHHHHHHHHHHHHHHHHHHHHH-EEEEE-SSEEEEEETTEEEEEEGGGEEEEEEETTEEEEEEE-SSS-EEEEEEE--HHHHHHHHHHHGGG-HHHHHHHHHHTTS-PPEEE----HHHHHHHHHHHHHHHHHHHHHHHHTTS---S-HHHHHHHHHHHHHHHHHHHHHHHHHHHT-EEEEEE-SSEEEEEESS-EEEEESTTEEEEEEEEEEEEETTEEEEEEEEEEEETTEEEEE--SS--TTSS-HHHHHHHHHHHHHHHHHHS---------------------EEEEEEEE-STTEEEEEEEEESSS-----EEEEE-------S---EEPSS-EEEE-TTS-EEEEEETTEEEEEETTTTEEEEEE-TTEEEEEEEEETTEEEEEEEETT--TT--EEPPPEEGGGHHHHSEEP---PPP----SPPSPPPHHHHHHHHHHHHHHHGGGHHHHHHHHHHHHHTT-GGGHHHHHHHHHHHHH-TT---HHHHHHHHHHHHHTT-GGGHHHHHHHTT-SSHHHHHHHHHHHHHHTTTSS-GGGGEETTEE-HHHHHHHHHHHHHHHHTTGGGGSPPHHHHHHHHTSPPPPHHHHHHHHHHH-TTEEE-TTS-EEE--TT-BPPSSSSEEEEEEEEE-TTS--EEEEEEEETTTTEEEEEEEEETTEEEE-TTT-SEEEES-B-

Radius of gyration: 37.34 Å; chains: 1; bounding box: 110×67×94 Å